Protein AF-A0A3C0WG42-F1 (afdb_monomer_lite)

Structure (mmCIF, N/CA/C/O backbone):
data_AF-A0A3C0WG42-F1
#
_entry.id   AF-A0A3C0WG42-F1
#
loop_
_atom_site.group_PDB
_atom_site.id
_atom_site.type_symbol
_atom_site.label_atom_id
_atom_site.label_alt_id
_atom_site.label_comp_id
_atom_site.label_asym_id
_atom_site.label_entity_id
_atom_site.label_seq_id
_atom_site.pdbx_PDB_ins_code
_atom_site.Cartn_x
_atom_site.Cartn_y
_atom_site.Cartn_z
_atom_site.occupancy
_atom_site.B_iso_or_equiv
_atom_site.auth_seq_id
_atom_site.auth_comp_id
_atom_site.auth_asym_id
_atom_site.auth_atom_id
_atom_site.pdbx_PDB_model_num
ATOM 1 N N . MET A 1 1 ? 29.568 23.473 -56.013 1.00 39.94 1 MET A N 1
ATOM 2 C CA . MET A 1 1 ? 28.826 24.652 -55.518 1.00 39.94 1 MET A CA 1
ATOM 3 C C . MET A 1 1 ? 27.334 24.328 -55.534 1.00 39.94 1 MET A C 1
ATOM 5 O O . MET A 1 1 ? 26.738 24.361 -56.599 1.00 39.94 1 MET A O 1
ATOM 9 N N . ARG A 1 2 ? 26.771 23.913 -54.392 1.00 22.97 2 ARG A N 1
ATOM 10 C CA . ARG A 1 2 ? 25.359 24.074 -53.991 1.00 22.97 2 ARG A CA 1
ATOM 11 C C . ARG A 1 2 ? 25.176 23.405 -52.626 1.00 22.97 2 ARG A C 1
ATOM 13 O O . ARG A 1 2 ? 25.346 22.201 -52.488 1.00 22.97 2 ARG A O 1
ATOM 20 N N . GLN A 1 3 ? 24.937 24.256 -51.634 1.00 31.94 3 GLN A N 1
ATOM 21 C CA . GLN A 1 3 ? 24.567 23.935 -50.261 1.00 31.94 3 GLN A CA 1
ATOM 22 C C . GLN A 1 3 ? 23.179 23.285 -50.230 1.00 31.94 3 GLN A C 1
ATOM 24 O O . GLN A 1 3 ? 22.287 23.731 -50.948 1.00 31.94 3 GLN A O 1
ATOM 29 N N . SER A 1 4 ? 22.989 22.279 -49.379 1.00 25.08 4 SER A N 1
ATOM 30 C CA . SER A 1 4 ? 21.692 21.835 -48.837 1.00 25.08 4 SER A CA 1
ATOM 31 C C . SER A 1 4 ? 22.010 21.013 -47.581 1.00 25.08 4 SER A C 1
ATOM 33 O O . SER A 1 4 ? 22.592 19.941 -47.677 1.00 25.08 4 SER A O 1
ATOM 35 N N . LEU A 1 5 ? 22.020 21.658 -46.413 1.00 25.23 5 LEU A N 1
ATOM 36 C CA . LEU A 1 5 ? 20.923 21.646 -45.436 1.00 25.23 5 LEU A CA 1
ATOM 37 C C . LEU A 1 5 ? 20.758 20.261 -44.776 1.00 25.23 5 LEU A C 1
ATOM 39 O O . LEU A 1 5 ? 19.889 19.475 -45.134 1.00 25.23 5 LEU A O 1
ATOM 43 N N . MET A 1 6 ? 21.630 19.979 -43.803 1.00 23.02 6 MET A N 1
ATOM 44 C CA . MET A 1 6 ? 21.474 18.872 -42.859 1.00 23.02 6 MET A CA 1
ATOM 45 C C . MET A 1 6 ? 20.409 19.277 -41.834 1.00 23.02 6 MET A C 1
ATOM 47 O O . MET A 1 6 ? 20.658 20.104 -40.958 1.00 23.02 6 MET A O 1
ATOM 51 N N . ILE A 1 7 ? 19.210 18.718 -41.970 1.00 24.67 7 ILE A N 1
ATOM 52 C CA . ILE A 1 7 ? 18.184 18.749 -40.929 1.00 24.67 7 ILE A CA 1
ATOM 53 C C . ILE A 1 7 ? 18.635 17.755 -39.854 1.00 24.67 7 ILE A C 1
ATOM 55 O O . ILE A 1 7 ? 18.493 16.544 -40.014 1.00 24.67 7 ILE A O 1
ATOM 59 N N . LEU A 1 8 ? 19.229 18.267 -38.774 1.00 23.94 8 LEU A N 1
ATOM 60 C CA . LEU A 1 8 ? 19.382 17.526 -37.525 1.00 23.94 8 LEU A CA 1
ATOM 61 C C . LEU A 1 8 ? 17.986 17.380 -36.904 1.00 23.94 8 LEU A C 1
ATOM 63 O O . LEU A 1 8 ? 17.495 18.280 -36.224 1.00 23.94 8 LEU A O 1
ATOM 67 N N . LEU A 1 9 ? 17.338 16.243 -37.150 1.00 23.84 9 LEU A N 1
ATOM 68 C CA . LEU A 1 9 ? 16.210 15.780 -36.349 1.00 23.84 9 LEU A CA 1
ATOM 69 C C . LEU A 1 9 ? 16.761 15.322 -34.990 1.00 23.84 9 LEU A C 1
ATOM 71 O O . LEU A 1 9 ? 17.103 14.160 -34.790 1.00 23.84 9 LEU A O 1
ATOM 75 N N . TRP A 1 10 ? 16.879 16.267 -34.057 1.00 22.61 10 TRP A N 1
ATOM 76 C CA . TRP A 1 10 ? 16.899 15.957 -32.632 1.00 22.61 10 TRP A CA 1
ATOM 77 C C . TRP A 1 10 ? 15.517 15.417 -32.265 1.00 22.61 10 TRP A C 1
ATOM 79 O O . TRP A 1 10 ? 14.593 16.173 -31.969 1.00 22.61 10 TRP A O 1
ATOM 89 N N . ILE A 1 11 ? 15.369 14.095 -32.297 1.00 25.61 11 ILE A N 1
ATOM 90 C CA . ILE A 1 11 ? 14.326 13.427 -31.528 1.00 25.61 11 ILE A CA 1
ATOM 91 C C . ILE A 1 11 ? 14.761 13.567 -30.069 1.00 25.61 11 ILE A C 1
ATOM 93 O O . ILE A 1 11 ? 15.548 12.777 -29.551 1.00 25.61 11 ILE A O 1
ATOM 97 N N . LEU A 1 12 ? 14.298 14.644 -29.433 1.00 25.27 12 LEU A N 1
ATOM 98 C CA . LEU A 1 12 ? 14.248 14.759 -27.984 1.00 25.27 12 LEU A CA 1
ATOM 99 C C . LEU A 1 12 ? 13.372 13.607 -27.485 1.00 25.27 12 LEU A C 1
ATOM 101 O O . LEU A 1 12 ? 12.147 13.709 -27.440 1.00 25.27 12 LEU A O 1
ATOM 105 N N . PHE A 1 13 ? 14.013 12.498 -27.119 1.00 25.66 13 PHE A N 1
ATOM 106 C CA . PHE A 1 13 ? 13.474 11.614 -26.103 1.00 25.66 13 PHE A CA 1
ATOM 107 C C . PHE A 1 13 ? 13.262 12.480 -24.864 1.00 25.66 13 PHE A C 1
ATOM 109 O O . PHE A 1 13 ? 14.196 12.798 -24.130 1.00 25.66 13 PHE A O 1
ATOM 116 N N . VAL A 1 14 ? 12.018 12.901 -24.656 1.00 24.55 14 VAL A N 1
ATOM 117 C CA . VAL A 1 14 ? 11.548 13.321 -23.345 1.00 24.55 14 VAL A CA 1
ATOM 118 C C . VAL A 1 14 ? 11.526 12.044 -22.515 1.00 24.55 14 VAL A C 1
ATOM 120 O O . VAL A 1 14 ? 10.496 11.393 -22.373 1.00 24.55 14 VAL A O 1
ATOM 123 N N . ALA A 1 15 ? 12.691 11.655 -21.996 1.00 25.56 15 ALA A N 1
ATOM 124 C CA . ALA A 1 15 ? 12.721 10.971 -20.723 1.00 25.56 15 ALA A CA 1
ATOM 125 C C . ALA A 1 15 ? 11.966 11.908 -19.781 1.00 25.56 15 ALA A C 1
ATOM 127 O O . ALA A 1 15 ? 12.429 13.012 -19.499 1.00 25.56 15 ALA A O 1
ATOM 128 N N . LEU A 1 16 ? 10.748 11.539 -19.389 1.00 23.33 16 LEU A N 1
ATOM 129 C CA . LEU A 1 16 ? 10.202 12.078 -18.157 1.00 23.33 16 LEU A CA 1
ATOM 130 C C . LEU A 1 16 ? 11.198 11.617 -17.090 1.00 23.33 16 LEU A C 1
ATOM 132 O O . LEU A 1 16 ? 11.329 10.404 -16.912 1.00 23.33 16 LEU A O 1
ATOM 136 N N . PRO A 1 17 ? 11.963 12.512 -16.439 1.00 27.34 17 PRO A N 1
ATOM 137 C CA . PRO A 1 17 ? 12.641 12.102 -15.232 1.00 27.34 17 PRO A CA 1
ATOM 138 C C . PRO A 1 17 ? 11.518 11.710 -14.279 1.00 27.34 17 PRO A C 1
ATOM 140 O O . PRO A 1 17 ? 10.746 12.557 -13.833 1.00 27.34 17 PRO A O 1
ATOM 143 N N . VAL A 1 18 ? 11.372 10.414 -14.024 1.00 30.81 18 VAL A N 1
ATOM 144 C CA . VAL A 1 18 ? 10.734 9.976 -12.792 1.00 30.81 18 VAL A CA 1
ATOM 145 C C . VAL A 1 18 ? 11.625 10.582 -11.711 1.00 30.81 18 VAL A C 1
ATOM 147 O O . VAL A 1 18 ? 12.771 10.161 -11.552 1.00 30.81 18 VAL A O 1
ATOM 150 N N . GLN A 1 19 ? 11.170 11.679 -11.099 1.00 38.59 19 GLN A N 1
ATOM 151 C CA . GLN A 1 19 ? 11.815 12.272 -9.933 1.00 38.59 19 GLN A CA 1
ATOM 152 C C . GLN A 1 19 ? 11.757 11.191 -8.859 1.00 38.59 19 GLN A C 1
ATOM 154 O O . GLN A 1 19 ? 10.713 10.966 -8.260 1.00 38.59 19 GLN A O 1
ATOM 159 N N . ALA A 1 20 ? 12.837 10.426 -8.723 1.00 40.62 20 ALA A N 1
ATOM 160 C CA . ALA A 1 20 ? 12.899 9.371 -7.733 1.00 40.62 20 ALA A CA 1
ATOM 161 C C . ALA A 1 20 ? 12.945 10.036 -6.358 1.00 40.62 20 ALA A C 1
ATOM 163 O O . ALA A 1 20 ? 13.927 10.703 -6.024 1.00 40.62 20 ALA A O 1
ATOM 164 N N . GLU A 1 21 ? 11.873 9.866 -5.590 1.00 48.59 21 GLU A N 1
ATOM 165 C CA . GLU A 1 21 ? 11.865 10.135 -4.159 1.00 48.59 21 GLU A CA 1
ATOM 166 C C . GLU A 1 21 ? 13.014 9.357 -3.508 1.00 48.59 21 GLU A C 1
ATOM 168 O O . GLU A 1 21 ? 13.339 8.229 -3.897 1.00 48.59 21 GLU A O 1
ATOM 173 N N . ARG A 1 22 ? 13.693 9.996 -2.560 1.00 61.25 22 ARG A N 1
ATOM 174 C CA . ARG A 1 22 ? 14.796 9.391 -1.824 1.00 61.25 22 ARG A CA 1
ATOM 175 C C . ARG A 1 22 ? 14.536 9.639 -0.344 1.00 61.25 22 ARG A C 1
ATOM 177 O O . ARG A 1 22 ? 14.356 10.778 0.086 1.00 61.25 22 ARG A O 1
ATOM 184 N N . ASP A 1 23 ? 14.513 8.565 0.430 1.00 57.44 23 ASP A N 1
ATOM 185 C CA . ASP A 1 23 ? 14.243 8.641 1.863 1.00 57.44 23 ASP A CA 1
ATOM 186 C C . ASP A 1 23 ? 15.488 9.081 2.633 1.00 57.44 23 ASP A C 1
ATOM 188 O O . ASP A 1 23 ? 16.617 8.680 2.313 1.00 57.44 23 ASP A O 1
ATOM 192 N N . VAL A 1 24 ? 15.295 9.857 3.706 1.00 61.12 24 VAL A N 1
ATOM 193 C CA . VAL A 1 24 ? 16.314 9.924 4.761 1.00 61.12 24 VAL A CA 1
ATOM 194 C C . VAL A 1 24 ? 16.492 8.497 5.268 1.00 61.12 24 VAL A C 1
ATOM 196 O O . VAL A 1 24 ? 15.508 7.791 5.491 1.00 61.12 24 VAL A O 1
ATOM 199 N N . ARG A 1 25 ? 17.731 8.011 5.394 1.00 63.53 25 ARG A N 1
ATOM 200 C CA . ARG A 1 25 ? 17.945 6.583 5.668 1.00 63.53 25 ARG A CA 1
ATOM 201 C C . ARG A 1 25 ? 17.270 6.190 6.986 1.00 63.53 25 ARG A C 1
ATOM 203 O O . ARG A 1 25 ? 17.639 6.691 8.043 1.00 63.53 25 ARG A O 1
ATOM 210 N N . ASN A 1 26 ? 16.318 5.256 6.898 1.00 63.81 26 ASN A N 1
ATOM 211 C CA . ASN A 1 26 ? 15.419 4.840 7.982 1.00 63.81 26 ASN A CA 1
ATOM 212 C C . ASN A 1 26 ? 14.534 5.982 8.517 1.00 63.81 26 ASN A C 1
ATOM 214 O O . ASN A 1 26 ? 14.444 6.175 9.731 1.00 63.81 26 ASN A O 1
ATOM 218 N N . SER A 1 27 ? 13.886 6.717 7.610 1.00 72.62 27 SER A N 1
ATOM 219 C CA . SER A 1 27 ? 12.943 7.811 7.886 1.00 72.62 27 SER A CA 1
ATOM 220 C C . SER A 1 27 ? 11.835 7.436 8.874 1.00 72.62 27 SER A C 1
ATOM 222 O O . SER A 1 27 ? 11.495 8.246 9.725 1.00 72.62 27 SER A O 1
ATOM 224 N N . GLN A 1 28 ? 11.344 6.195 8.803 1.00 73.19 28 GLN A N 1
ATOM 225 C CA . GLN A 1 28 ? 10.294 5.626 9.662 1.00 73.19 28 GLN A CA 1
ATOM 226 C C . GLN A 1 28 ? 10.819 5.060 10.996 1.00 73.19 28 GLN A C 1
ATOM 228 O O . GLN A 1 28 ? 10.157 4.247 11.631 1.00 73.19 28 GLN A O 1
ATOM 233 N N . PHE A 1 29 ? 12.075 5.341 11.367 1.00 80.81 29 PHE A N 1
ATOM 234 C CA . PHE A 1 29 ? 12.729 4.930 12.624 1.00 80.81 29 PHE A CA 1
ATOM 235 C C . PHE A 1 29 ? 12.778 3.411 12.951 1.00 80.81 29 PHE A C 1
ATOM 237 O O . PHE A 1 29 ? 13.386 3.015 13.944 1.0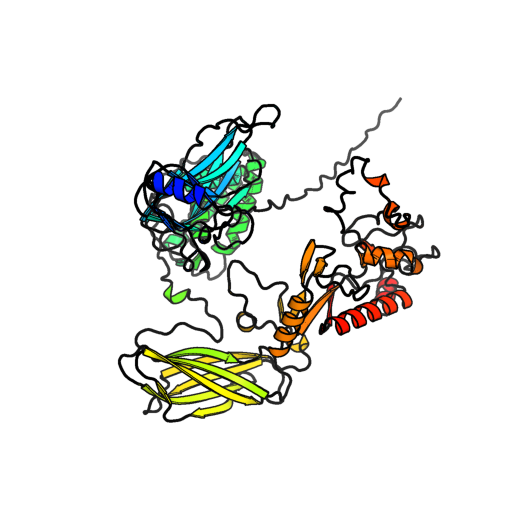0 80.81 29 PHE A O 1
ATOM 244 N N . GLY A 1 30 ? 12.225 2.533 12.107 1.00 69.81 30 GLY A N 1
ATOM 245 C CA . GLY A 1 30 ? 12.248 1.067 12.250 1.00 69.81 30 GLY A CA 1
ATOM 246 C C . GLY A 1 30 ? 13.233 0.348 11.321 1.00 69.81 30 GLY A C 1
ATOM 247 O O . GLY A 1 30 ? 13.320 -0.880 11.324 1.00 69.81 30 GLY A O 1
ATOM 248 N N . GLY A 1 31 ? 13.958 1.098 10.489 1.00 65.25 31 GLY A N 1
ATOM 249 C CA . GLY A 1 31 ? 14.810 0.550 9.435 1.00 65.25 31 GLY A CA 1
ATOM 250 C C . GLY A 1 31 ? 16.162 -0.008 9.913 1.00 65.25 31 GLY A C 1
ATOM 251 O O . GLY A 1 31 ? 16.775 0.460 10.875 1.00 65.25 31 GLY A O 1
ATOM 252 N N . GLY A 1 32 ? 16.643 -1.038 9.211 1.00 63.44 32 GLY A N 1
ATOM 253 C CA . GLY A 1 32 ? 17.844 -1.809 9.557 1.00 63.44 32 GLY A CA 1
ATOM 254 C C . GLY A 1 32 ? 19.172 -1.318 8.959 1.00 63.44 32 GLY A C 1
ATOM 255 O O . GLY A 1 32 ? 20.206 -1.916 9.244 1.00 63.44 32 GLY A O 1
ATOM 256 N N . ALA A 1 33 ? 19.176 -0.295 8.099 1.00 62.22 33 ALA A N 1
ATOM 257 C CA . ALA A 1 33 ? 20.349 0.058 7.292 1.00 62.22 33 ALA A CA 1
ATOM 258 C C . ALA A 1 33 ? 21.210 1.161 7.934 1.00 62.22 33 ALA A C 1
ATOM 260 O O . ALA A 1 33 ? 20.692 2.178 8.363 1.00 62.22 33 ALA A O 1
ATOM 261 N N . GLY A 1 34 ? 22.538 1.041 7.935 1.00 69.50 34 GLY A N 1
ATOM 262 C CA . GLY A 1 34 ? 23.434 2.064 8.501 1.00 69.50 34 GLY A CA 1
ATOM 263 C C . GLY A 1 34 ? 23.911 1.738 9.918 1.00 69.50 34 GLY A C 1
ATOM 264 O O . GLY A 1 34 ? 23.818 0.597 10.358 1.00 69.50 34 GLY A O 1
ATOM 265 N N . VAL A 1 35 ? 24.488 2.727 10.605 1.00 76.62 35 VAL A N 1
ATOM 266 C CA . VAL A 1 35 ? 25.197 2.535 11.884 1.00 76.62 35 VAL A CA 1
ATOM 267 C C . VAL A 1 35 ? 24.429 3.227 13.011 1.00 76.62 35 VAL A C 1
ATOM 269 O O . VAL A 1 35 ? 23.890 4.313 12.802 1.00 76.62 35 VAL A O 1
ATOM 272 N N . LYS A 1 36 ? 24.365 2.600 14.190 1.00 85.94 36 LYS A N 1
ATOM 273 C CA . LYS A 1 36 ? 23.842 3.224 15.418 1.00 85.94 36 LYS A CA 1
ATOM 274 C C . LYS A 1 36 ? 24.929 4.056 16.103 1.00 85.94 36 LYS A C 1
ATOM 276 O O . LYS A 1 36 ? 26.107 3.734 15.936 1.00 85.94 36 LYS A O 1
ATOM 281 N N . PRO A 1 37 ? 24.566 5.057 16.918 1.00 87.44 37 PRO A N 1
ATOM 282 C CA . PRO A 1 37 ? 25.510 5.669 17.843 1.00 87.44 37 PRO A CA 1
ATOM 283 C C . PRO A 1 37 ? 26.208 4.615 18.712 1.00 87.44 37 PRO A C 1
ATOM 285 O O . PRO A 1 37 ? 25.612 3.590 19.043 1.00 87.44 37 PRO A O 1
ATOM 288 N N . THR A 1 38 ? 27.463 4.853 19.082 1.00 92.31 38 THR A N 1
ATOM 289 C CA . THR A 1 38 ? 28.200 4.005 20.030 1.00 92.31 38 THR A CA 1
ATOM 290 C C . THR A 1 38 ? 27.844 4.355 21.476 1.00 92.31 38 THR A C 1
ATOM 292 O O . THR A 1 38 ? 27.366 5.454 21.756 1.00 92.31 38 THR A O 1
ATOM 295 N N . ASP A 1 39 ? 28.122 3.452 22.422 1.00 94.12 39 ASP A N 1
ATOM 296 C CA . ASP A 1 39 ? 27.923 3.730 23.855 1.00 94.12 39 ASP A CA 1
ATOM 297 C C . ASP A 1 39 ? 28.722 4.961 24.325 1.00 94.12 39 ASP A C 1
ATOM 299 O O . ASP A 1 39 ? 28.229 5.739 25.138 1.00 94.12 39 ASP A O 1
ATOM 303 N N . GLU A 1 40 ? 29.920 5.177 23.770 1.00 94.94 40 GLU A N 1
ATOM 304 C CA . GLU A 1 40 ? 30.748 6.361 24.035 1.00 94.94 40 GLU A CA 1
ATOM 305 C C . GLU A 1 40 ? 30.068 7.648 23.550 1.00 94.94 40 GLU A C 1
ATOM 307 O O . GLU A 1 40 ? 29.970 8.613 24.303 1.00 94.94 40 GLU A O 1
ATOM 312 N N . GLN A 1 41 ? 29.512 7.647 22.333 1.00 91.19 41 GLN A N 1
ATOM 313 C CA . GLN A 1 41 ? 28.770 8.796 21.806 1.00 91.19 41 GLN A CA 1
ATOM 314 C C . GLN A 1 41 ? 27.533 9.110 22.658 1.00 91.19 41 GLN A C 1
ATOM 316 O O . GLN A 1 41 ? 27.259 10.275 22.937 1.00 91.19 41 GLN A O 1
ATOM 321 N N . ILE A 1 42 ? 26.806 8.086 23.116 1.00 96.19 42 ILE A N 1
ATOM 322 C CA . ILE A 1 42 ? 25.659 8.269 24.016 1.00 96.19 42 ILE A CA 1
ATOM 323 C C . ILE A 1 42 ? 26.094 8.812 25.381 1.00 96.19 42 ILE A C 1
ATOM 325 O O . ILE A 1 42 ? 25.413 9.677 25.933 1.00 96.19 42 ILE A O 1
ATOM 329 N N . ALA A 1 43 ? 27.228 8.356 25.919 1.00 95.50 43 ALA A N 1
ATOM 330 C CA . ALA A 1 43 ? 27.787 8.910 27.148 1.00 95.50 43 ALA A CA 1
ATOM 331 C C . ALA A 1 43 ? 28.112 10.406 26.991 1.00 95.50 43 ALA A C 1
ATOM 333 O O . ALA A 1 43 ? 27.692 11.196 27.832 1.00 95.50 43 ALA A O 1
ATOM 334 N N . THR A 1 44 ? 28.740 10.813 25.881 1.00 95.50 44 THR A N 1
ATOM 335 C CA . THR A 1 44 ? 29.022 12.230 25.586 1.00 95.50 44 THR A CA 1
ATOM 336 C C . THR A 1 44 ? 27.750 13.077 25.496 1.00 95.50 44 THR A C 1
ATOM 338 O O . THR A 1 44 ? 27.716 14.190 26.017 1.00 95.50 44 THR A O 1
ATOM 341 N N . LEU A 1 45 ? 26.677 12.565 24.882 1.00 94.38 45 LEU A N 1
ATOM 342 C CA . LEU A 1 45 ? 25.394 13.278 24.850 1.00 94.38 45 LEU A CA 1
ATOM 343 C C . LEU A 1 45 ? 24.824 13.471 26.261 1.00 94.38 45 LEU A C 1
ATOM 345 O O . LEU A 1 45 ? 24.391 14.568 26.610 1.00 94.38 45 LEU A O 1
ATOM 349 N N . ARG A 1 46 ? 24.859 12.427 27.096 1.00 96.50 46 ARG A N 1
ATOM 350 C CA . ARG A 1 46 ? 24.380 12.491 28.487 1.00 96.50 46 ARG A CA 1
ATOM 351 C C . ARG A 1 46 ? 25.204 13.465 29.334 1.00 96.50 46 ARG A C 1
ATOM 353 O O . ARG A 1 46 ? 24.633 14.198 30.135 1.00 96.50 46 ARG A O 1
ATOM 360 N N . GLU A 1 47 ? 26.519 13.529 29.127 1.00 96.69 47 GLU A N 1
ATOM 361 C CA . GLU A 1 47 ? 27.393 14.537 29.750 1.00 96.69 47 GLU A CA 1
ATOM 362 C C . GLU A 1 47 ? 27.035 15.967 29.321 1.00 96.69 47 GLU A C 1
ATOM 364 O O . GLU A 1 47 ? 27.104 16.888 30.133 1.00 96.69 47 GLU A O 1
ATOM 369 N N . ALA A 1 48 ? 26.583 16.146 28.077 1.00 92.69 48 ALA A N 1
ATOM 370 C CA . ALA A 1 48 ? 26.057 17.408 27.560 1.00 92.69 48 ALA A CA 1
ATOM 371 C C . ALA A 1 48 ? 24.601 17.699 27.991 1.00 92.69 48 ALA A C 1
ATOM 373 O O . ALA A 1 48 ? 23.964 18.594 27.441 1.00 92.69 48 ALA A O 1
ATOM 374 N N . GLY A 1 49 ? 24.048 16.951 28.951 1.00 93.94 49 GLY A N 1
ATOM 375 C CA . GLY A 1 49 ? 22.708 17.187 29.495 1.00 93.94 49 GLY A CA 1
ATOM 376 C C . GLY A 1 49 ? 21.571 16.492 28.744 1.00 93.94 49 GLY A C 1
ATOM 377 O O . GLY A 1 49 ? 20.407 16.786 29.008 1.00 93.94 49 GLY A O 1
ATOM 378 N N . TRP A 1 50 ? 21.862 15.565 27.822 1.00 95.38 50 TRP A N 1
ATOM 379 C CA . TRP A 1 50 ? 20.804 14.826 27.130 1.00 95.38 50 TRP A CA 1
ATOM 380 C C . TRP A 1 50 ? 20.110 13.801 28.026 1.00 95.38 50 TRP A C 1
ATOM 382 O O . TRP A 1 50 ? 20.754 13.022 28.733 1.00 95.38 50 TRP A O 1
ATOM 392 N N . THR A 1 51 ? 18.789 13.702 27.872 1.00 96.12 51 THR A N 1
ATOM 393 C CA . THR A 1 51 ? 17.996 12.556 28.335 1.00 96.12 51 THR A CA 1
ATOM 394 C C . THR A 1 51 ? 17.687 11.663 27.135 1.00 96.12 51 THR A C 1
ATOM 396 O O . THR A 1 51 ? 16.850 12.003 26.304 1.00 96.12 51 THR A O 1
ATOM 399 N N . CYS A 1 52 ? 18.393 10.535 26.997 1.00 95.06 52 CYS A N 1
ATOM 400 C CA . CYS A 1 52 ? 18.303 9.678 25.809 1.00 95.06 52 CYS A CA 1
ATOM 401 C C . CYS A 1 52 ? 18.493 8.173 26.110 1.00 95.06 52 CYS A C 1
ATOM 403 O O . CYS A 1 52 ? 19.164 7.809 27.089 1.00 95.06 52 CYS A O 1
ATOM 405 N N . PRO A 1 53 ? 17.923 7.273 25.280 1.00 95.25 53 PRO A N 1
ATOM 406 C CA . PRO A 1 53 ? 18.019 5.829 25.481 1.00 95.25 53 PRO A CA 1
ATOM 407 C C . PRO A 1 53 ? 19.422 5.295 25.160 1.00 95.25 53 PRO A C 1
ATOM 409 O O . PRO A 1 53 ? 20.257 5.997 24.587 1.00 95.25 53 PRO A O 1
ATOM 412 N N . ASP A 1 54 ? 19.686 4.040 25.529 1.00 93.62 54 ASP A N 1
ATOM 413 C CA . ASP A 1 54 ? 20.973 3.391 25.253 1.00 93.62 54 ASP A CA 1
ATOM 414 C C . ASP A 1 54 ? 21.200 3.204 23.749 1.00 93.62 54 ASP A C 1
ATOM 416 O O . ASP A 1 54 ? 20.248 3.000 22.995 1.00 93.62 54 ASP A O 1
ATOM 420 N N . ALA A 1 55 ? 22.465 3.168 23.320 1.00 90.81 55 ALA A N 1
ATOM 421 C CA . ALA A 1 55 ? 22.884 3.063 21.918 1.00 90.81 55 ALA A CA 1
ATOM 422 C C . ALA A 1 55 ? 22.118 2.002 21.108 1.00 90.81 55 ALA A C 1
ATOM 424 O O . ALA A 1 55 ? 21.673 2.244 19.988 1.00 90.81 55 ALA A O 1
ATOM 425 N N . LYS A 1 56 ? 21.880 0.820 21.694 1.00 88.44 56 LYS A N 1
ATOM 426 C CA . LYS A 1 56 ? 21.151 -0.285 21.041 1.00 88.44 56 LYS A CA 1
ATOM 427 C C . LYS A 1 56 ? 19.703 0.056 20.663 1.00 88.44 56 LYS A C 1
ATOM 429 O O . LYS A 1 56 ? 19.160 -0.573 19.754 1.00 88.44 56 LYS A O 1
ATOM 434 N N . GLN A 1 57 ? 19.083 1.006 21.360 1.00 88.62 57 GLN A N 1
ATOM 435 C CA . GLN A 1 57 ? 17.699 1.443 21.159 1.00 88.62 57 GLN A CA 1
ATOM 436 C C . GLN A 1 57 ? 17.590 2.603 20.168 1.00 88.62 57 GLN A C 1
ATOM 438 O O . GLN A 1 57 ? 16.480 2.965 19.792 1.00 88.62 57 GLN A O 1
ATOM 443 N N . TRP A 1 58 ? 18.717 3.176 19.739 1.00 91.06 58 TRP A N 1
ATOM 444 C CA . TRP A 1 58 ? 18.707 4.190 18.699 1.00 91.06 58 TRP A CA 1
ATOM 445 C C . TRP A 1 58 ? 18.402 3.568 17.329 1.00 91.06 58 TRP A C 1
ATOM 447 O O . TRP A 1 58 ? 18.837 2.441 17.039 1.00 91.06 58 TRP A O 1
ATOM 457 N N . PRO A 1 59 ? 17.675 4.297 16.472 1.00 88.56 59 PRO A N 1
ATOM 458 C CA . PRO A 1 59 ? 17.465 3.908 15.092 1.00 88.56 59 PRO A CA 1
ATOM 459 C C . PRO A 1 59 ? 18.777 4.020 14.312 1.00 88.56 59 PRO A C 1
ATOM 461 O O . PRO A 1 59 ? 19.634 4.858 14.599 1.00 88.56 59 PRO A O 1
ATOM 464 N N . ASN A 1 60 ? 18.960 3.148 13.321 1.00 84.38 60 ASN A N 1
ATOM 465 C CA . ASN A 1 60 ? 20.167 3.183 12.500 1.00 84.38 60 ASN A CA 1
ATOM 466 C C . ASN A 1 60 ? 20.233 4.491 11.705 1.00 84.38 60 ASN A C 1
ATOM 468 O O . ASN A 1 60 ? 19.217 4.958 11.199 1.00 84.38 60 ASN A O 1
ATOM 472 N N . ALA A 1 61 ? 21.438 5.033 11.529 1.00 86.12 61 ALA A N 1
ATOM 473 C CA . ALA A 1 61 ? 21.697 6.244 10.751 1.00 86.12 61 ALA A CA 1
ATOM 474 C C . ALA A 1 61 ? 21.089 7.542 11.329 1.00 86.12 61 ALA A C 1
ATOM 476 O O . ALA A 1 61 ? 21.068 8.567 10.646 1.00 86.12 61 ALA A O 1
ATOM 477 N N . TRP A 1 62 ? 20.665 7.511 12.594 1.00 89.56 62 TRP A N 1
ATOM 478 C CA . TRP A 1 62 ? 20.242 8.677 13.366 1.00 89.56 62 TRP A CA 1
ATOM 479 C C . TRP A 1 62 ? 21.240 8.975 14.485 1.00 89.56 62 TRP A C 1
ATOM 481 O O . TRP A 1 62 ? 21.845 8.067 15.055 1.00 89.56 62 TRP A O 1
ATOM 491 N N . GLY A 1 63 ? 21.406 10.256 14.802 1.00 89.88 63 GLY A N 1
ATOM 492 C CA . GLY A 1 63 ? 22.286 10.732 15.863 1.00 89.88 63 GLY A CA 1
ATOM 493 C C . GLY A 1 63 ? 21.794 12.042 16.465 1.00 89.88 63 GLY A C 1
ATOM 494 O O . GLY A 1 63 ? 20.739 12.553 16.089 1.00 89.88 63 GLY A O 1
ATOM 495 N N . GLY A 1 64 ? 22.556 12.567 17.418 1.00 89.81 64 GLY A N 1
ATOM 496 C CA . GLY A 1 64 ? 22.288 13.856 18.045 1.00 89.81 64 GLY A CA 1
ATOM 497 C C . GLY A 1 64 ? 23.574 14.628 18.307 1.00 89.81 64 GLY A C 1
ATOM 498 O O . GLY A 1 64 ? 24.651 14.033 18.391 1.00 89.81 64 GLY A O 1
ATOM 499 N N . GLN A 1 65 ? 23.459 15.950 18.420 1.00 88.12 65 GLN A N 1
ATOM 500 C CA . GLN A 1 65 ? 24.548 16.851 18.809 1.00 88.12 65 GLN A CA 1
ATOM 501 C C . GLN A 1 65 ? 24.020 18.057 19.591 1.00 88.12 65 GLN A C 1
ATOM 503 O O . GLN A 1 65 ? 22.865 18.453 19.445 1.00 88.12 65 GLN A O 1
ATOM 508 N N . GLY A 1 66 ? 24.896 18.685 20.374 1.00 88.06 66 GLY A N 1
ATOM 509 C CA . GLY A 1 66 ? 24.558 19.826 21.227 1.00 88.06 66 GLY A CA 1
ATOM 510 C C . GLY A 1 66 ? 24.179 19.393 22.641 1.00 88.06 66 GLY A C 1
ATOM 511 O O . GLY A 1 66 ? 24.628 18.342 23.094 1.00 88.06 66 GLY A O 1
ATOM 512 N N . ALA A 1 67 ? 23.379 20.197 23.337 1.00 91.38 67 ALA A N 1
ATOM 513 C CA . ALA A 1 67 ? 23.095 20.046 24.764 1.00 91.38 67 ALA A CA 1
ATOM 514 C C . ALA A 1 67 ? 21.601 20.182 25.099 1.00 91.38 67 ALA A C 1
ATOM 516 O O . ALA A 1 67 ? 20.845 20.774 24.329 1.00 91.38 67 ALA A O 1
ATOM 517 N N . ASP A 1 68 ? 21.219 19.673 26.274 1.00 91.62 68 ASP A N 1
ATOM 518 C CA . ASP A 1 68 ? 19.901 19.859 26.906 1.00 91.62 68 ASP A CA 1
ATOM 519 C C . ASP A 1 68 ? 18.689 19.376 26.077 1.00 91.62 68 ASP A C 1
ATOM 521 O O . ASP A 1 68 ? 17.634 20.016 26.068 1.00 91.62 68 ASP A O 1
ATOM 525 N N . VAL A 1 69 ? 18.834 18.237 25.390 1.00 93.88 69 VAL A N 1
ATOM 526 C CA . VAL A 1 69 ? 17.770 17.607 24.587 1.00 93.88 69 VAL A CA 1
ATOM 527 C C . VAL A 1 69 ? 17.260 16.334 25.258 1.00 93.88 69 VAL A C 1
ATOM 529 O O . VAL A 1 69 ? 18.029 15.488 25.715 1.00 93.88 69 VAL A O 1
ATOM 532 N N . GLU A 1 70 ? 15.949 16.148 25.259 1.00 96.06 70 GLU A N 1
ATOM 533 C CA . GLU A 1 70 ? 15.291 14.891 25.585 1.00 96.06 70 GLU A CA 1
ATOM 534 C C . GLU A 1 70 ? 14.804 14.208 24.302 1.00 96.06 70 GLU A C 1
ATOM 536 O O . GLU A 1 70 ? 14.036 14.770 23.518 1.00 96.06 70 GLU A O 1
ATOM 541 N N . VAL A 1 71 ? 15.247 12.968 24.092 1.00 95.88 71 VAL A N 1
ATOM 542 C CA . VAL A 1 71 ? 14.835 12.146 22.952 1.00 95.88 71 VAL A CA 1
ATOM 543 C C . VAL A 1 71 ? 14.450 10.744 23.398 1.00 95.88 71 VAL A C 1
ATOM 545 O O . VAL A 1 71 ? 15.124 10.115 24.214 1.00 95.88 71 VAL A O 1
ATOM 548 N N . SER A 1 72 ? 13.380 10.213 22.813 1.00 95.62 72 SER A N 1
ATOM 549 C CA . SER A 1 72 ? 13.027 8.798 22.924 1.00 95.62 72 SER A CA 1
ATOM 550 C C . SER A 1 72 ? 12.489 8.258 21.601 1.00 95.62 72 SER A C 1
ATOM 552 O O . SER A 1 72 ? 12.017 9.018 20.758 1.00 95.62 72 SER A O 1
ATOM 554 N N . PHE A 1 73 ? 12.546 6.934 21.431 1.00 93.81 73 PHE A N 1
ATOM 555 C CA . PHE A 1 73 ? 12.079 6.245 20.224 1.00 93.81 73 PHE A CA 1
ATOM 556 C C . PHE A 1 73 ? 10.986 5.219 20.562 1.00 93.81 73 PHE A C 1
ATOM 558 O O . PHE A 1 73 ? 11.277 4.018 20.682 1.00 93.81 73 PHE A O 1
ATOM 565 N N . PRO A 1 74 ? 9.734 5.652 20.808 1.00 88.81 74 PRO A N 1
ATOM 566 C CA . PRO A 1 74 ? 8.626 4.728 21.020 1.00 88.81 74 PRO A CA 1
ATOM 567 C C . PRO A 1 74 ? 8.461 3.778 19.830 1.00 88.81 74 PRO A C 1
ATOM 569 O O . PRO A 1 74 ? 8.696 4.155 18.688 1.00 88.81 74 PRO A O 1
ATOM 572 N N . GLN A 1 75 ? 8.068 2.531 20.102 1.00 83.12 75 GLN A N 1
ATOM 573 C CA . GLN A 1 75 ? 8.048 1.464 19.089 1.00 83.12 75 GLN A CA 1
ATOM 574 C C . GLN A 1 75 ? 6.723 1.348 18.321 1.00 83.12 75 GLN A C 1
ATOM 576 O O . GLN A 1 75 ? 6.645 0.614 17.342 1.00 83.12 75 GLN A O 1
ATOM 581 N N . THR A 1 76 ? 5.683 2.044 18.779 1.00 78.56 76 THR A N 1
ATOM 582 C CA . THR A 1 76 ? 4.330 2.003 18.210 1.00 78.56 76 THR A CA 1
ATOM 583 C C . THR A 1 76 ? 3.687 3.377 18.296 1.00 78.56 76 THR A C 1
ATOM 585 O O . THR A 1 76 ? 3.871 4.063 19.305 1.00 78.56 76 THR A O 1
ATOM 588 N N . GLY A 1 77 ? 2.848 3.726 17.322 1.00 76.06 77 GLY A N 1
ATOM 589 C CA . GLY A 1 77 ? 2.085 4.984 17.306 1.00 76.06 77 GLY A CA 1
ATOM 590 C C . GLY A 1 77 ? 2.640 6.065 16.374 1.00 76.06 77 GLY A C 1
ATOM 591 O O . GLY A 1 77 ? 2.131 7.193 16.396 1.00 76.06 77 GLY A O 1
ATOM 592 N N . GLY A 1 78 ? 3.648 5.711 15.572 1.00 80.88 78 GLY A N 1
ATOM 593 C CA . GLY A 1 78 ? 4.153 6.473 14.435 1.00 80.88 78 GLY A CA 1
ATOM 594 C C . GLY A 1 78 ? 3.114 6.654 13.332 1.00 80.88 78 GLY A C 1
ATOM 595 O O . GLY A 1 78 ? 2.013 6.089 13.382 1.00 80.88 78 GLY A O 1
ATOM 596 N N . HIS A 1 79 ? 3.459 7.468 12.346 1.00 77.31 79 HIS A N 1
ATOM 597 C CA . HIS A 1 79 ? 2.714 7.605 11.108 1.00 77.31 79 HIS A CA 1
ATOM 598 C C . HIS A 1 79 ? 2.788 6.257 10.363 1.00 77.31 79 HIS A C 1
ATOM 600 O O . HIS A 1 79 ? 3.856 5.815 9.957 1.00 77.31 79 HIS A O 1
ATOM 606 N N . GLY A 1 80 ? 1.662 5.535 10.284 1.00 64.06 80 GLY A N 1
ATOM 607 C CA . GLY A 1 80 ? 1.643 4.133 9.832 1.00 64.06 80 GLY A CA 1
ATOM 608 C C . GLY A 1 80 ? 1.856 3.093 10.945 1.00 64.06 80 GLY A C 1
ATOM 609 O O . GLY A 1 80 ? 2.367 2.012 10.683 1.00 64.06 80 GLY A O 1
ATOM 610 N N . VAL A 1 81 ? 1.480 3.413 12.193 1.00 69.12 81 VAL A N 1
ATOM 611 C CA . VAL A 1 81 ? 1.482 2.564 13.414 1.00 69.12 81 VAL A CA 1
ATOM 612 C C . VAL A 1 81 ? 2.846 2.097 13.954 1.00 69.12 81 VAL A C 1
ATOM 614 O O . VAL A 1 81 ? 2.896 1.550 15.060 1.00 69.12 81 VAL A O 1
ATOM 617 N N . GLY A 1 82 ? 3.942 2.374 13.246 1.00 74.00 82 GLY A N 1
ATOM 618 C CA . GLY A 1 82 ? 5.312 1.964 13.577 1.00 74.00 82 GLY A CA 1
ATOM 619 C C . GLY A 1 82 ? 6.031 2.783 14.666 1.00 74.00 82 GLY A C 1
ATOM 620 O O . GLY A 1 82 ? 5.387 3.497 15.445 1.00 74.00 82 GLY A O 1
ATOM 621 N N . PRO A 1 83 ? 7.367 2.642 14.775 1.00 82.31 83 PRO A N 1
ATOM 622 C CA . PRO A 1 83 ? 8.189 3.448 15.673 1.00 82.31 83 PRO A CA 1
ATOM 623 C C . PRO A 1 83 ? 8.292 4.902 15.199 1.00 82.31 83 PRO A C 1
ATOM 625 O O . PRO A 1 83 ? 8.187 5.170 14.013 1.00 82.31 83 PRO A O 1
ATOM 628 N N . PHE A 1 84 ? 8.538 5.832 16.120 1.00 92.38 84 PHE A N 1
ATOM 629 C CA . PHE A 1 84 ? 8.719 7.257 15.810 1.00 92.38 84 PHE A CA 1
ATOM 630 C C . PHE A 1 84 ? 9.724 7.902 16.768 1.00 92.38 84 PHE A C 1
ATOM 632 O O . PHE A 1 84 ? 10.161 7.272 17.734 1.00 92.38 84 PHE A O 1
ATOM 639 N N . CYS A 1 85 ? 10.084 9.163 16.532 1.00 95.50 85 CYS A N 1
ATOM 640 C CA . CYS A 1 85 ? 10.928 9.929 17.444 1.00 95.50 85 CYS A CA 1
ATOM 641 C C . CYS A 1 85 ? 10.104 10.942 18.239 1.00 95.50 85 CYS A C 1
ATOM 643 O O . CYS A 1 85 ? 9.407 11.768 17.660 1.00 95.50 85 CYS A O 1
ATOM 645 N N . ARG A 1 86 ? 10.243 10.933 19.565 1.00 96.88 86 ARG A N 1
ATOM 646 C CA . ARG A 1 86 ? 9.747 11.990 20.450 1.00 96.88 86 ARG A CA 1
ATOM 647 C C . ARG A 1 86 ? 10.897 12.890 20.857 1.00 96.88 86 ARG A C 1
ATOM 649 O O . ARG A 1 86 ? 11.882 12.395 21.403 1.00 96.88 86 ARG A O 1
ATOM 656 N N . LEU A 1 87 ? 10.739 14.186 20.625 1.00 95.56 87 LEU A N 1
ATOM 657 C CA . LEU A 1 87 ? 11.751 15.206 20.853 1.00 95.56 87 LEU A CA 1
ATOM 658 C C . LEU A 1 87 ? 11.205 16.311 21.763 1.00 95.56 87 LEU A C 1
ATOM 660 O O . LEU A 1 87 ? 10.112 16.839 21.556 1.00 95.56 87 LEU A O 1
ATOM 664 N N . SER A 1 88 ? 11.986 16.664 22.774 1.00 93.62 88 SER A N 1
ATOM 665 C CA . SER A 1 88 ? 11.704 17.740 23.720 1.00 93.62 88 SER A CA 1
ATOM 666 C C . SER A 1 88 ? 13.025 18.391 24.128 1.00 93.62 88 SER A C 1
ATOM 668 O O . SER A 1 88 ? 14.077 17.765 24.047 1.00 93.62 88 SER A O 1
ATOM 670 N N . GLY A 1 89 ? 12.986 19.637 24.584 1.00 72.06 89 GLY A N 1
ATOM 671 C CA . GLY A 1 89 ? 14.158 20.300 25.154 1.00 72.06 89 GLY A CA 1
ATOM 672 C C . GLY A 1 89 ? 15.035 21.048 24.144 1.00 72.06 89 GLY A C 1
ATOM 673 O O . GLY A 1 89 ? 15.751 20.457 23.342 1.00 72.06 89 GLY A O 1
ATOM 674 N N . GLY A 1 90 ? 15.007 22.378 24.282 1.00 65.88 90 GLY A N 1
ATOM 675 C CA . GLY A 1 90 ? 16.170 23.260 24.172 1.00 65.88 90 GLY A CA 1
ATOM 676 C C . GLY A 1 90 ? 16.596 23.743 22.779 1.00 65.88 90 GLY A C 1
ATOM 677 O O . GLY A 1 90 ? 16.770 22.984 21.836 1.00 65.88 90 GLY A O 1
ATOM 678 N N . ASN A 1 91 ? 16.916 25.039 22.679 1.00 77.94 91 ASN A N 1
ATOM 679 C CA . ASN A 1 91 ? 17.561 25.665 21.510 1.00 77.94 91 ASN A CA 1
ATOM 680 C C . ASN A 1 91 ? 19.047 25.264 21.316 1.00 77.94 91 ASN A C 1
ATOM 682 O O . ASN A 1 91 ? 19.709 25.808 20.432 1.00 77.94 91 ASN A O 1
ATOM 686 N N . ASN A 1 92 ? 19.579 24.354 22.141 1.00 83.25 92 ASN A N 1
ATOM 687 C CA . ASN A 1 92 ? 21.016 24.084 22.268 1.00 83.25 92 ASN A CA 1
ATOM 688 C C . ASN A 1 92 ? 21.459 22.735 21.681 1.00 83.25 92 ASN A C 1
ATOM 690 O O . ASN A 1 92 ? 22.660 22.457 21.653 1.00 83.25 92 ASN A O 1
ATOM 694 N N . GLY A 1 93 ? 20.534 21.905 21.200 1.00 87.50 93 GLY A N 1
ATOM 695 C CA . GLY A 1 93 ? 20.851 20.628 20.571 1.00 87.50 93 GLY A CA 1
ATOM 696 C C . GLY A 1 93 ? 19.810 20.202 19.547 1.00 87.50 93 GLY A C 1
ATOM 697 O O . GLY A 1 93 ? 18.735 20.787 19.449 1.00 87.50 93 GLY A O 1
ATOM 698 N N . TYR A 1 94 ? 20.166 19.214 18.733 1.00 89.38 94 TYR A N 1
ATOM 699 C CA . TYR A 1 94 ? 19.342 18.737 17.628 1.00 89.38 94 TYR A CA 1
ATOM 700 C C . TYR A 1 94 ? 19.516 17.239 17.396 1.00 89.38 94 TYR A C 1
ATOM 702 O O . TYR A 1 94 ? 20.589 16.671 17.615 1.00 89.38 94 TYR A O 1
ATOM 710 N N . LEU A 1 95 ? 18.451 16.621 16.896 1.00 92.19 95 LEU A N 1
ATOM 711 C CA . LEU A 1 95 ? 18.466 15.292 16.300 1.00 92.19 95 LEU A CA 1
ATOM 712 C C . LEU A 1 95 ? 18.810 15.416 14.811 1.00 92.19 95 LEU A C 1
ATOM 714 O O . LEU A 1 95 ? 18.307 16.319 14.146 1.00 92.19 95 LEU A O 1
ATOM 718 N N . ASN A 1 96 ? 19.619 14.507 14.266 1.00 88.62 96 ASN A N 1
ATOM 719 C CA . ASN A 1 96 ? 19.968 14.502 12.846 1.00 88.62 96 ASN A CA 1
ATOM 720 C C . ASN A 1 96 ? 19.855 13.110 12.204 1.00 88.62 96 ASN A C 1
ATOM 722 O O . ASN A 1 96 ? 20.264 12.106 12.789 1.00 88.62 96 ASN A O 1
ATOM 726 N N . GLY A 1 97 ? 19.343 13.071 10.971 1.00 87.19 97 GLY A N 1
ATOM 727 C CA . GLY A 1 97 ? 19.218 11.855 10.157 1.00 87.19 97 GLY A CA 1
ATOM 728 C C . GLY A 1 97 ? 20.256 11.787 9.031 1.00 87.19 97 GLY A C 1
ATOM 729 O O . GLY A 1 97 ? 20.685 12.804 8.487 1.00 87.19 97 GLY A O 1
ATOM 730 N N . TYR A 1 98 ? 20.707 10.595 8.650 1.00 81.94 98 TYR A N 1
ATOM 731 C CA . TYR A 1 98 ? 21.675 10.438 7.561 1.00 81.94 98 TYR A CA 1
ATOM 732 C C . TYR A 1 98 ? 21.024 10.511 6.170 1.00 81.94 98 TYR A C 1
ATOM 734 O O . TYR A 1 98 ? 20.203 9.663 5.824 1.00 81.94 98 TYR A O 1
ATOM 742 N N . TRP A 1 99 ? 21.450 11.472 5.339 1.00 74.56 99 TRP A N 1
ATOM 743 C CA . TRP A 1 99 ? 21.021 11.586 3.937 1.00 74.56 99 TRP A CA 1
ATOM 744 C C . TRP A 1 99 ? 21.999 10.905 2.971 1.00 74.56 99 TRP A C 1
ATOM 746 O O . TRP A 1 99 ? 21.632 9.995 2.232 1.00 74.56 99 TRP A O 1
ATOM 756 N N . GLY A 1 100 ? 23.280 11.283 3.024 1.00 68.69 100 GLY A N 1
ATOM 757 C CA . GLY A 1 100 ? 24.341 10.620 2.258 1.00 68.69 100 GLY A CA 1
ATOM 758 C C . GLY A 1 100 ? 24.365 10.899 0.755 1.00 68.69 100 GLY A C 1
ATOM 759 O O . GLY A 1 100 ? 25.119 10.231 0.051 1.00 68.69 100 GLY A O 1
ATOM 760 N N . PHE A 1 101 ? 23.579 11.861 0.263 1.00 74.19 101 PHE A N 1
ATOM 761 C CA . PHE A 1 101 ? 23.620 12.328 -1.125 1.00 74.19 101 PHE A CA 1
ATOM 762 C C . PHE A 1 101 ? 23.983 13.821 -1.195 1.00 74.19 101 PHE A C 1
ATOM 764 O O . PHE A 1 101 ? 23.695 14.558 -0.246 1.00 74.19 101 PHE A O 1
ATOM 771 N N . PRO A 1 102 ? 24.600 14.286 -2.298 1.00 73.44 102 PRO A N 1
ATOM 772 C CA . PRO A 1 102 ? 24.775 15.715 -2.546 1.00 73.44 102 PRO A CA 1
ATOM 773 C C . PRO A 1 102 ? 23.423 16.432 -2.619 1.00 73.44 102 PRO A C 1
ATOM 775 O O . PRO A 1 102 ? 22.463 15.879 -3.161 1.00 73.44 102 PRO A O 1
ATOM 778 N N . PHE A 1 103 ? 23.364 17.659 -2.100 1.00 75.62 103 PHE A N 1
ATOM 779 C CA . PHE A 1 103 ? 22.177 18.506 -2.229 1.00 75.62 103 PHE A CA 1
ATOM 780 C C . PHE A 1 103 ? 22.085 19.128 -3.627 1.00 75.62 103 PHE A C 1
ATOM 782 O O . PHE A 1 103 ? 23.094 19.574 -4.186 1.00 75.62 103 PHE A O 1
ATOM 789 N N . GLU A 1 104 ? 20.865 19.177 -4.164 1.00 82.19 104 GLU A N 1
ATOM 790 C CA . GLU A 1 104 ? 20.511 19.981 -5.344 1.00 82.19 104 GLU A CA 1
ATOM 791 C C . GLU A 1 104 ? 20.313 21.454 -4.942 1.00 82.19 104 GLU A C 1
ATOM 793 O O . GLU A 1 104 ? 20.199 21.759 -3.756 1.00 82.19 104 GLU A O 1
ATOM 798 N N . ASP A 1 105 ? 20.254 22.372 -5.915 1.00 82.56 105 ASP A N 1
ATOM 799 C CA . ASP A 1 105 ? 20.081 23.816 -5.670 1.00 82.56 105 ASP A CA 1
ATOM 800 C C . ASP A 1 105 ? 18.870 24.124 -4.772 1.00 82.56 105 ASP A C 1
ATOM 802 O O . ASP A 1 105 ? 18.947 24.952 -3.858 1.00 82.56 105 ASP A O 1
ATOM 806 N N . THR A 1 106 ? 17.753 23.431 -5.009 1.00 87.38 106 THR A N 1
ATOM 807 C CA . THR A 1 106 ? 16.569 23.439 -4.147 1.00 87.38 106 THR A CA 1
ATOM 808 C C . THR A 1 106 ? 16.035 22.028 -3.946 1.00 87.38 106 THR A C 1
ATOM 810 O O . THR A 1 106 ? 15.987 21.223 -4.874 1.00 87.38 106 THR A O 1
ATOM 813 N N . GLN A 1 107 ? 15.628 21.721 -2.716 1.00 88.88 107 GLN A N 1
ATOM 814 C CA . GLN A 1 107 ? 15.023 20.440 -2.340 1.00 88.88 107 GLN A CA 1
ATOM 815 C C . GLN A 1 107 ? 13.981 20.657 -1.250 1.00 88.88 107 GLN A C 1
ATOM 817 O O . GLN A 1 107 ? 14.012 21.663 -0.546 1.00 88.88 107 GLN A O 1
ATOM 822 N N . ILE A 1 108 ? 13.065 19.709 -1.088 1.00 90.75 108 ILE A N 1
ATOM 823 C CA . ILE A 1 108 ? 12.018 19.788 -0.069 1.00 90.75 108 ILE A CA 1
ATOM 824 C C . ILE A 1 108 ? 12.297 18.753 1.014 1.00 90.75 108 ILE A C 1
ATOM 826 O O . ILE A 1 108 ? 12.371 17.568 0.714 1.00 90.75 108 ILE A O 1
ATOM 830 N N . LEU A 1 109 ? 12.437 19.185 2.266 1.00 91.31 109 LEU A N 1
ATOM 831 C CA . LEU A 1 109 ? 12.379 18.289 3.419 1.00 91.31 109 LEU A CA 1
ATOM 832 C C . LEU A 1 109 ? 10.913 18.114 3.808 1.00 91.31 109 LEU A C 1
ATOM 834 O O . LEU A 1 109 ? 10.277 19.075 4.227 1.00 91.31 109 LEU A O 1
ATOM 838 N N . GLU A 1 110 ? 10.386 16.910 3.667 1.00 92.88 110 GLU A N 1
ATOM 839 C CA . GLU A 1 110 ? 9.071 16.520 4.167 1.00 92.88 110 GLU A CA 1
ATOM 840 C C . GLU A 1 110 ? 9.227 15.769 5.493 1.00 92.88 110 GLU A C 1
ATOM 842 O O . GLU A 1 110 ? 10.161 14.986 5.653 1.00 92.88 110 GLU A O 1
ATOM 847 N N . VAL A 1 111 ? 8.346 16.029 6.456 1.00 93.50 111 VAL A N 1
ATOM 848 C CA . VAL A 1 111 ? 8.314 15.354 7.757 1.00 93.50 111 VAL A CA 1
ATOM 849 C C . VAL A 1 111 ? 6.883 15.279 8.273 1.00 93.50 111 VAL A C 1
ATOM 851 O O . VAL A 1 111 ? 6.124 16.245 8.166 1.00 93.50 111 VAL A O 1
ATOM 854 N N . TRP A 1 112 ? 6.512 14.151 8.870 1.00 93.31 112 TRP A N 1
ATOM 855 C CA . TRP A 1 112 ? 5.267 14.027 9.617 1.00 93.31 112 TRP A CA 1
ATOM 856 C C . TRP A 1 112 ? 5.510 14.395 11.073 1.00 93.31 112 TRP A C 1
ATOM 858 O O . TRP A 1 112 ? 6.460 13.912 11.682 1.00 93.31 112 TRP A O 1
ATOM 868 N N . ALA A 1 113 ? 4.667 15.251 11.644 1.00 95.06 113 ALA A N 1
ATOM 869 C CA . ALA A 1 113 ? 4.804 15.676 13.029 1.00 95.06 113 ALA A CA 1
ATOM 870 C C . ALA A 1 113 ? 3.459 15.789 13.750 1.00 95.06 113 ALA A C 1
ATOM 872 O O . ALA A 1 113 ? 2.420 16.021 13.132 1.00 95.06 113 ALA A O 1
ATOM 873 N N . LYS A 1 114 ? 3.499 15.633 15.074 1.00 94.12 114 LYS A N 1
ATOM 874 C CA . LYS A 1 114 ? 2.392 15.909 16.000 1.00 94.12 114 LYS A CA 1
ATOM 875 C C . LYS A 1 114 ? 2.932 16.379 17.349 1.00 94.12 114 LYS A C 1
ATOM 877 O O . LYS A 1 114 ? 4.132 16.324 17.597 1.00 94.12 114 LYS A O 1
ATOM 882 N N . GLY A 1 115 ? 2.059 16.809 18.247 1.00 94.62 115 GLY A N 1
ATOM 883 C CA . GLY A 1 115 ? 2.401 17.220 19.605 1.00 94.62 115 GLY A CA 1
ATOM 884 C C . GLY A 1 115 ? 1.976 18.651 19.914 1.00 94.62 115 GLY A C 1
ATOM 885 O O . GLY A 1 115 ? 1.028 19.186 19.340 1.00 94.62 115 GLY A O 1
ATOM 886 N N . ASN A 1 116 ? 2.670 19.265 20.867 1.00 94.62 116 ASN A N 1
ATOM 887 C CA . ASN A 1 116 ? 2.380 20.615 21.331 1.00 94.62 116 ASN A CA 1
ATOM 888 C C . ASN A 1 116 ? 3.697 21.344 21.614 1.00 94.62 116 ASN A C 1
ATOM 890 O O . ASN A 1 116 ? 4.346 21.070 22.626 1.00 94.62 116 ASN A O 1
ATOM 894 N N . GLY A 1 117 ? 4.095 22.244 20.716 1.00 94.31 117 GLY A N 1
ATOM 895 C CA . GLY A 1 117 ? 5.392 22.908 20.775 1.00 94.31 117 GLY A CA 1
ATOM 896 C C . GLY A 1 117 ? 5.797 23.606 19.479 1.00 94.31 117 GLY A C 1
ATOM 897 O O . GLY A 1 117 ? 4.966 23.893 18.617 1.00 94.31 117 GLY A O 1
ATOM 898 N N . ILE A 1 118 ? 7.093 23.871 19.339 1.00 95.06 118 ILE A N 1
ATOM 899 C CA . ILE A 1 118 ? 7.713 24.344 18.099 1.00 95.06 118 ILE A CA 1
ATOM 900 C C . ILE A 1 118 ? 8.611 23.230 17.577 1.00 95.06 118 ILE A C 1
ATOM 902 O O . ILE A 1 118 ? 9.535 22.813 18.268 1.00 95.06 118 ILE A O 1
ATOM 906 N N . LEU A 1 119 ? 8.364 22.782 16.349 1.00 94.88 119 LEU A N 1
ATOM 907 C CA . LEU A 1 119 ? 9.306 21.975 15.589 1.00 94.88 119 LEU A CA 1
ATOM 908 C C . LEU A 1 119 ? 10.157 22.918 14.740 1.00 94.88 119 LEU A C 1
ATOM 910 O O . LEU A 1 119 ? 9.648 23.576 13.834 1.00 94.88 119 LEU A O 1
ATOM 914 N N . ARG A 1 120 ? 11.457 22.966 15.014 1.00 94.00 120 ARG A N 1
ATOM 915 C CA . ARG A 1 120 ? 12.421 23.664 14.165 1.00 94.00 120 ARG A CA 1
ATOM 916 C C . ARG A 1 120 ? 13.102 22.654 13.256 1.00 94.00 120 ARG A C 1
ATOM 918 O O . ARG A 1 120 ? 13.783 21.746 13.733 1.00 94.00 120 ARG A O 1
ATOM 925 N N . VAL A 1 121 ? 12.927 22.830 11.951 1.00 91.75 121 VAL A N 1
ATOM 926 C CA . VAL A 1 121 ? 13.560 22.001 10.918 1.00 91.75 121 VAL A CA 1
ATOM 927 C C . VAL A 1 121 ? 14.656 22.777 10.207 1.00 91.75 121 VAL A C 1
ATOM 929 O O . VAL A 1 121 ? 14.562 23.989 10.002 1.00 91.75 121 VAL A O 1
ATOM 932 N N . GLY A 1 122 ? 15.714 22.080 9.818 1.00 86.94 122 GLY A N 1
ATOM 933 C CA . GLY A 1 122 ? 16.811 22.691 9.087 1.00 86.94 122 GLY A CA 1
ATOM 934 C C . GLY A 1 122 ? 17.729 21.670 8.444 1.00 86.94 122 GLY A C 1
ATOM 935 O O . GLY A 1 122 ? 17.435 20.476 8.382 1.00 86.94 122 GLY A O 1
ATOM 936 N N . LEU A 1 123 ? 18.880 22.163 7.999 1.00 80.81 123 LEU A N 1
ATOM 937 C CA . LEU A 1 123 ? 19.922 21.350 7.398 1.00 80.81 123 LEU A CA 1
ATOM 938 C C . LEU A 1 123 ? 21.252 21.587 8.111 1.00 80.81 123 LEU A C 1
ATOM 940 O O . LEU A 1 123 ? 21.733 22.719 8.189 1.00 80.81 123 LEU A O 1
ATOM 944 N N . MET A 1 124 ? 21.865 20.505 8.591 1.00 74.62 124 MET A N 1
ATOM 945 C CA . MET A 1 124 ? 23.269 20.507 8.978 1.00 74.62 124 MET A CA 1
ATOM 946 C C . MET A 1 124 ? 24.088 20.331 7.713 1.00 74.62 124 MET A C 1
ATOM 948 O O . MET A 1 124 ? 23.897 19.363 6.981 1.00 74.62 124 MET A O 1
ATOM 952 N N . ALA A 1 125 ? 24.989 21.270 7.467 1.00 69.06 125 ALA A N 1
ATOM 953 C CA . ALA A 1 125 ? 25.704 21.386 6.216 1.00 69.06 125 ALA A CA 1
ATOM 954 C C . ALA A 1 125 ? 27.213 21.383 6.486 1.00 69.06 125 ALA A C 1
ATOM 956 O O . ALA A 1 125 ? 27.696 22.105 7.357 1.00 69.06 125 ALA A O 1
ATOM 957 N N . TYR A 1 126 ? 27.957 20.582 5.734 1.00 69.19 126 TYR A N 1
ATOM 958 C CA . TYR A 1 126 ? 29.414 20.554 5.747 1.00 69.19 126 TYR A CA 1
ATOM 959 C C . TYR A 1 126 ? 29.945 21.173 4.467 1.00 69.19 126 TYR A C 1
ATOM 961 O O . TYR A 1 126 ? 29.503 20.797 3.383 1.00 69.19 126 TYR A O 1
ATOM 969 N N . LYS A 1 127 ? 30.921 22.073 4.580 1.00 69.06 127 LYS A N 1
ATOM 970 C CA . LYS A 1 127 ? 31.633 22.573 3.406 1.00 69.06 127 LYS A CA 1
ATOM 971 C C . LYS A 1 127 ? 32.696 21.549 3.013 1.00 69.06 127 LYS A C 1
ATOM 973 O O . LYS A 1 127 ? 33.428 21.086 3.876 1.00 69.06 127 LYS A O 1
ATOM 978 N N . LEU A 1 128 ? 32.824 21.209 1.737 1.00 66.38 128 LEU A N 1
ATOM 979 C CA . LEU A 1 128 ? 33.974 20.431 1.262 1.00 66.38 128 LEU A CA 1
ATOM 980 C C . LEU A 1 128 ? 35.154 21.358 0.920 1.00 66.38 128 LEU A C 1
ATOM 982 O O . LEU A 1 128 ? 34.951 22.508 0.523 1.00 66.38 128 LEU A O 1
ATOM 986 N N . SER A 1 129 ? 36.388 20.881 1.101 1.00 69.88 129 SER A N 1
ATOM 987 C CA . SER A 1 129 ? 37.574 21.514 0.507 1.00 69.88 129 SER A CA 1
ATOM 988 C C . SER A 1 129 ? 37.485 21.492 -1.024 1.00 69.88 129 SER A C 1
ATOM 990 O O . SER A 1 129 ? 36.792 20.647 -1.583 1.00 69.88 129 SER A O 1
ATOM 992 N N . ASP A 1 130 ? 38.194 22.392 -1.715 1.00 72.44 130 ASP A N 1
ATOM 993 C CA . ASP A 1 130 ? 38.118 22.531 -3.184 1.00 72.44 130 ASP A CA 1
ATOM 994 C C . ASP A 1 130 ? 38.493 21.240 -3.947 1.00 72.44 130 ASP A C 1
ATOM 996 O O . ASP A 1 130 ? 38.047 21.019 -5.068 1.00 72.44 130 ASP A O 1
ATOM 1000 N N . ASP A 1 131 ? 39.302 20.372 -3.335 1.00 75.50 131 ASP A N 1
ATOM 1001 C CA . ASP A 1 131 ? 39.716 19.059 -3.852 1.00 75.50 131 ASP A CA 1
ATOM 1002 C C . ASP A 1 131 ? 38.836 17.891 -3.357 1.00 75.50 131 ASP A C 1
ATOM 1004 O O . ASP A 1 131 ? 39.134 16.728 -3.632 1.00 75.50 131 ASP A O 1
ATOM 1008 N N . HIS A 1 132 ? 37.777 18.193 -2.601 1.00 66.00 132 HIS A N 1
ATOM 1009 C CA . HIS A 1 132 ? 36.854 17.255 -1.955 1.00 66.00 132 HIS A CA 1
ATOM 1010 C C . HIS A 1 132 ? 37.518 16.257 -0.981 1.00 66.00 132 HIS A C 1
ATOM 1012 O O . HIS A 1 132 ? 36.912 15.241 -0.635 1.00 66.00 132 HIS A O 1
ATOM 1018 N N . SER A 1 133 ? 38.746 16.522 -0.517 1.00 71.88 133 SER A N 1
ATOM 1019 C CA . SER A 1 133 ? 39.479 15.620 0.384 1.00 71.88 133 SER A CA 1
ATOM 1020 C C . SER A 1 133 ? 39.143 15.810 1.868 1.00 71.88 133 SER A C 1
ATOM 1022 O O . SER A 1 133 ? 39.393 14.911 2.674 1.00 71.88 133 SER A O 1
ATOM 1024 N N . MET A 1 134 ? 38.559 16.953 2.247 1.00 65.56 134 MET A N 1
ATOM 1025 C CA . MET A 1 134 ? 38.264 17.304 3.636 1.00 65.56 134 MET A CA 1
ATOM 1026 C C . MET A 1 134 ? 36.860 17.885 3.816 1.00 65.56 134 MET A C 1
ATOM 1028 O O . MET A 1 134 ? 36.386 18.692 3.017 1.00 65.56 134 MET A O 1
ATOM 1032 N N . ILE A 1 135 ? 36.233 17.529 4.939 1.00 62.88 135 ILE A N 1
ATOM 1033 C CA . ILE A 1 135 ? 35.048 18.206 5.467 1.00 62.88 135 ILE A CA 1
ATOM 1034 C C . ILE A 1 135 ? 35.511 19.389 6.327 1.00 62.88 135 ILE A C 1
ATOM 1036 O O . ILE A 1 135 ? 36.179 19.219 7.346 1.00 62.88 135 ILE A O 1
ATOM 1040 N N . LEU A 1 136 ? 35.150 20.592 5.902 1.00 64.69 136 LEU A N 1
ATOM 1041 C CA . LEU A 1 136 ? 35.329 21.855 6.603 1.00 64.69 136 LEU A CA 1
ATOM 1042 C C . LEU A 1 136 ? 34.042 22.213 7.371 1.00 64.69 136 LEU A C 1
ATOM 1044 O O . LEU A 1 136 ? 32.944 21.823 6.954 1.00 64.69 136 LEU A O 1
ATOM 1048 N N . PRO A 1 137 ? 34.134 22.995 8.464 1.00 58.16 137 PRO A N 1
ATOM 1049 C CA . PRO A 1 137 ? 32.955 23.533 9.136 1.00 58.16 137 PRO A CA 1
ATOM 1050 C C . PRO A 1 137 ? 32.079 24.298 8.133 1.00 58.16 137 PRO A C 1
ATOM 1052 O O . PRO A 1 137 ? 32.522 25.284 7.539 1.00 58.16 137 PRO A O 1
ATOM 1055 N N . GLY A 1 138 ? 30.861 23.810 7.894 1.00 56.62 138 GLY A N 1
ATOM 1056 C CA . GLY A 1 138 ? 29.866 24.510 7.085 1.00 56.62 138 GLY A CA 1
ATOM 1057 C C . GLY A 1 138 ? 29.071 25.511 7.923 1.00 56.62 138 GLY A C 1
ATOM 1058 O O . GLY A 1 138 ? 29.114 25.494 9.154 1.00 56.62 138 GLY A O 1
ATOM 1059 N N . GLY A 1 139 ? 28.373 26.426 7.253 1.00 56.72 139 GLY A N 1
ATOM 1060 C CA . GLY A 1 139 ? 27.481 27.378 7.913 1.00 56.72 139 GLY A CA 1
ATOM 1061 C C . GLY A 1 139 ? 26.158 26.731 8.329 1.00 56.72 139 GLY A C 1
ATOM 1062 O O . GLY A 1 139 ? 25.731 25.735 7.746 1.00 56.72 139 GLY A O 1
ATOM 1063 N N . GLN A 1 140 ? 25.480 27.326 9.312 1.00 59.03 140 GLN A N 1
ATOM 1064 C CA . GLN A 1 140 ? 24.090 26.983 9.615 1.00 59.03 140 GLN A CA 1
ATOM 1065 C C . GLN A 1 140 ? 23.187 27.452 8.470 1.00 59.03 140 GLN A C 1
ATOM 1067 O O . GLN A 1 140 ? 23.262 28.608 8.048 1.00 59.03 140 GLN A O 1
ATOM 1072 N N . MET A 1 141 ? 22.348 26.554 7.957 1.00 68.50 141 MET A N 1
ATOM 1073 C CA . MET A 1 141 ? 21.309 26.920 6.995 1.00 68.50 141 MET A CA 1
ATOM 1074 C C . MET A 1 141 ? 20.147 27.621 7.703 1.00 68.50 141 MET A C 1
ATOM 1076 O O . MET A 1 141 ? 19.934 27.377 8.896 1.00 68.50 141 MET A O 1
ATOM 1080 N N . PRO A 1 142 ? 19.367 28.460 6.990 1.00 78.25 142 PRO A N 1
ATOM 1081 C CA . PRO A 1 142 ? 18.100 28.950 7.509 1.00 78.25 142 PRO A CA 1
ATOM 1082 C C . PRO A 1 142 ? 17.261 27.786 8.037 1.00 78.25 142 PRO A C 1
ATOM 1084 O O . PRO A 1 142 ? 17.235 26.701 7.448 1.00 78.25 142 PRO A O 1
ATOM 1087 N N . THR A 1 143 ? 16.613 28.009 9.169 1.00 87.31 143 THR A N 1
ATOM 1088 C CA . THR A 1 143 ? 15.686 27.053 9.768 1.00 87.31 143 THR A CA 1
ATOM 1089 C C . THR A 1 143 ? 14.257 27.522 9.536 1.00 87.31 143 THR A C 1
ATOM 1091 O O . THR A 1 143 ? 14.015 28.705 9.280 1.00 87.31 143 THR A O 1
ATOM 1094 N N . LEU A 1 144 ? 13.314 26.589 9.602 1.00 92.00 144 LEU A N 1
ATOM 1095 C CA . LEU A 1 144 ? 11.889 26.883 9.639 1.00 92.00 144 LEU A CA 1
ATOM 1096 C C . LEU A 1 144 ? 11.345 26.462 11.001 1.00 92.00 144 LEU A C 1
ATOM 1098 O O . LEU A 1 144 ? 11.458 25.294 11.373 1.00 92.00 144 LEU A O 1
ATOM 1102 N N . ASP A 1 145 ? 10.739 27.413 11.706 1.00 94.06 145 ASP A N 1
ATOM 1103 C CA . ASP A 1 145 ? 10.001 27.156 12.940 1.00 94.06 145 ASP A CA 1
ATOM 1104 C C . ASP A 1 145 ? 8.536 26.916 12.604 1.00 94.06 145 ASP A C 1
ATOM 1106 O O . ASP A 1 145 ? 7.867 27.770 12.020 1.00 94.06 145 ASP A O 1
ATOM 1110 N N . ILE A 1 146 ? 8.043 25.748 12.994 1.00 93.06 146 ILE A N 1
ATOM 1111 C CA . ILE A 1 146 ? 6.674 25.311 12.768 1.00 93.06 146 ILE A CA 1
ATOM 1112 C C . ILE A 1 146 ? 6.018 25.149 14.131 1.00 93.06 146 ILE A C 1
ATOM 1114 O O . ILE A 1 146 ? 6.482 24.378 14.971 1.00 93.06 146 ILE A O 1
ATOM 1118 N N . LYS A 1 147 ? 4.923 25.869 14.364 1.00 93.19 147 LYS A N 1
ATOM 1119 C CA . LYS A 1 147 ? 4.119 25.681 15.569 1.00 93.19 147 LYS A CA 1
ATOM 1120 C C . LYS A 1 147 ? 3.264 24.426 15.405 1.00 93.19 147 LYS A C 1
ATOM 1122 O O . LYS A 1 147 ? 2.393 24.394 14.547 1.00 93.19 147 LYS A O 1
ATOM 1127 N N . ILE A 1 148 ? 3.497 23.429 16.249 1.00 92.56 148 ILE A N 1
ATOM 1128 C CA . ILE A 1 148 ? 2.764 22.163 16.262 1.00 92.56 148 ILE A CA 1
ATOM 1129 C C . ILE A 1 148 ? 1.775 22.193 17.423 1.00 92.56 148 ILE A C 1
ATOM 1131 O O . ILE A 1 148 ? 2.163 22.453 18.564 1.00 92.56 148 ILE A O 1
ATOM 1135 N N . LYS A 1 149 ? 0.494 21.944 17.146 1.00 91.31 149 LYS A N 1
ATOM 1136 C CA . LYS A 1 149 ? -0.556 21.917 18.171 1.00 91.31 149 LYS A CA 1
ATOM 1137 C C . LYS A 1 149 ? -1.678 20.948 17.792 1.00 91.31 149 LYS A C 1
ATOM 1139 O O . LYS A 1 149 ? -2.823 21.353 17.664 1.00 91.31 149 LYS A O 1
ATOM 1144 N N . THR A 1 150 ? -1.330 19.680 17.631 1.00 88.56 150 THR A N 1
ATOM 1145 C CA . THR A 1 150 ? -2.237 18.631 17.148 1.00 88.56 150 THR A CA 1
ATOM 1146 C C . THR A 1 150 ? -1.856 17.287 17.757 1.00 88.56 150 THR A C 1
ATOM 1148 O O . THR A 1 150 ? -0.678 17.010 17.976 1.00 88.56 150 THR A O 1
ATOM 1151 N N . ASP A 1 151 ? -2.828 16.429 18.060 1.00 88.75 151 ASP A N 1
ATOM 1152 C CA . ASP A 1 151 ? -2.571 15.039 18.461 1.00 88.75 151 ASP A CA 1
ATOM 1153 C C . ASP A 1 151 ? -2.528 14.079 17.255 1.00 88.75 151 ASP A C 1
ATOM 1155 O O . ASP A 1 151 ? -2.253 12.884 17.420 1.00 88.75 151 ASP A O 1
ATOM 1159 N N . LYS A 1 152 ? -2.782 14.595 16.044 1.00 86.62 152 LYS A N 1
ATOM 1160 C CA . LYS A 1 152 ? -2.781 13.859 14.776 1.00 86.62 152 LYS A CA 1
ATOM 1161 C C . LYS A 1 152 ? -1.475 14.063 14.028 1.00 86.62 152 LYS A C 1
ATOM 1163 O O . LYS A 1 152 ? -0.840 15.102 14.140 1.00 86.62 152 LYS A O 1
ATOM 1168 N N . TRP A 1 153 ? -1.082 13.062 13.246 1.00 88.31 153 TRP A N 1
ATOM 1169 C CA . TRP A 1 153 ? 0.072 13.181 12.361 1.00 88.31 153 TRP A CA 1
ATOM 1170 C C . TRP A 1 153 ? -0.255 14.127 11.206 1.00 88.31 153 TRP A C 1
ATOM 1172 O O . TRP A 1 153 ? -1.169 13.866 10.425 1.00 88.31 153 TRP A O 1
ATOM 1182 N N . VAL A 1 154 ? 0.508 15.211 11.093 1.00 90.00 154 VAL A N 1
ATOM 1183 C CA . VAL A 1 154 ? 0.385 16.205 10.024 1.00 90.00 154 VAL A CA 1
ATOM 1184 C C . VAL A 1 154 ? 1.676 16.259 9.234 1.00 90.00 154 VAL A C 1
ATOM 1186 O O . VAL A 1 154 ? 2.769 16.249 9.796 1.00 90.00 154 VAL A O 1
ATOM 1189 N N . ARG A 1 155 ? 1.543 16.332 7.914 1.00 91.81 155 ARG A N 1
ATOM 1190 C CA . ARG A 1 155 ? 2.670 16.469 7.002 1.00 91.81 155 ARG A CA 1
ATOM 1191 C C . ARG A 1 155 ? 3.086 17.929 6.890 1.00 91.81 155 ARG A C 1
ATOM 1193 O O . ARG A 1 155 ? 2.287 18.767 6.474 1.00 91.81 155 ARG A O 1
ATOM 1200 N N . TYR A 1 156 ? 4.353 18.192 7.168 1.00 93.75 156 TYR A N 1
ATOM 1201 C CA . TYR A 1 156 ? 4.997 19.481 6.982 1.00 93.75 156 TYR A CA 1
ATOM 1202 C C . TYR A 1 156 ? 6.114 19.362 5.953 1.00 93.75 156 TYR A C 1
ATOM 1204 O O . TYR A 1 156 ? 6.833 18.367 5.891 1.00 93.75 156 TYR A O 1
ATOM 1212 N N . ARG A 1 157 ? 6.276 20.402 5.145 1.00 94.38 157 ARG A N 1
ATOM 1213 C CA . ARG A 1 157 ? 7.333 20.521 4.143 1.00 94.38 157 ARG A CA 1
ATOM 1214 C C . ARG A 1 157 ? 8.141 21.781 4.380 1.00 94.38 157 ARG A C 1
ATOM 1216 O O . ARG A 1 157 ? 7.581 22.806 4.744 1.00 94.38 157 ARG A O 1
ATOM 1223 N N . TYR A 1 158 ? 9.442 21.700 4.141 1.00 92.88 158 TYR A N 1
ATOM 1224 C CA . TYR A 1 158 ? 10.389 22.798 4.231 1.00 92.88 158 TYR A CA 1
ATOM 1225 C C . TYR A 1 158 ? 11.206 22.891 2.941 1.00 92.88 158 TYR A C 1
ATOM 1227 O O . TYR A 1 158 ? 11.922 21.962 2.573 1.00 92.88 158 TYR A O 1
ATOM 1235 N N . LEU A 1 159 ? 11.119 24.035 2.259 1.00 91.56 159 LEU A N 1
ATOM 1236 C CA . LEU A 1 159 ? 11.971 24.355 1.118 1.00 91.56 159 LEU A CA 1
ATOM 1237 C C . LEU A 1 159 ? 13.408 24.639 1.571 1.00 91.56 159 LEU A C 1
ATOM 1239 O O . LEU A 1 159 ? 13.718 25.723 2.066 1.00 91.56 159 LEU A O 1
ATOM 1243 N N . MET A 1 160 ? 14.293 23.684 1.318 1.00 86.69 160 MET A N 1
ATOM 1244 C CA . MET A 1 160 ? 15.731 23.830 1.484 1.00 86.69 160 MET A CA 1
ATOM 1245 C C . MET A 1 160 ? 16.332 24.505 0.251 1.00 86.69 160 MET A C 1
ATOM 1247 O O . MET A 1 160 ? 16.064 24.117 -0.887 1.00 86.69 160 MET A O 1
ATOM 1251 N N . ARG A 1 161 ? 17.186 25.503 0.481 1.00 84.50 161 ARG A N 1
ATOM 1252 C CA . ARG A 1 161 ? 17.984 26.152 -0.564 1.00 84.50 161 ARG A CA 1
ATOM 1253 C C . ARG A 1 161 ? 19.454 25.891 -0.287 1.00 84.50 161 ARG A C 1
ATOM 1255 O O . ARG A 1 161 ? 19.940 26.244 0.789 1.00 84.50 161 ARG A O 1
ATOM 1262 N N . LYS A 1 162 ? 20.145 25.274 -1.244 1.00 77.00 162 LYS A N 1
ATOM 1263 C CA . LYS A 1 162 ? 21.585 25.047 -1.154 1.00 77.00 162 LYS A CA 1
ATOM 1264 C C . LYS A 1 162 ? 22.306 26.405 -1.198 1.00 77.00 162 LYS A C 1
ATOM 1266 O O . LYS A 1 162 ? 21.943 27.255 -2.009 1.00 77.00 162 LYS A O 1
ATOM 1271 N N . PRO A 1 163 ? 23.293 26.640 -0.324 1.00 69.44 163 PRO A N 1
ATOM 1272 C CA . PRO A 1 163 ? 24.153 27.812 -0.393 1.00 69.44 163 PRO A CA 1
ATOM 1273 C C . PRO A 1 163 ? 25.158 27.670 -1.548 1.00 69.44 163 PRO A C 1
ATOM 1275 O O . PRO A 1 163 ? 25.341 26.587 -2.095 1.00 69.44 163 PRO A O 1
ATOM 1278 N N . ASP A 1 164 ? 25.892 28.737 -1.860 1.00 71.75 164 ASP A N 1
ATOM 1279 C CA . ASP A 1 164 ? 26.835 28.787 -2.995 1.00 71.75 164 ASP A CA 1
ATOM 1280 C C . ASP A 1 164 ? 28.079 27.867 -2.868 1.00 71.75 164 ASP A C 1
ATOM 1282 O O . ASP A 1 164 ? 29.023 27.986 -3.647 1.00 71.75 164 ASP A O 1
ATOM 1286 N N . TYR A 1 165 ? 28.132 26.964 -1.884 1.00 69.00 165 TYR A N 1
ATOM 1287 C CA . TYR A 1 165 ? 29.233 26.021 -1.670 1.00 69.00 165 TYR A CA 1
ATOM 1288 C C . TYR A 1 165 ? 28.744 24.569 -1.632 1.00 69.00 165 TYR A C 1
ATOM 1290 O O . TYR A 1 165 ? 27.607 24.286 -1.254 1.00 69.00 165 TYR A O 1
ATOM 1298 N N . GLU A 1 166 ? 29.615 23.634 -2.023 1.00 60.72 166 GLU A N 1
ATOM 1299 C CA . GLU A 1 166 ? 29.281 22.209 -2.051 1.00 60.72 166 GLU A CA 1
ATOM 1300 C C . GLU A 1 166 ? 29.017 21.653 -0.649 1.00 60.72 166 GLU A C 1
ATOM 1302 O O . GLU A 1 166 ? 29.777 21.907 0.292 1.00 60.72 166 GLU A O 1
ATOM 1307 N N . LEU A 1 167 ? 27.926 20.886 -0.542 1.00 65.88 167 LEU A N 1
ATOM 1308 C CA . LEU A 1 167 ? 27.394 20.365 0.710 1.00 65.88 167 LEU A CA 1
ATOM 1309 C C . LEU A 1 167 ? 27.308 18.842 0.713 1.00 65.88 167 LEU A C 1
ATOM 1311 O O . LEU A 1 167 ? 26.706 18.233 -0.172 1.00 65.88 167 LEU A O 1
ATOM 1315 N N . THR A 1 168 ? 27.775 18.255 1.813 1.00 62.81 168 THR A N 1
ATOM 1316 C CA . THR A 1 168 ? 27.168 17.035 2.365 1.00 62.81 168 THR A CA 1
ATOM 1317 C C . THR A 1 168 ? 26.419 17.435 3.632 1.00 62.81 168 THR A C 1
ATOM 1319 O O . THR A 1 168 ? 26.849 18.355 4.330 1.00 62.81 168 THR A O 1
ATOM 1322 N N . GLY A 1 169 ? 25.273 16.825 3.922 1.00 68.62 169 GLY A N 1
ATOM 1323 C CA . GLY A 1 169 ? 24.456 17.299 5.034 1.00 68.62 169 GLY A CA 1
ATOM 1324 C C . GLY A 1 169 ? 23.391 16.333 5.521 1.00 68.62 169 GLY A C 1
ATOM 1325 O O . GLY A 1 169 ? 23.150 15.286 4.921 1.00 68.62 169 GLY A O 1
ATOM 1326 N N . HIS A 1 170 ? 22.783 16.709 6.639 1.00 79.62 170 HIS A N 1
ATOM 1327 C CA . HIS A 1 170 ? 21.811 15.928 7.394 1.00 79.62 170 HIS A CA 1
ATOM 1328 C C . HIS A 1 170 ? 20.603 16.805 7.716 1.00 79.62 170 HIS A C 1
ATOM 1330 O O . HIS A 1 170 ? 20.815 17.907 8.232 1.00 79.62 170 HIS A O 1
ATOM 1336 N N . PRO A 1 171 ? 19.358 16.367 7.464 1.00 85.25 171 PRO A N 1
ATOM 1337 C CA . PRO A 1 171 ? 18.211 17.045 8.048 1.00 85.25 171 PRO A CA 1
ATOM 1338 C C . PRO A 1 171 ? 18.365 17.053 9.568 1.00 85.25 171 PRO A C 1
ATOM 1340 O O . PRO A 1 171 ? 18.760 16.043 10.164 1.00 85.25 171 PRO A O 1
ATOM 1343 N N . LEU A 1 172 ? 18.090 18.206 10.171 1.00 88.12 172 LEU A N 1
ATOM 1344 C CA . LEU A 1 172 ? 18.111 18.385 11.615 1.00 88.12 172 LEU A CA 1
ATOM 1345 C C . LEU A 1 172 ? 16.730 18.780 12.118 1.00 88.12 172 LEU A C 1
ATOM 1347 O O . LEU A 1 172 ? 15.997 19.514 11.451 1.00 88.12 172 LEU A O 1
ATOM 1351 N N . PHE A 1 173 ? 16.424 18.312 13.320 1.00 92.81 173 PHE A N 1
ATOM 1352 C CA . PHE A 1 173 ? 15.166 18.543 14.008 1.00 92.81 173 PHE A CA 1
ATOM 1353 C C . PHE A 1 173 ? 15.457 19.003 15.432 1.00 92.81 173 PHE A C 1
ATOM 1355 O O . PHE A 1 173 ? 16.277 18.408 16.136 1.00 92.81 173 PHE A O 1
ATOM 1362 N N . MET A 1 174 ? 14.783 20.068 15.852 1.00 93.88 174 MET A N 1
ATOM 1363 C CA . MET A 1 174 ? 14.849 20.612 17.206 1.00 93.88 174 MET A CA 1
ATOM 1364 C C . MET A 1 174 ? 13.435 20.836 17.734 1.00 93.88 174 MET A C 1
ATOM 1366 O O . MET A 1 174 ? 12.521 21.127 16.961 1.00 93.88 174 MET A O 1
ATOM 1370 N N . ALA A 1 175 ? 13.288 20.789 19.057 1.00 94.88 175 ALA A N 1
ATOM 1371 C CA . ALA A 1 175 ? 12.060 21.153 19.754 1.00 94.88 175 ALA A CA 1
ATOM 1372 C C . ALA A 1 175 ? 12.324 22.318 20.731 1.00 94.88 175 ALA A C 1
ATOM 1374 O O . ALA A 1 175 ? 12.408 22.086 21.940 1.00 94.88 175 ALA A O 1
ATOM 1375 N N . PRO A 1 176 ? 12.510 23.568 20.242 1.00 93.31 176 PRO A N 1
ATOM 1376 C CA . PRO A 1 176 ? 12.812 24.721 21.097 1.00 93.31 176 PRO A CA 1
ATOM 1377 C C . PRO A 1 176 ? 11.821 24.939 22.239 1.00 93.31 176 PRO A C 1
ATOM 1379 O O . PRO A 1 176 ? 12.200 25.409 23.311 1.00 93.31 176 PRO A O 1
ATOM 1382 N N . GLU A 1 177 ? 10.554 24.612 21.992 1.00 94.25 177 GLU A N 1
ATOM 1383 C CA . GLU A 1 177 ? 9.454 24.753 22.935 1.00 94.25 177 GLU A CA 1
ATOM 1384 C C . GLU A 1 177 ? 8.568 23.510 22.878 1.00 94.25 177 GLU A C 1
ATOM 1386 O O . GLU A 1 177 ? 8.254 23.020 21.794 1.00 94.25 177 GLU A O 1
ATOM 1391 N N . GLY A 1 178 ? 8.116 23.043 24.042 1.00 94.62 178 GLY A N 1
ATOM 1392 C CA . GLY A 1 178 ? 7.183 21.925 24.150 1.00 94.62 178 GLY A CA 1
ATOM 1393 C C . GLY A 1 178 ? 7.772 20.574 23.741 1.00 94.62 178 GLY A C 1
ATOM 1394 O O . GLY A 1 178 ? 8.980 20.353 23.798 1.00 94.62 178 GLY A O 1
ATOM 1395 N N . THR A 1 179 ? 6.889 19.652 23.366 1.00 96.62 179 THR A N 1
ATOM 1396 C CA . THR A 1 179 ? 7.250 18.296 22.945 1.00 96.62 179 THR A CA 1
ATOM 1397 C C . THR A 1 179 ? 6.583 18.002 21.616 1.00 96.62 179 THR A C 1
ATOM 1399 O O . THR A 1 179 ? 5.366 18.166 21.469 1.00 96.62 179 THR A O 1
ATOM 1402 N N . VAL A 1 180 ? 7.388 17.553 20.660 1.00 96.75 180 VAL A N 1
ATOM 1403 C CA . VAL A 1 180 ? 6.947 17.191 19.316 1.00 96.75 180 VAL A CA 1
ATOM 1404 C C . VAL A 1 180 ? 7.385 15.767 19.007 1.00 96.75 180 VAL A C 1
ATOM 1406 O O . VAL A 1 180 ? 8.489 15.341 19.342 1.00 96.75 180 VAL A O 1
ATOM 1409 N N . ASP A 1 181 ? 6.496 15.031 18.366 1.00 96.81 181 ASP A N 1
ATOM 1410 C CA . ASP A 1 181 ? 6.770 13.719 17.811 1.00 96.81 181 ASP A CA 1
ATOM 1411 C C . ASP A 1 181 ? 6.983 13.897 16.303 1.00 96.81 181 ASP A C 1
ATOM 1413 O O . ASP A 1 181 ? 6.218 14.623 15.667 1.00 96.81 181 ASP A O 1
ATOM 1417 N N . ILE A 1 182 ? 8.007 13.258 15.738 1.00 95.56 182 ILE A N 1
ATOM 1418 C CA . ILE A 1 182 ? 8.313 13.275 14.304 1.00 95.56 182 ILE A CA 1
ATOM 1419 C C . ILE A 1 182 ? 8.414 11.856 13.744 1.00 95.56 182 ILE A C 1
ATOM 1421 O O . ILE A 1 182 ? 8.860 10.934 14.436 1.00 95.56 182 ILE A O 1
ATOM 1425 N N . ASP A 1 183 ? 8.032 11.707 12.482 1.00 92.25 183 ASP A N 1
ATOM 1426 C CA . ASP A 1 183 ? 8.105 10.464 11.724 1.00 92.25 183 ASP A CA 1
ATOM 1427 C C . ASP A 1 183 ? 8.295 10.722 10.219 1.00 92.25 183 ASP A C 1
ATOM 1429 O O . ASP A 1 183 ? 8.088 11.836 9.732 1.00 92.25 183 ASP A O 1
ATOM 1433 N N . ASP A 1 184 ? 8.715 9.682 9.502 1.00 87.44 184 ASP A N 1
ATOM 1434 C CA . ASP A 1 184 ? 8.813 9.588 8.044 1.00 87.44 184 ASP A CA 1
ATOM 1435 C C . ASP A 1 184 ? 9.392 10.838 7.347 1.00 87.44 184 ASP A C 1
ATOM 1437 O O . ASP A 1 184 ? 8.772 11.477 6.497 1.00 87.44 184 ASP A O 1
ATOM 1441 N N . ALA A 1 185 ? 10.613 11.210 7.740 1.00 89.12 185 ALA A N 1
ATOM 1442 C CA . ALA A 1 185 ? 11.337 12.316 7.123 1.00 89.12 185 ALA A CA 1
ATOM 1443 C C . ALA A 1 185 ? 11.903 11.948 5.735 1.00 89.12 185 ALA A C 1
ATOM 1445 O O . ALA A 1 185 ? 12.706 11.022 5.607 1.00 89.12 185 ALA A O 1
ATOM 1446 N N . LYS A 1 186 ? 11.572 12.719 4.697 1.00 87.31 186 LYS A N 1
ATOM 1447 C CA . LYS A 1 186 ? 11.989 12.484 3.301 1.00 87.31 186 LYS A CA 1
ATOM 1448 C C . LYS A 1 186 ? 12.606 13.743 2.697 1.00 87.31 186 LYS A C 1
ATOM 1450 O O . LYS A 1 186 ? 12.208 14.854 3.037 1.00 87.31 186 LYS A O 1
ATOM 1455 N N . ILE A 1 187 ? 13.581 13.593 1.798 1.00 86.00 187 ILE A N 1
ATOM 1456 C CA . ILE A 1 187 ? 14.119 14.722 1.025 1.00 86.00 187 ILE A CA 1
ATOM 1457 C C . ILE A 1 187 ? 13.755 14.515 -0.442 1.00 86.00 187 ILE A C 1
ATOM 1459 O O . ILE A 1 187 ? 14.219 13.591 -1.105 1.00 86.00 187 ILE A O 1
ATOM 1463 N N . LEU A 1 188 ? 12.915 15.402 -0.956 1.00 86.69 188 LEU A N 1
ATOM 1464 C CA . LEU A 1 188 ? 12.372 15.334 -2.303 1.00 86.69 188 LEU A CA 1
ATOM 1465 C C . LEU A 1 188 ? 13.178 16.250 -3.228 1.00 86.69 188 LEU A C 1
ATOM 1467 O O . LEU A 1 188 ? 13.486 17.395 -2.874 1.00 86.69 188 LEU A O 1
ATOM 1471 N N . SER A 1 189 ? 13.498 15.769 -4.432 1.00 84.56 189 SER A N 1
ATOM 1472 C CA . SER A 1 189 ? 13.963 16.652 -5.507 1.00 84.56 189 SER A CA 1
ATOM 1473 C C . SER A 1 189 ? 12.875 17.675 -5.818 1.00 84.56 189 SER A C 1
ATOM 1475 O O . SER A 1 189 ? 11.688 17.342 -5.868 1.00 84.56 189 SER A O 1
ATOM 1477 N N . SER A 1 190 ? 13.274 18.922 -6.047 1.00 85.81 190 SER A N 1
ATOM 1478 C CA . SER A 1 190 ? 12.328 20.002 -6.306 1.00 85.81 190 SER A CA 1
ATOM 1479 C C . SER A 1 190 ? 12.337 20.437 -7.769 1.00 85.81 190 SER A C 1
ATOM 1481 O O . SER A 1 190 ? 13.215 20.107 -8.563 1.00 85.81 190 SER A O 1
ATOM 1483 N N . ASN A 1 191 ? 11.310 21.188 -8.145 1.00 85.88 191 ASN A N 1
ATOM 1484 C CA . ASN A 1 191 ? 11.268 21.963 -9.374 1.00 85.88 191 ASN A CA 1
ATOM 1485 C C . ASN A 1 191 ? 10.720 23.361 -9.045 1.00 85.88 191 ASN A C 1
ATOM 1487 O O . ASN A 1 191 ? 10.188 23.589 -7.961 1.00 85.88 191 ASN A O 1
ATOM 1491 N N . ARG A 1 192 ? 10.799 24.312 -9.983 1.00 86.50 192 ARG A N 1
ATOM 1492 C CA . ARG A 1 192 ? 10.409 25.704 -9.694 1.00 86.50 192 ARG A CA 1
ATOM 1493 C C . ARG A 1 192 ? 8.943 25.879 -9.292 1.00 86.50 192 ARG A C 1
ATOM 1495 O O . ARG A 1 192 ? 8.649 26.810 -8.551 1.00 86.50 192 ARG A O 1
ATOM 1502 N N . ALA A 1 193 ? 8.025 25.043 -9.780 1.00 88.62 193 ALA A N 1
ATOM 1503 C CA . ALA A 1 193 ? 6.636 25.095 -9.326 1.00 88.62 193 ALA A CA 1
ATOM 1504 C C . ALA A 1 193 ? 6.517 24.565 -7.896 1.00 88.62 193 ALA A C 1
ATOM 1506 O O . ALA A 1 193 ? 5.861 25.195 -7.069 1.00 88.62 193 ALA A O 1
ATOM 1507 N N . PHE A 1 194 ? 7.201 23.461 -7.590 1.00 90.75 194 PHE A N 1
ATOM 1508 C CA . PHE A 1 194 ? 7.164 22.870 -6.260 1.00 90.75 194 PHE A CA 1
ATOM 1509 C C . PHE A 1 194 ? 7.807 23.779 -5.200 1.00 90.75 194 PHE A C 1
ATOM 1511 O O . PHE A 1 194 ? 7.243 23.952 -4.121 1.00 90.75 194 PHE A O 1
ATOM 1518 N N . ASP A 1 195 ? 8.889 24.481 -5.554 1.00 91.88 195 ASP A N 1
ATOM 1519 C CA . ASP A 1 195 ? 9.485 25.531 -4.721 1.00 91.88 195 ASP A CA 1
ATOM 1520 C C . ASP A 1 195 ? 8.468 26.619 -4.355 1.00 91.88 195 ASP A C 1
ATOM 1522 O O . ASP A 1 195 ? 8.413 27.045 -3.206 1.00 91.88 195 ASP A O 1
ATOM 1526 N N . LEU A 1 196 ? 7.660 27.084 -5.316 1.00 94.38 196 LEU A N 1
ATOM 1527 C CA . LEU A 1 196 ? 6.643 28.113 -5.068 1.00 94.38 196 LEU A CA 1
ATOM 1528 C C . LEU A 1 196 ? 5.526 27.602 -4.154 1.00 94.38 196 LEU A C 1
ATOM 1530 O O . LEU A 1 196 ? 5.061 28.349 -3.296 1.00 94.38 196 LEU A O 1
ATOM 1534 N N . ILE A 1 197 ? 5.120 26.344 -4.330 1.00 95.00 197 ILE A N 1
ATOM 1535 C CA . ILE A 1 197 ? 4.097 25.687 -3.510 1.00 95.00 197 ILE A CA 1
ATOM 1536 C C . ILE A 1 197 ? 4.573 25.575 -2.065 1.00 95.00 197 ILE A C 1
ATOM 1538 O O . ILE A 1 197 ? 3.896 26.070 -1.171 1.00 95.00 197 ILE A O 1
ATOM 1542 N N . VAL A 1 198 ? 5.749 24.989 -1.830 1.00 94.88 198 VAL A N 1
ATOM 1543 C CA . VAL A 1 198 ? 6.262 24.804 -0.464 1.00 94.88 198 VAL A CA 1
ATOM 1544 C C . VAL A 1 198 ? 6.651 26.138 0.164 1.00 94.88 198 VAL A C 1
ATOM 1546 O O . VAL A 1 198 ? 6.405 26.351 1.345 1.00 94.88 198 VAL A O 1
ATOM 1549 N N . ALA A 1 199 ? 7.194 27.086 -0.606 1.00 93.69 199 ALA A N 1
ATOM 1550 C CA . ALA A 1 199 ? 7.449 28.427 -0.087 1.00 93.69 199 ALA A CA 1
ATOM 1551 C C . ALA A 1 199 ? 6.161 29.102 0.398 1.00 93.69 199 ALA A C 1
ATOM 1553 O O . ALA A 1 199 ? 6.192 29.738 1.446 1.00 93.69 199 ALA A O 1
ATOM 1554 N N . GLU A 1 200 ? 5.046 28.963 -0.327 1.00 94.56 200 GLU A N 1
ATOM 1555 C CA . GLU A 1 200 ? 3.758 29.486 0.131 1.00 94.56 200 GLU A CA 1
ATOM 1556 C C . GLU A 1 200 ? 3.260 28.723 1.360 1.00 94.56 200 GLU A C 1
ATOM 1558 O O . GLU A 1 200 ? 2.904 29.357 2.347 1.00 94.56 200 GLU A O 1
ATOM 1563 N N . GLU A 1 201 ? 3.310 27.391 1.348 1.00 93.25 201 GLU A N 1
ATOM 1564 C CA . GLU A 1 201 ? 2.910 26.538 2.473 1.00 93.25 201 GLU A CA 1
ATOM 1565 C C . GLU A 1 201 ? 3.641 26.909 3.776 1.00 93.25 201 GLU A C 1
ATOM 1567 O O . GLU A 1 201 ? 2.998 27.118 4.804 1.00 93.25 201 GLU A O 1
ATOM 1572 N N . ASN A 1 202 ? 4.959 27.139 3.709 1.00 92.69 202 ASN A N 1
ATOM 1573 C CA . ASN A 1 202 ? 5.773 27.610 4.833 1.00 92.69 202 ASN A CA 1
ATOM 1574 C C . ASN A 1 202 ? 5.246 28.910 5.458 1.00 92.69 202 ASN A C 1
ATOM 1576 O O . ASN A 1 202 ? 5.432 29.139 6.651 1.00 92.69 202 ASN A O 1
ATOM 1580 N N . THR A 1 203 ? 4.612 29.786 4.670 1.00 90.75 203 THR A N 1
ATOM 1581 C CA . THR A 1 203 ? 4.034 31.038 5.183 1.00 90.75 203 THR A CA 1
ATOM 1582 C C . THR A 1 203 ? 2.673 30.854 5.847 1.00 90.75 203 THR A C 1
ATOM 1584 O O . THR A 1 203 ? 2.212 31.790 6.507 1.00 90.75 203 THR A O 1
ATOM 1587 N N . LEU A 1 204 ? 2.026 29.701 5.662 1.00 90.75 204 LEU A N 1
ATOM 1588 C CA . LEU A 1 204 ? 0.675 29.407 6.138 1.00 90.75 204 LEU A CA 1
ATOM 1589 C C . LEU A 1 204 ? 0.661 28.614 7.453 1.00 90.75 204 LEU A C 1
ATOM 1591 O O . LEU A 1 204 ? -0.307 28.733 8.205 1.00 90.75 204 LEU A O 1
ATOM 1595 N N . TYR A 1 205 ? 1.718 27.854 7.759 1.00 90.00 205 TYR A N 1
ATOM 1596 C CA . TYR A 1 205 ? 1.793 27.061 8.991 1.00 90.00 205 TYR A CA 1
ATOM 1597 C C . TYR A 1 205 ? 1.560 27.894 10.257 1.00 90.00 205 TYR A C 1
ATOM 1599 O O . TYR A 1 205 ? 2.065 29.013 10.394 1.00 90.00 205 TYR A O 1
ATOM 1607 N N . GLY A 1 206 ? 0.796 27.332 11.198 1.00 81.75 206 GLY A N 1
ATOM 1608 C CA . GLY A 1 206 ? 0.520 27.949 12.498 1.00 81.75 206 GLY A CA 1
ATOM 1609 C C . GLY A 1 206 ? -0.338 29.222 12.460 1.00 81.75 206 GLY A C 1
ATOM 1610 O O . GLY A 1 206 ? -0.395 29.933 13.467 1.00 81.75 206 GLY A O 1
ATOM 1611 N N . LYS A 1 207 ? -0.984 29.530 11.325 1.00 85.00 207 LYS A N 1
ATOM 1612 C CA . LYS A 1 207 ? -1.882 30.691 11.142 1.00 85.00 207 LYS A CA 1
ATOM 1613 C C . LYS A 1 207 ? -3.356 30.308 10.967 1.00 85.00 207 LYS A C 1
ATOM 1615 O O . LYS A 1 207 ? -4.123 31.107 10.439 1.00 85.00 207 LYS A O 1
ATOM 1620 N N . ASP A 1 208 ? -3.731 29.079 11.325 1.00 85.12 208 ASP A N 1
ATOM 1621 C CA . ASP A 1 208 ? -5.074 28.507 11.099 1.00 85.12 208 ASP A CA 1
ATOM 1622 C C . ASP A 1 208 ? -5.512 28.541 9.613 1.00 85.12 208 ASP A C 1
ATOM 1624 O O . ASP A 1 208 ? -6.692 28.493 9.262 1.00 85.12 208 ASP A O 1
ATOM 1628 N N . ALA A 1 209 ? -4.518 28.638 8.727 1.00 88.44 209 ALA A N 1
ATOM 1629 C CA . ALA A 1 209 ? -4.635 28.815 7.283 1.00 88.44 209 ALA A CA 1
ATOM 1630 C C . ALA A 1 209 ? -4.668 27.496 6.509 1.00 88.44 209 ALA A C 1
ATOM 1632 O O . ALA A 1 209 ? -4.862 27.505 5.295 1.00 88.44 209 ALA A O 1
ATOM 1633 N N . LEU A 1 210 ? -4.387 26.400 7.214 1.00 90.50 210 LEU A N 1
ATOM 1634 C CA . LEU A 1 210 ? -4.357 25.010 6.782 1.00 90.50 210 LEU A CA 1
ATOM 1635 C C . LEU A 1 210 ? -5.060 24.197 7.873 1.00 90.50 210 LEU A C 1
ATOM 1637 O O . LEU A 1 210 ? -5.042 24.581 9.042 1.00 90.50 210 LEU A O 1
ATOM 1641 N N . SER A 1 211 ? -5.702 23.090 7.506 1.00 88.44 211 SER A N 1
ATOM 1642 C CA . SER A 1 211 ? -6.264 22.185 8.507 1.00 88.44 211 SER A CA 1
ATOM 1643 C C . SER A 1 211 ? -5.154 21.277 9.037 1.00 88.44 211 SER A C 1
ATOM 1645 O O . SER A 1 211 ? -4.568 20.512 8.274 1.00 88.44 211 SER A O 1
ATOM 1647 N N . GLU A 1 212 ? -4.849 21.391 10.328 1.00 85.81 212 GLU A N 1
ATOM 1648 C CA . GLU A 1 212 ? -3.768 20.650 11.007 1.00 85.81 212 GLU A CA 1
ATOM 1649 C C . GLU A 1 212 ? -4.313 19.703 12.105 1.00 85.81 212 GLU A C 1
ATOM 1651 O O . GLU A 1 212 ? -3.580 18.907 12.681 1.00 85.81 212 GLU A O 1
ATOM 1656 N N . ASP A 1 213 ? -5.624 19.716 12.363 1.00 83.06 213 ASP A N 1
ATOM 1657 C CA . ASP A 1 213 ? -6.255 18.929 13.440 1.00 83.06 213 ASP A CA 1
ATOM 1658 C C . ASP A 1 213 ? -7.188 17.820 12.925 1.00 83.06 213 ASP A C 1
ATOM 1660 O O . ASP A 1 213 ? -7.912 17.187 13.695 1.00 83.06 213 ASP A O 1
ATOM 1664 N N . THR A 1 214 ? -7.227 17.586 11.609 1.00 79.50 214 THR A N 1
ATOM 1665 C CA . THR A 1 214 ? -8.167 16.635 10.996 1.00 79.50 214 THR A CA 1
ATOM 1666 C C . THR A 1 214 ? -7.495 15.831 9.889 1.00 79.50 214 THR A C 1
ATOM 1668 O O . THR A 1 214 ? -6.704 16.375 9.125 1.00 79.50 214 THR A O 1
ATOM 1671 N N . GLU A 1 215 ? -7.812 14.539 9.769 1.00 77.62 215 GLU A N 1
ATOM 1672 C CA . GLU A 1 215 ? -7.294 13.675 8.688 1.00 77.62 215 GLU A CA 1
ATOM 1673 C C . GLU A 1 215 ? -8.149 13.765 7.413 1.00 77.62 215 GLU A C 1
ATOM 1675 O O . GLU A 1 215 ? -7.636 13.698 6.293 1.00 77.62 215 GLU A O 1
ATOM 1680 N N . LEU A 1 216 ? -9.462 13.939 7.593 1.00 82.38 216 LEU A N 1
ATOM 1681 C CA . LEU A 1 216 ? -10.451 14.091 6.532 1.00 82.38 216 LEU A CA 1
ATOM 1682 C C . LEU A 1 216 ? -11.322 15.319 6.793 1.00 82.38 216 LEU A C 1
ATOM 1684 O O . LEU A 1 216 ? -11.775 15.554 7.916 1.00 82.38 216 LEU A O 1
ATOM 1688 N N . ILE A 1 217 ? -11.652 16.024 5.718 1.00 84.62 217 ILE A N 1
ATOM 1689 C CA . ILE A 1 217 ? -12.546 17.180 5.716 1.00 84.62 217 ILE A CA 1
ATOM 1690 C C . ILE A 1 217 ? -13.862 16.792 5.054 1.00 84.62 217 ILE A C 1
ATOM 1692 O O . ILE A 1 217 ? -13.876 16.196 3.974 1.00 84.62 217 ILE A O 1
ATOM 1696 N N . HIS A 1 218 ? -14.978 17.138 5.693 1.00 86.62 218 HIS A N 1
ATOM 1697 C CA . HIS A 1 218 ? -16.299 17.005 5.096 1.00 86.62 218 HIS A CA 1
ATOM 1698 C C . HIS A 1 218 ? -16.465 18.022 3.960 1.00 86.62 218 HIS A C 1
ATOM 1700 O O . HIS A 1 218 ? -16.177 19.207 4.118 1.00 86.62 218 HIS A O 1
ATOM 1706 N N . PHE A 1 219 ? -16.939 17.565 2.801 1.00 85.50 219 PHE A N 1
ATOM 1707 C CA . PHE A 1 219 ? -17.063 18.380 1.591 1.00 85.50 219 PHE A CA 1
ATOM 1708 C C . PHE A 1 219 ? -18.377 19.187 1.576 1.00 85.50 219 PHE A C 1
ATOM 1710 O O . PHE A 1 219 ? -19.260 19.003 0.725 1.00 85.50 219 PHE A O 1
ATOM 1717 N N . ASP A 1 220 ? -18.510 20.041 2.590 1.00 85.75 220 ASP A N 1
ATOM 1718 C CA . ASP A 1 220 ? -19.637 20.937 2.849 1.00 85.75 220 ASP A CA 1
ATOM 1719 C C . ASP A 1 220 ? -19.607 22.214 1.981 1.00 85.75 220 ASP A C 1
ATOM 1721 O O . ASP A 1 220 ? -18.857 22.321 1.009 1.00 85.75 220 ASP A O 1
ATOM 1725 N N . GLU A 1 221 ? -20.468 23.187 2.292 1.00 89.44 221 GLU A N 1
ATOM 1726 C CA . GLU A 1 221 ? -20.554 24.454 1.554 1.00 89.44 221 GLU A CA 1
ATOM 1727 C C . GLU A 1 221 ? -19.255 25.274 1.617 1.00 89.44 221 GLU A C 1
ATOM 1729 O O . GLU A 1 221 ? -18.875 25.890 0.618 1.00 89.44 221 GLU A O 1
ATOM 1734 N N . ASN A 1 222 ? -18.530 25.240 2.739 1.00 89.81 222 ASN A N 1
ATOM 1735 C CA . ASN A 1 222 ? -17.271 25.968 2.891 1.00 89.81 222 ASN A CA 1
ATOM 1736 C C . ASN A 1 222 ? -16.162 25.315 2.060 1.00 89.81 222 ASN A C 1
ATOM 1738 O O . ASN A 1 222 ? -15.443 26.013 1.339 1.00 89.81 222 ASN A O 1
ATOM 1742 N N . ALA A 1 223 ? -16.065 23.982 2.087 1.00 89.62 223 ALA A N 1
ATOM 1743 C CA . ALA A 1 223 ? -15.130 23.241 1.242 1.00 89.62 223 ALA A CA 1
ATOM 1744 C C . ALA A 1 223 ? -15.423 23.451 -0.257 1.00 89.62 223 ALA A C 1
ATOM 1746 O O . ALA A 1 223 ? -14.503 23.677 -1.045 1.00 89.62 223 ALA A O 1
ATOM 1747 N N . ARG A 1 224 ? -16.704 23.472 -0.656 1.00 91.12 224 ARG A N 1
ATOM 1748 C CA . ARG A 1 224 ? -17.122 23.768 -2.042 1.00 91.12 224 ARG A CA 1
ATOM 1749 C C . ARG A 1 224 ? -16.820 25.205 -2.457 1.00 91.12 224 ARG A C 1
ATOM 1751 O O . ARG A 1 224 ? -16.421 25.439 -3.595 1.00 91.12 224 ARG A O 1
ATOM 1758 N N . SER A 1 225 ? -16.969 26.163 -1.545 1.00 91.75 225 SER A N 1
ATOM 1759 C CA . SER A 1 225 ? -16.577 27.557 -1.776 1.00 91.75 225 SER A CA 1
ATOM 1760 C C . SER A 1 225 ? -15.066 27.683 -2.000 1.00 91.75 225 SER A C 1
ATOM 1762 O O . SER A 1 225 ? -14.630 28.376 -2.921 1.00 91.75 225 SER A O 1
ATOM 1764 N N . ALA A 1 226 ? -14.255 26.961 -1.220 1.00 92.06 226 ALA A N 1
ATOM 1765 C CA . ALA A 1 226 ? -12.811 26.895 -1.427 1.00 92.06 226 ALA A CA 1
ATOM 1766 C C . ALA A 1 226 ? -12.446 26.257 -2.780 1.00 92.06 226 ALA A C 1
ATOM 1768 O O . ALA A 1 226 ? -11.610 26.811 -3.494 1.00 92.06 226 ALA A O 1
ATOM 1769 N N . LEU A 1 227 ? -13.124 25.172 -3.176 1.00 94.12 227 LEU A N 1
ATOM 1770 C CA . LEU A 1 227 ? -12.941 24.556 -4.496 1.00 94.12 227 LEU A CA 1
ATOM 1771 C C . LEU A 1 227 ? -13.266 25.534 -5.635 1.00 94.12 227 LEU A C 1
ATOM 1773 O O . LEU A 1 227 ? -12.488 25.677 -6.568 1.00 94.12 227 LEU A O 1
ATOM 1777 N N . SER A 1 228 ? -14.361 26.288 -5.534 1.00 94.88 228 SER A N 1
ATOM 1778 C CA . SER A 1 228 ? -14.715 27.280 -6.558 1.00 94.88 228 SER A CA 1
ATOM 1779 C C . SER A 1 228 ? -13.664 28.394 -6.698 1.00 94.88 228 SER A C 1
ATOM 1781 O O . SER A 1 228 ? -13.399 28.869 -7.808 1.00 94.88 228 SER A O 1
ATOM 1783 N N . LYS A 1 229 ? -13.024 28.802 -5.592 1.00 94.31 229 LYS A N 1
ATOM 1784 C CA . LYS A 1 229 ? -11.893 29.746 -5.627 1.00 94.31 229 LYS A CA 1
ATOM 1785 C C . LYS A 1 229 ? -10.670 29.134 -6.307 1.00 94.31 229 LYS A C 1
ATOM 1787 O O . LYS A 1 229 ? -10.014 29.831 -7.077 1.00 94.31 229 LYS A O 1
ATOM 1792 N N . PHE A 1 230 ? -10.389 27.858 -6.046 1.00 96.06 230 PHE A N 1
ATOM 1793 C CA . PHE A 1 230 ? -9.333 27.118 -6.732 1.00 96.06 230 PHE A CA 1
ATOM 1794 C C . PHE A 1 230 ? -9.589 27.057 -8.242 1.00 96.06 230 PHE A C 1
ATOM 1796 O O . PHE A 1 230 ? -8.720 27.460 -9.010 1.00 96.06 230 PHE A O 1
ATOM 1803 N N . ASP A 1 231 ? -10.796 26.681 -8.669 1.00 97.44 231 ASP A N 1
ATOM 1804 C CA . ASP A 1 231 ? -11.174 26.621 -10.089 1.00 97.44 231 ASP A CA 1
ATOM 1805 C C . ASP A 1 231 ? -11.014 27.977 -10.783 1.00 97.44 231 ASP A C 1
ATOM 1807 O O . ASP A 1 231 ? -10.498 28.072 -11.898 1.00 97.44 231 ASP A O 1
ATOM 1811 N N . THR A 1 232 ? -11.402 29.051 -10.092 1.00 97.25 232 THR A N 1
ATOM 1812 C CA . THR A 1 232 ? -11.207 30.422 -10.579 1.00 97.25 232 THR A CA 1
ATOM 1813 C C . THR A 1 232 ? -9.723 30.744 -10.744 1.00 97.25 232 THR A C 1
ATOM 1815 O O . THR A 1 232 ? -9.317 31.229 -11.799 1.00 97.25 232 THR A O 1
ATOM 1818 N N . ALA A 1 233 ? -8.896 30.419 -9.748 1.00 96.81 233 ALA A N 1
ATOM 1819 C CA . ALA A 1 233 ? -7.456 30.650 -9.804 1.00 96.81 233 ALA A CA 1
ATOM 1820 C C . ALA A 1 233 ? -6.769 29.825 -10.907 1.00 96.81 233 ALA A C 1
ATOM 1822 O O . ALA A 1 233 ? -5.852 30.323 -11.558 1.00 96.81 233 ALA A O 1
ATOM 1823 N N . VAL A 1 234 ? -7.226 28.592 -11.160 1.00 97.75 234 VAL A N 1
ATOM 1824 C CA . VAL A 1 234 ? -6.757 27.761 -12.280 1.00 97.75 234 VAL A CA 1
ATOM 1825 C C . VAL A 1 234 ? -7.078 28.431 -13.614 1.00 97.75 234 VAL A C 1
ATOM 1827 O O . VAL A 1 234 ? -6.186 28.567 -14.449 1.00 97.75 234 VAL A O 1
ATOM 1830 N N . MET A 1 235 ? -8.313 28.902 -13.814 1.00 97.75 235 MET A N 1
ATOM 1831 C CA . MET A 1 235 ? -8.688 29.613 -15.044 1.00 97.75 235 MET A CA 1
ATOM 1832 C C . MET A 1 235 ? -7.862 30.890 -15.250 1.00 97.75 235 MET A C 1
ATOM 1834 O O . MET A 1 235 ? -7.383 31.148 -16.353 1.00 97.75 235 MET A O 1
ATOM 1838 N N . GLU A 1 236 ? -7.675 31.690 -14.200 1.00 96.56 236 GLU A N 1
ATOM 1839 C CA . GLU A 1 236 ? -6.876 32.920 -14.254 1.00 96.56 236 GLU A CA 1
ATOM 1840 C C . GLU A 1 236 ? -5.401 32.643 -14.566 1.00 96.56 236 GLU A C 1
ATOM 1842 O O . GLU A 1 236 ? -4.798 33.347 -15.378 1.00 96.56 236 GLU A O 1
ATOM 1847 N N . PHE A 1 237 ? -4.831 31.593 -13.970 1.00 96.38 237 PHE A N 1
ATOM 1848 C CA . PHE A 1 237 ? -3.486 31.128 -14.286 1.00 96.38 237 PHE A CA 1
ATOM 1849 C C . PHE A 1 237 ? -3.369 30.690 -15.749 1.00 96.38 237 PHE A C 1
ATOM 1851 O O . PHE A 1 237 ? -2.440 31.117 -16.430 1.00 96.38 237 PHE A O 1
ATOM 1858 N N . GLU A 1 238 ? -4.308 29.887 -16.258 1.00 96.69 238 GLU A N 1
ATOM 1859 C CA . GLU A 1 238 ? -4.273 29.415 -17.648 1.00 96.69 238 GLU A CA 1
ATOM 1860 C C . GLU A 1 238 ? -4.362 30.570 -18.654 1.00 96.69 238 GLU A C 1
ATOM 1862 O O . GLU A 1 238 ? -3.636 30.569 -19.646 1.00 96.69 238 GLU A O 1
ATOM 1867 N N . ASN A 1 239 ? -5.145 31.612 -18.355 1.00 95.88 239 ASN A N 1
ATOM 1868 C CA . ASN A 1 239 ? -5.225 32.819 -19.186 1.00 95.88 239 ASN A CA 1
ATOM 1869 C C . ASN A 1 239 ? -3.895 33.586 -19.290 1.00 95.88 239 ASN A C 1
ATOM 1871 O O . ASN A 1 239 ? -3.715 34.365 -20.224 1.00 95.88 239 ASN A O 1
ATOM 1875 N N . ARG A 1 240 ? -2.973 33.388 -18.340 1.00 94.19 240 ARG A N 1
ATOM 1876 C CA . ARG A 1 240 ? -1.661 34.055 -18.292 1.00 94.19 240 ARG A CA 1
ATOM 1877 C C . ARG A 1 240 ? -0.481 33.104 -18.451 1.00 94.19 240 ARG A C 1
ATOM 1879 O O . ARG A 1 240 ? 0.666 33.544 -18.427 1.00 94.19 240 ARG A O 1
ATOM 1886 N N . ALA A 1 241 ? -0.728 31.809 -18.619 1.00 87.88 241 ALA A N 1
ATOM 1887 C CA . ALA A 1 241 ? 0.323 30.800 -18.615 1.00 87.88 241 ALA A CA 1
ATOM 1888 C C . ALA A 1 241 ? 1.353 31.028 -19.735 1.00 87.88 241 ALA A C 1
ATOM 1890 O O . ALA A 1 241 ? 2.541 30.794 -19.527 1.00 87.88 241 ALA A O 1
ATOM 1891 N N . ASP A 1 242 ? 0.938 31.551 -20.888 1.00 89.50 242 ASP A N 1
ATOM 1892 C CA . ASP A 1 242 ? 1.846 31.827 -22.009 1.00 89.50 242 ASP A CA 1
ATOM 1893 C C . ASP A 1 242 ? 2.818 32.997 -21.736 1.00 89.50 242 ASP A C 1
ATOM 1895 O O . ASP A 1 242 ? 3.840 33.123 -22.412 1.00 89.50 242 ASP A O 1
ATOM 1899 N N . GLU A 1 243 ? 2.551 33.824 -20.718 1.00 92.31 243 GLU A N 1
ATOM 1900 C CA . GLU A 1 243 ? 3.438 34.908 -20.262 1.00 92.31 243 GLU A CA 1
ATOM 1901 C C . GLU A 1 243 ? 4.497 34.424 -19.254 1.00 92.31 243 GLU A C 1
ATOM 1903 O O . GLU A 1 243 ? 5.445 35.148 -18.938 1.00 92.31 243 GLU A O 1
ATOM 1908 N N . LEU A 1 244 ? 4.341 33.210 -18.721 1.00 90.31 244 LEU A N 1
ATOM 1909 C CA . LEU A 1 244 ? 5.166 32.666 -17.646 1.00 90.31 244 LEU A CA 1
ATOM 1910 C C . LEU A 1 244 ? 6.213 31.669 -18.179 1.00 90.31 244 LEU A C 1
ATOM 1912 O O . LEU A 1 244 ? 5.994 30.988 -19.183 1.00 90.31 244 LEU A O 1
ATOM 1916 N N . PRO A 1 245 ? 7.364 31.503 -17.494 1.00 88.31 245 PRO A N 1
ATOM 1917 C CA . PRO A 1 245 ? 8.370 30.526 -17.900 1.00 88.31 245 PRO A CA 1
ATOM 1918 C C . PRO A 1 245 ? 7.825 29.093 -17.953 1.00 88.31 245 PRO A C 1
ATOM 1920 O O . PRO A 1 245 ? 7.218 28.611 -16.994 1.00 88.31 245 PRO A O 1
ATOM 1923 N N . ILE A 1 246 ? 8.161 28.352 -19.016 1.00 81.81 246 ILE A N 1
ATOM 1924 C CA . ILE A 1 246 ? 7.738 26.949 -19.192 1.00 81.81 246 ILE A CA 1
ATOM 1925 C C . ILE A 1 246 ? 8.187 26.024 -18.049 1.00 81.81 246 ILE A C 1
ATOM 1927 O O . ILE A 1 246 ? 7.507 25.054 -17.716 1.00 81.81 246 ILE A O 1
ATOM 1931 N N . ALA A 1 247 ? 9.314 26.360 -17.411 1.00 78.31 247 ALA A N 1
ATOM 1932 C CA . ALA A 1 247 ? 9.848 25.666 -16.241 1.00 78.31 247 ALA A CA 1
ATOM 1933 C C . ALA A 1 247 ? 8.960 25.796 -14.986 1.00 78.31 247 ALA A C 1
ATOM 1935 O O . ALA A 1 247 ? 9.181 25.077 -14.018 1.00 78.31 247 ALA A O 1
ATOM 1936 N N . ILE A 1 248 ? 7.980 26.704 -14.995 1.00 86.75 248 ILE A N 1
ATOM 1937 C CA . ILE A 1 248 ? 6.962 26.865 -13.950 1.00 86.75 248 ILE A CA 1
ATOM 1938 C C . ILE A 1 248 ? 5.626 26.315 -14.450 1.00 86.75 248 ILE A C 1
ATOM 1940 O O . ILE A 1 248 ? 4.993 25.523 -13.760 1.00 86.75 248 ILE A O 1
ATOM 1944 N N . THR A 1 249 ? 5.200 26.681 -15.661 1.00 86.31 249 THR A N 1
ATOM 1945 C CA . THR A 1 249 ? 3.834 26.384 -16.119 1.00 86.31 249 THR A CA 1
ATOM 1946 C C . THR A 1 249 ? 3.582 24.907 -16.373 1.00 86.31 249 THR A C 1
ATOM 1948 O O . THR A 1 249 ? 2.541 24.389 -15.977 1.00 86.31 249 THR A O 1
ATOM 1951 N N . LYS A 1 250 ? 4.539 24.196 -16.982 1.00 85.81 250 LYS A N 1
ATOM 1952 C CA . LYS A 1 250 ? 4.412 22.753 -17.225 1.00 85.81 250 LYS A CA 1
ATOM 1953 C C . LYS A 1 250 ? 4.285 21.947 -15.921 1.00 85.81 250 LYS A C 1
ATOM 1955 O O . LYS A 1 250 ? 3.325 21.186 -15.821 1.00 85.81 250 LYS A O 1
ATOM 1960 N N . PRO A 1 251 ? 5.193 22.074 -14.932 1.00 81.38 251 PRO A N 1
ATOM 1961 C CA . PRO A 1 251 ? 5.030 21.350 -13.674 1.00 81.38 251 PRO A CA 1
ATOM 1962 C C . PRO A 1 251 ? 3.805 21.825 -12.881 1.00 81.38 251 PRO A C 1
ATOM 1964 O O . PRO A 1 251 ? 3.104 20.983 -12.336 1.00 81.38 251 PRO A O 1
ATOM 1967 N N . MET A 1 252 ? 3.454 23.117 -12.902 1.00 91.94 252 MET A N 1
ATOM 1968 C CA . MET A 1 252 ? 2.239 23.608 -12.234 1.00 91.94 252 MET A CA 1
ATOM 1969 C C . MET A 1 252 ? 0.957 22.957 -12.784 1.00 91.94 252 MET A C 1
ATOM 1971 O O . MET A 1 252 ? 0.100 22.525 -12.018 1.00 91.94 252 MET A O 1
ATOM 1975 N N . ARG A 1 253 ? 0.842 22.801 -14.110 1.00 93.06 253 ARG A N 1
ATOM 1976 C CA . ARG A 1 253 ? -0.274 22.067 -14.736 1.00 93.06 253 ARG A CA 1
ATOM 1977 C C . ARG A 1 253 ? -0.339 20.605 -14.299 1.00 93.06 253 ARG A C 1
ATOM 1979 O O . ARG A 1 253 ? -1.432 20.060 -14.160 1.00 93.06 253 ARG A O 1
ATOM 1986 N N . ASN A 1 254 ? 0.811 19.969 -14.072 1.00 86.00 254 ASN A N 1
ATOM 1987 C CA . ASN A 1 254 ? 0.850 18.602 -13.557 1.00 86.00 254 ASN A CA 1
ATOM 1988 C C . ASN A 1 254 ? 0.331 18.528 -12.114 1.00 86.00 254 ASN A C 1
ATOM 1990 O O . ASN A 1 254 ? -0.428 17.610 -11.822 1.00 86.00 254 ASN A O 1
ATOM 1994 N N . GLU A 1 255 ? 0.674 19.497 -11.259 1.00 87.50 255 GLU A N 1
ATOM 1995 C CA . GLU A 1 255 ? 0.152 19.594 -9.884 1.00 87.50 255 GLU A CA 1
ATOM 1996 C C . GLU A 1 255 ? -1.369 19.810 -9.856 1.00 87.50 255 GLU A C 1
ATOM 1998 O O . GLU A 1 255 ? -2.088 19.159 -9.102 1.00 87.50 255 GLU A O 1
ATOM 2003 N N . ILE A 1 256 ? -1.898 20.673 -10.730 1.00 92.62 256 ILE A N 1
ATOM 2004 C CA . ILE A 1 256 ? -3.353 20.870 -10.865 1.00 92.62 256 ILE A CA 1
ATOM 2005 C C . ILE A 1 256 ? -4.027 19.559 -11.302 1.00 92.62 256 ILE A C 1
ATOM 2007 O O . ILE A 1 256 ? -5.029 19.123 -10.724 1.00 92.62 256 ILE A O 1
ATOM 2011 N N . LYS A 1 257 ? -3.461 18.898 -12.318 1.00 89.25 257 LYS A N 1
ATOM 2012 C CA . LYS A 1 257 ? -3.999 17.649 -12.864 1.00 89.25 257 LYS A CA 1
ATOM 2013 C C . LYS A 1 257 ? -3.947 16.500 -11.855 1.00 89.25 257 LYS A C 1
ATOM 2015 O O . LYS A 1 257 ? -4.883 15.706 -11.823 1.00 89.25 257 LYS A O 1
ATOM 2020 N N . SER A 1 258 ? -2.884 16.391 -11.056 1.00 82.06 258 SER A N 1
ATOM 2021 C CA . SER A 1 258 ? -2.741 15.331 -10.049 1.00 82.06 258 SER A CA 1
ATOM 2022 C C . SER A 1 258 ? -3.763 15.476 -8.923 1.00 82.06 258 SER A C 1
ATOM 2024 O O . SER A 1 258 ? -4.241 14.469 -8.408 1.00 82.06 258 SER A O 1
ATOM 2026 N N . LEU A 1 259 ? -4.154 16.710 -8.593 1.00 85.75 259 LEU A N 1
ATOM 2027 C CA . LEU A 1 259 ? -5.128 16.988 -7.542 1.00 85.75 259 LEU A CA 1
ATOM 2028 C C . LEU A 1 259 ? -6.587 16.798 -7.993 1.00 85.75 259 LEU A C 1
ATOM 2030 O O . LEU A 1 259 ? -7.452 16.466 -7.183 1.00 85.75 259 LEU A O 1
ATOM 2034 N N . THR A 1 260 ? -6.858 16.963 -9.292 1.00 86.69 260 THR A N 1
ATOM 2035 C CA . THR A 1 260 ? -8.215 16.957 -9.871 1.00 86.69 260 THR A CA 1
ATOM 2036 C C . THR A 1 260 ? -9.074 15.743 -9.459 1.00 86.69 260 THR A C 1
ATOM 2038 O O . THR A 1 260 ? -10.212 15.960 -9.032 1.00 86.69 260 THR A O 1
ATOM 2041 N N . PRO A 1 261 ? -8.588 14.481 -9.514 1.00 82.94 261 PRO A N 1
ATOM 2042 C CA . PRO A 1 261 ? -9.399 13.313 -9.150 1.00 82.94 261 PRO A CA 1
ATOM 2043 C C . PRO A 1 261 ? -9.889 13.336 -7.697 1.00 82.94 261 PRO A C 1
ATOM 2045 O O . PRO A 1 261 ? -10.967 12.824 -7.400 1.00 82.94 261 PRO A O 1
ATOM 2048 N N . TYR A 1 262 ? -9.129 13.961 -6.796 1.00 84.56 262 TYR A N 1
ATOM 2049 C CA . TYR A 1 262 ? -9.446 14.021 -5.369 1.00 84.56 262 TYR A CA 1
ATOM 2050 C C . TYR A 1 262 ? -10.442 15.128 -5.012 1.00 84.56 262 TYR A C 1
ATOM 2052 O O . TYR A 1 262 ? -10.997 15.100 -3.919 1.00 84.56 262 TYR A O 1
ATOM 2060 N N . LEU A 1 263 ? -10.668 16.094 -5.908 1.00 88.50 263 LEU A N 1
ATOM 2061 C CA . LEU A 1 263 ? -11.531 17.256 -5.663 1.00 88.50 263 LEU A CA 1
ATOM 2062 C C . LEU A 1 263 ? -12.829 17.231 -6.479 1.00 88.50 263 LEU A C 1
ATOM 2064 O O . LEU A 1 263 ? -13.868 17.661 -5.985 1.00 88.50 263 LEU A O 1
ATOM 2068 N N . HIS A 1 264 ? -12.785 16.713 -7.711 1.00 87.25 264 HIS A N 1
ATOM 2069 C CA . HIS A 1 264 ? -13.895 16.785 -8.674 1.00 87.25 264 HIS A CA 1
ATOM 2070 C C . HIS A 1 264 ? -14.622 15.454 -8.901 1.00 87.25 264 HIS A C 1
ATOM 2072 O O . HIS A 1 264 ? -15.360 15.312 -9.872 1.00 87.25 264 HIS A O 1
ATOM 2078 N N . SER A 1 265 ? -14.421 14.464 -8.030 1.00 79.19 265 SER A N 1
ATOM 2079 C CA . SER A 1 265 ? -15.141 13.192 -8.135 1.00 79.19 265 SER A CA 1
ATOM 2080 C C . SER A 1 265 ? -16.642 13.368 -7.869 1.00 79.19 265 SER A C 1
ATOM 2082 O O . SER A 1 265 ? -17.046 13.967 -6.866 1.00 79.19 265 SER A O 1
ATOM 2084 N N . ASP A 1 266 ? -17.478 12.805 -8.745 1.00 78.19 266 ASP A N 1
ATOM 2085 C CA . ASP A 1 266 ? -18.934 12.850 -8.602 1.00 78.19 266 ASP A CA 1
ATOM 2086 C C . ASP A 1 266 ? -19.377 12.249 -7.262 1.00 78.19 266 ASP A C 1
ATOM 2088 O O . ASP A 1 266 ? -19.004 11.138 -6.886 1.00 78.19 266 ASP A O 1
ATOM 2092 N N . GLY A 1 267 ? -20.197 12.998 -6.522 1.00 75.94 267 GLY A N 1
ATOM 2093 C CA . GLY A 1 267 ? -20.715 12.558 -5.227 1.00 75.94 267 GLY A CA 1
ATOM 2094 C C . GLY A 1 267 ? -19.703 12.589 -4.077 1.00 75.94 267 GLY A C 1
ATOM 2095 O O . GLY A 1 267 ? -19.993 12.005 -3.030 1.00 75.94 267 GLY A O 1
ATOM 2096 N N . ILE A 1 268 ? -18.557 13.269 -4.225 1.00 82.25 268 ILE A N 1
ATOM 2097 C CA . ILE A 1 268 ? -17.575 13.420 -3.144 1.00 82.25 268 ILE A CA 1
ATOM 2098 C C . ILE A 1 268 ? -18.215 14.009 -1.875 1.00 82.25 268 ILE A C 1
ATOM 2100 O O . ILE A 1 268 ? -18.892 15.045 -1.902 1.00 82.25 268 ILE A O 1
ATOM 2104 N N . LYS A 1 269 ? -18.007 13.310 -0.754 1.00 82.94 269 LYS A N 1
ATOM 2105 C CA . LYS A 1 269 ? -18.486 13.701 0.584 1.00 82.94 269 LYS A CA 1
ATOM 2106 C C . LYS A 1 269 ? -17.359 14.088 1.527 1.00 82.94 269 LYS A C 1
ATOM 2108 O O . LYS A 1 269 ? -17.592 14.833 2.471 1.00 82.94 269 LYS A O 1
ATOM 2113 N N . THR A 1 270 ? -16.157 13.584 1.286 1.00 85.94 270 THR A N 1
ATOM 2114 C CA . THR A 1 270 ? -14.985 13.808 2.129 1.00 85.94 270 THR A CA 1
ATOM 2115 C C . THR A 1 270 ? -13.741 13.896 1.266 1.00 85.94 270 THR A C 1
ATOM 2117 O O . THR A 1 270 ? -13.647 13.194 0.261 1.00 85.94 270 THR A O 1
ATOM 2120 N N . VAL A 1 271 ? -12.778 14.704 1.688 1.00 85.25 271 VAL A N 1
ATOM 2121 C CA . VAL A 1 271 ? -11.464 14.834 1.051 1.00 85.25 271 VAL A CA 1
ATOM 2122 C C . VAL A 1 271 ? -10.379 14.673 2.110 1.00 85.25 271 VAL A C 1
ATOM 2124 O O . VAL A 1 271 ? -10.561 15.105 3.248 1.00 85.25 271 VAL A O 1
ATOM 2127 N N . ALA A 1 272 ? -9.258 14.043 1.759 1.00 85.00 272 ALA A N 1
ATOM 2128 C CA . ALA A 1 272 ? -8.117 13.973 2.665 1.00 85.00 272 ALA A CA 1
ATOM 2129 C C . ALA A 1 272 ? -7.541 15.371 2.906 1.00 85.00 272 ALA A C 1
ATOM 2131 O O . ALA A 1 272 ? -7.365 16.150 1.963 1.00 85.00 272 ALA A O 1
ATOM 2132 N N . THR A 1 273 ? -7.211 15.674 4.159 1.00 86.44 273 THR A N 1
ATOM 2133 C CA . THR A 1 273 ? -6.721 16.996 4.559 1.00 86.44 273 THR A CA 1
ATOM 2134 C C . THR A 1 273 ? -5.475 17.415 3.785 1.00 86.44 273 THR A C 1
ATOM 2136 O O . THR A 1 273 ? -5.357 18.573 3.397 1.00 86.44 273 THR A O 1
ATOM 2139 N N . VAL A 1 274 ? -4.589 16.471 3.450 1.00 85.94 274 VAL A N 1
ATOM 2140 C CA . VAL A 1 274 ? -3.400 16.740 2.623 1.00 85.94 274 VAL A CA 1
ATOM 2141 C C . VAL A 1 274 ? -3.750 17.297 1.236 1.00 85.94 274 VAL A C 1
ATOM 2143 O O . VAL A 1 274 ? -3.117 18.251 0.787 1.00 85.94 274 VAL A O 1
ATOM 2146 N N . HIS A 1 275 ? -4.788 16.766 0.582 1.00 90.06 275 HIS A N 1
ATOM 2147 C CA . HIS A 1 275 ? -5.242 17.237 -0.731 1.00 90.06 275 HIS A CA 1
ATOM 2148 C C . HIS A 1 275 ? -5.968 18.578 -0.621 1.00 90.06 275 HIS A C 1
ATOM 2150 O O . HIS A 1 275 ? -5.776 19.463 -1.453 1.00 90.06 275 HIS A O 1
ATOM 2156 N N . PHE A 1 276 ? -6.761 18.763 0.434 1.00 91.75 276 PHE A N 1
ATOM 2157 C CA . PHE A 1 276 ? -7.442 20.030 0.677 1.00 91.75 276 PHE A CA 1
ATOM 2158 C C . PHE A 1 276 ? -6.460 21.169 0.989 1.00 91.75 276 PHE A C 1
ATOM 2160 O O . PHE A 1 276 ? -6.549 22.242 0.397 1.00 91.75 276 PHE A O 1
ATOM 2167 N N . ASN A 1 277 ? -5.468 20.932 1.848 1.00 92.50 277 ASN A N 1
ATOM 2168 C CA . ASN A 1 277 ? -4.411 21.902 2.136 1.00 92.50 277 ASN A CA 1
ATOM 2169 C C . ASN A 1 277 ? -3.605 22.230 0.870 1.00 92.50 277 ASN A C 1
ATOM 2171 O O . ASN A 1 277 ? -3.356 23.402 0.590 1.00 92.50 277 ASN A O 1
ATOM 2175 N N . GLN A 1 278 ? -3.276 21.228 0.044 1.00 93.25 278 GLN A N 1
ATOM 2176 C CA . GLN A 1 278 ? -2.609 21.461 -1.241 1.00 93.25 278 GLN A CA 1
ATOM 2177 C C . GLN A 1 278 ? -3.453 22.327 -2.189 1.00 93.25 278 GLN A C 1
ATOM 2179 O O . GLN A 1 278 ? -2.905 23.227 -2.823 1.00 93.25 278 GLN A O 1
ATOM 2184 N N . MET A 1 279 ? -4.772 22.117 -2.253 1.00 95.00 279 MET A N 1
ATOM 2185 C CA . MET A 1 279 ? -5.696 22.956 -3.030 1.00 95.00 279 MET A CA 1
ATOM 2186 C C . MET A 1 279 ? -5.634 24.425 -2.587 1.00 95.00 279 MET A C 1
ATOM 2188 O O . MET A 1 279 ? -5.564 25.331 -3.419 1.00 95.00 279 MET A O 1
ATOM 2192 N N . LEU A 1 280 ? -5.634 24.676 -1.277 1.00 94.50 280 LEU A N 1
ATOM 2193 C CA . LEU A 1 280 ? -5.592 26.028 -0.716 1.00 94.50 280 LEU A CA 1
ATOM 2194 C C . LEU A 1 280 ? -4.266 26.736 -1.009 1.00 94.50 280 LEU A C 1
ATOM 2196 O O . LEU A 1 280 ? -4.264 27.888 -1.450 1.00 94.50 280 LEU A O 1
ATOM 2200 N N . VAL A 1 281 ? -3.147 26.031 -0.828 1.00 95.31 281 VAL A N 1
ATOM 2201 C CA . VAL A 1 281 ? -1.809 26.533 -1.166 1.00 95.31 281 VAL A CA 1
ATOM 2202 C C . VAL A 1 281 ? -1.729 26.852 -2.659 1.00 95.31 281 VAL A C 1
ATOM 2204 O O . VAL A 1 281 ? -1.349 27.961 -3.037 1.00 95.31 281 VAL A O 1
ATOM 2207 N N . LEU A 1 282 ? -2.144 25.912 -3.516 1.00 96.38 282 LEU A N 1
ATOM 2208 C CA . LEU A 1 282 ? -2.143 26.102 -4.965 1.00 96.38 282 LEU A CA 1
ATOM 2209 C C . LEU A 1 282 ? -3.006 27.290 -5.378 1.00 96.38 282 LEU A C 1
ATOM 2211 O O . LEU A 1 282 ? -2.558 28.088 -6.189 1.00 96.38 282 LEU A O 1
ATOM 2215 N N . THR A 1 283 ? -4.189 27.468 -4.787 1.00 95.94 283 THR A N 1
ATOM 2216 C CA . THR A 1 283 ? -5.055 28.625 -5.072 1.00 95.94 283 THR A CA 1
ATOM 2217 C C . THR A 1 283 ? -4.281 29.939 -4.938 1.00 95.94 283 THR A C 1
ATOM 2219 O O . THR A 1 283 ? -4.314 30.775 -5.840 1.00 95.94 283 THR A O 1
ATOM 2222 N N . ARG A 1 284 ? -3.518 30.104 -3.851 1.00 95.44 284 ARG A N 1
ATOM 2223 C CA . ARG A 1 284 ? -2.723 31.316 -3.602 1.00 95.44 284 ARG A CA 1
ATOM 2224 C C . ARG A 1 284 ? -1.539 31.442 -4.558 1.00 95.44 284 ARG A C 1
ATOM 2226 O O . ARG A 1 284 ? -1.285 32.522 -5.087 1.00 95.44 284 ARG A O 1
ATOM 2233 N N . VAL A 1 285 ? -0.829 30.348 -4.830 1.00 96.75 285 VAL A N 1
ATOM 2234 C CA . VAL A 1 285 ? 0.282 30.359 -5.796 1.00 96.75 285 VAL A CA 1
ATOM 2235 C C . VAL A 1 285 ? -0.211 30.740 -7.193 1.00 96.75 285 VAL A C 1
ATOM 2237 O O . VAL A 1 285 ? 0.398 31.589 -7.843 1.00 96.75 285 VAL A O 1
ATOM 2240 N N . LEU A 1 286 ? -1.332 30.170 -7.634 1.00 97.31 286 LEU A N 1
ATOM 2241 C CA . LEU A 1 286 ? -1.938 30.448 -8.934 1.00 97.31 286 LEU A CA 1
ATOM 2242 C C . LEU A 1 286 ? -2.417 31.898 -9.032 1.00 97.31 286 LEU A C 1
ATOM 2244 O O . LEU A 1 286 ? -2.118 32.557 -10.022 1.00 97.31 286 LEU A O 1
ATOM 2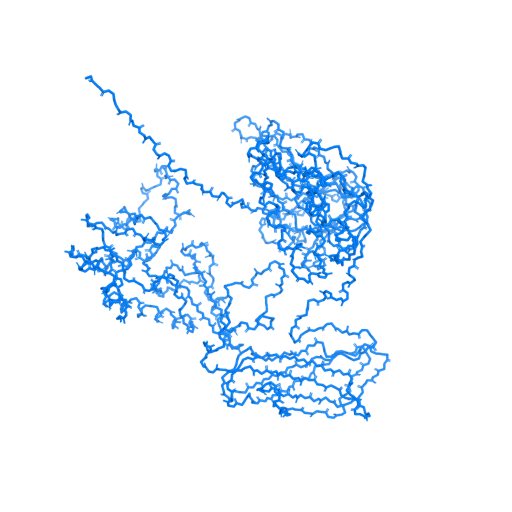248 N N . GLN A 1 287 ? -3.044 32.438 -7.983 1.00 95.62 287 GLN A N 1
ATOM 2249 C CA . GLN A 1 287 ? -3.408 33.859 -7.918 1.00 95.62 287 GLN A CA 1
ATOM 2250 C C . GLN A 1 287 ? -2.185 34.775 -8.048 1.00 95.62 287 GLN A C 1
ATOM 2252 O O . GLN A 1 287 ? -2.213 35.736 -8.817 1.00 95.62 287 GLN A O 1
ATOM 2257 N N . ARG A 1 288 ? -1.083 34.464 -7.351 1.00 95.00 288 ARG A N 1
ATOM 2258 C CA . ARG A 1 288 ? 0.163 35.239 -7.455 1.00 95.00 288 ARG A CA 1
ATOM 2259 C C . ARG A 1 288 ? 0.757 35.162 -8.863 1.00 95.00 288 ARG A C 1
ATOM 2261 O O . ARG A 1 288 ? 1.188 36.179 -9.398 1.00 95.00 288 ARG A O 1
ATOM 2268 N N . LEU A 1 289 ? 0.771 33.976 -9.473 1.00 94.25 289 LEU A N 1
ATOM 2269 C CA . LEU A 1 289 ? 1.244 33.784 -10.848 1.00 94.25 289 LEU A CA 1
ATOM 2270 C C . LEU A 1 289 ? 0.345 34.483 -11.876 1.00 94.25 289 LEU A C 1
ATOM 2272 O O . LEU A 1 289 ? 0.846 34.992 -12.876 1.00 94.25 289 LEU A O 1
ATOM 2276 N N . ALA A 1 290 ? -0.953 34.588 -11.593 1.00 93.75 290 ALA A N 1
ATOM 2277 C CA . ALA A 1 290 ? -1.899 35.389 -12.357 1.00 93.75 290 ALA A CA 1
ATOM 2278 C C . ALA A 1 290 ? -1.766 36.905 -12.094 1.00 93.75 290 ALA A C 1
ATOM 2280 O O . ALA A 1 290 ? -2.486 37.698 -12.700 1.00 93.75 290 ALA A O 1
ATOM 2281 N N . GLY A 1 291 ? -0.817 37.335 -11.250 1.00 91.19 291 GLY A N 1
ATOM 2282 C CA . GLY A 1 291 ? -0.523 38.736 -10.927 1.00 91.19 291 GLY A CA 1
ATOM 2283 C C . GLY A 1 291 ? -1.530 39.409 -10.001 1.00 91.19 291 GLY A C 1
ATOM 2284 O O . GLY A 1 291 ? -1.535 40.636 -9.915 1.00 91.19 291 GLY A O 1
ATOM 2285 N N . ASN A 1 292 ? -2.365 38.631 -9.317 1.00 90.38 292 ASN A N 1
ATOM 2286 C CA . ASN A 1 292 ? -3.290 39.154 -8.325 1.00 90.38 292 ASN A CA 1
ATOM 2287 C C . ASN A 1 292 ? -2.549 39.470 -7.019 1.00 90.38 292 ASN A C 1
ATOM 2289 O O . ASN A 1 292 ? -1.638 38.746 -6.606 1.00 90.38 292 ASN A O 1
ATOM 2293 N N . GLU A 1 293 ? -2.984 40.523 -6.327 1.00 86.12 293 GLU A N 1
ATOM 2294 C CA . GLU A 1 293 ? -2.570 40.756 -4.946 1.00 86.12 293 GLU A CA 1
ATOM 2295 C C . GLU A 1 293 ? -3.198 39.705 -4.030 1.00 86.12 293 GLU A C 1
ATOM 2297 O O . GLU A 1 293 ? -4.407 39.451 -4.063 1.00 86.12 293 GLU A O 1
ATOM 2302 N N . LEU A 1 294 ? -2.366 39.088 -3.193 1.00 84.38 294 LEU A N 1
ATOM 2303 C CA . LEU A 1 294 ? -2.844 38.132 -2.209 1.00 84.38 294 LEU A CA 1
ATOM 2304 C C . LEU A 1 294 ? -3.428 38.877 -1.022 1.00 84.38 294 LEU A C 1
ATOM 2306 O O . LEU A 1 294 ? -2.752 39.682 -0.386 1.00 84.38 294 LEU A O 1
ATOM 2310 N N . LYS A 1 295 ? -4.678 38.557 -0.705 1.00 78.00 295 LYS A N 1
ATOM 2311 C CA . LYS A 1 295 ? -5.318 39.022 0.522 1.00 78.00 295 LYS A CA 1
ATOM 2312 C C . LYS A 1 295 ? -4.711 38.326 1.740 1.00 78.00 295 LYS A C 1
ATOM 2314 O O . LYS A 1 295 ? -4.141 37.226 1.629 1.00 78.00 295 LYS A O 1
ATOM 2319 N N . ASP A 1 296 ? -4.885 38.980 2.885 1.00 75.38 296 ASP A N 1
ATOM 2320 C CA . ASP A 1 296 ? -4.599 38.405 4.194 1.00 75.38 296 ASP A CA 1
ATOM 2321 C C . ASP A 1 296 ? -5.321 37.066 4.375 1.00 75.38 296 ASP A C 1
ATOM 2323 O O . ASP A 1 296 ? -6.319 36.754 3.720 1.00 75.38 296 ASP A O 1
ATOM 2327 N N . ILE A 1 297 ? -4.732 36.234 5.224 1.00 72.31 297 I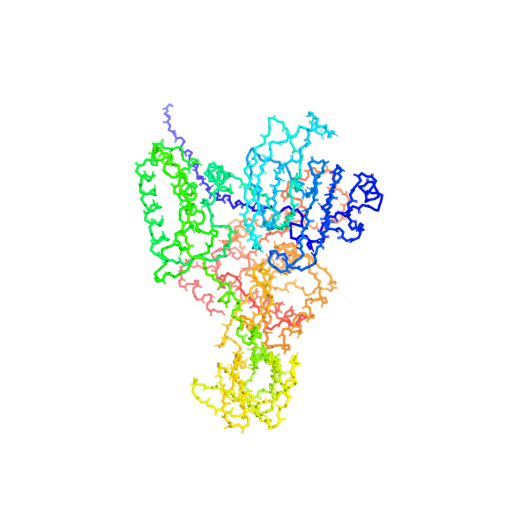LE A N 1
ATOM 2328 C CA . ILE A 1 297 ? -5.159 34.862 5.453 1.00 72.31 297 ILE A CA 1
ATOM 2329 C C . ILE A 1 297 ? -6.361 34.883 6.401 1.00 72.31 297 ILE A C 1
ATOM 2331 O O . ILE A 1 297 ? -6.201 35.139 7.593 1.00 72.31 297 ILE A O 1
ATOM 2335 N N . ASP A 1 298 ? -7.547 34.583 5.878 1.00 69.50 298 ASP A N 1
ATOM 2336 C CA . ASP A 1 298 ? -8.686 34.205 6.712 1.00 69.50 298 ASP A CA 1
ATOM 2337 C C . ASP A 1 298 ? -8.485 32.761 7.196 1.00 69.50 298 ASP A C 1
ATOM 2339 O O . ASP A 1 298 ? -8.099 31.889 6.411 1.00 69.50 298 ASP A O 1
ATOM 2343 N N . GLY A 1 299 ? -8.750 32.495 8.477 1.00 75.62 299 GLY A N 1
ATOM 2344 C CA . GLY A 1 299 ? -8.716 31.133 9.011 1.00 75.62 299 GLY A CA 1
ATOM 2345 C C . GLY A 1 299 ? -9.719 30.224 8.292 1.00 75.62 299 GLY A C 1
ATOM 2346 O O . GLY A 1 299 ? -10.809 30.658 7.904 1.00 75.62 299 GLY A O 1
ATOM 2347 N N . ILE A 1 300 ? -9.371 28.952 8.103 1.00 79.19 300 ILE A N 1
ATOM 2348 C CA . ILE A 1 300 ? -10.272 27.997 7.452 1.00 79.19 300 ILE A CA 1
ATOM 2349 C C . ILE A 1 300 ? -11.379 27.589 8.428 1.00 79.19 300 ILE A C 1
ATOM 2351 O O . ILE A 1 300 ? -11.116 27.121 9.532 1.00 79.19 300 ILE A O 1
ATOM 2355 N N . SER A 1 301 ? -12.633 27.664 7.977 1.00 78.81 301 SER A N 1
ATOM 2356 C CA . SER A 1 301 ? -13.775 27.069 8.675 1.00 78.81 301 SER A CA 1
ATOM 2357 C C . SER A 1 301 ? -14.251 25.821 7.929 1.00 78.81 301 SER A C 1
ATOM 2359 O O . SER A 1 301 ? -15.082 25.908 7.027 1.00 78.81 301 SER A O 1
ATOM 2361 N N . VAL A 1 302 ? -13.702 24.658 8.275 1.00 79.75 302 VAL A N 1
ATOM 2362 C CA . VAL A 1 302 ? -14.122 23.356 7.729 1.00 79.75 302 VAL A CA 1
ATOM 2363 C C . VAL A 1 302 ? -14.464 22.386 8.846 1.00 79.75 302 VAL A C 1
ATOM 2365 O O . VAL A 1 302 ? -13.893 22.445 9.935 1.00 79.75 302 VAL A O 1
ATOM 2368 N N . ILE A 1 303 ? -15.398 21.480 8.568 1.00 80.12 303 ILE A N 1
ATOM 2369 C CA . ILE A 1 303 ? -15.783 20.427 9.503 1.00 80.12 303 ILE A CA 1
ATOM 2370 C C . ILE A 1 303 ? -14.884 19.210 9.264 1.00 80.12 303 ILE A C 1
ATOM 2372 O O . ILE A 1 303 ? -14.962 18.558 8.220 1.00 80.12 303 ILE A O 1
ATOM 2376 N N . GLY A 1 304 ? -14.043 18.892 10.247 1.00 75.06 304 GLY A N 1
ATOM 2377 C CA . GLY A 1 304 ? -13.320 17.625 10.286 1.00 75.06 304 GLY A CA 1
ATOM 2378 C C . GLY A 1 304 ? -14.273 16.448 10.452 1.00 75.06 304 GLY A C 1
ATOM 2379 O O . GLY A 1 304 ? -15.251 16.525 11.197 1.00 75.06 304 GLY A O 1
ATOM 2380 N N . VAL A 1 305 ? -13.985 15.335 9.786 1.00 71.00 305 VAL A N 1
ATOM 2381 C CA . VAL A 1 305 ? -14.690 14.079 10.047 1.00 71.00 305 VAL A CA 1
ATOM 2382 C C . VAL A 1 305 ? -14.003 13.393 11.221 1.00 71.00 305 VAL A C 1
ATOM 2384 O O . VAL A 1 305 ? -12.845 12.995 11.114 1.00 71.00 305 VAL A O 1
ATOM 2387 N N . ASN A 1 306 ? -14.710 13.255 12.346 1.00 55.38 306 ASN A N 1
ATOM 2388 C CA . ASN A 1 306 ? -14.203 12.478 13.475 1.00 55.38 306 ASN A CA 1
ATOM 2389 C C . ASN A 1 306 ? -13.950 11.031 13.031 1.00 55.38 306 ASN A C 1
ATOM 2391 O O . ASN A 1 306 ? -14.830 10.361 12.482 1.00 55.38 306 ASN A O 1
ATOM 2395 N N . SER A 1 307 ? -12.736 10.561 13.304 1.00 48.78 307 SER A N 1
ATOM 2396 C CA . SER A 1 307 ? -12.173 9.280 12.873 1.00 48.78 307 SER A CA 1
ATOM 2397 C C . SER A 1 307 ? -12.863 8.034 13.437 1.00 48.78 307 SER A C 1
ATOM 2399 O O . SER A 1 307 ? -12.450 6.917 13.135 1.00 48.78 307 SER A O 1
ATOM 2401 N N . GLU A 1 308 ? -13.975 8.168 14.169 1.00 44.47 308 GLU A N 1
ATOM 2402 C CA . GLU A 1 308 ? -14.823 7.009 14.485 1.00 44.47 308 GLU A CA 1
ATOM 2403 C C . GLU A 1 308 ? -15.362 6.327 13.210 1.00 44.47 308 GLU A C 1
ATOM 2405 O O . GLU A 1 308 ? -15.727 5.154 13.249 1.00 44.47 308 GLU A O 1
ATOM 2410 N N . ILE A 1 309 ? -15.344 7.028 12.065 1.00 44.09 309 ILE A N 1
ATOM 2411 C CA . ILE A 1 309 ? -15.718 6.500 10.742 1.00 44.09 309 ILE A CA 1
ATOM 2412 C C . ILE A 1 309 ? -14.486 6.122 9.879 1.00 44.09 309 ILE A C 1
ATOM 2414 O O . ILE A 1 309 ? -14.657 5.553 8.804 1.00 44.09 309 ILE A O 1
ATOM 2418 N N . THR A 1 310 ? -13.243 6.364 10.322 1.00 41.97 310 THR A N 1
ATOM 2419 C CA . THR A 1 310 ? -12.023 6.063 9.530 1.00 41.97 310 THR A CA 1
ATOM 2420 C C . THR A 1 310 ? -11.226 4.857 10.010 1.00 41.97 310 THR A C 1
ATOM 2422 O O . THR A 1 310 ? -10.199 4.540 9.415 1.00 41.97 310 THR A O 1
ATOM 2425 N N . ALA A 1 311 ? -11.698 4.124 11.024 1.00 46.34 311 ALA A N 1
ATOM 2426 C CA . ALA A 1 311 ? -11.175 2.790 11.289 1.00 46.34 311 ALA A CA 1
ATOM 2427 C C . ALA A 1 311 ? -11.299 1.960 10.006 1.00 46.34 311 ALA A C 1
ATOM 2429 O O . ALA A 1 311 ? -12.417 1.638 9.601 1.00 46.34 311 ALA A O 1
ATOM 2430 N N . SER A 1 312 ? -10.166 1.654 9.364 1.00 46.84 312 SER A N 1
ATOM 2431 C CA . SER A 1 312 ? -10.114 0.841 8.152 1.00 46.84 312 SER A CA 1
ATOM 2432 C C . SER A 1 312 ? -11.048 -0.352 8.314 1.00 46.84 312 SER A C 1
ATOM 2434 O O . SER A 1 312 ? -10.858 -1.199 9.191 1.00 46.84 312 SER A O 1
ATOM 2436 N N . HIS A 1 313 ? -12.117 -0.370 7.521 1.00 50.06 313 HIS A N 1
ATOM 2437 C CA . HIS A 1 313 ? -13.082 -1.449 7.563 1.00 50.06 313 HIS A CA 1
ATOM 2438 C C . HIS A 1 313 ? -12.465 -2.634 6.834 1.00 50.06 313 HIS A C 1
ATOM 2440 O O . HIS A 1 313 ? -12.527 -2.725 5.610 1.00 50.06 313 HIS A O 1
ATOM 2446 N N . TYR A 1 314 ? -11.839 -3.524 7.593 1.00 65.94 314 TYR A N 1
ATOM 2447 C CA . TYR A 1 314 ? -11.362 -4.790 7.074 1.00 65.94 314 TYR A CA 1
ATOM 2448 C C . TYR A 1 314 ? -12.510 -5.794 7.164 1.00 65.94 314 TYR A C 1
ATOM 2450 O O . TYR A 1 314 ? -12.996 -6.070 8.264 1.00 65.94 314 TYR A O 1
ATOM 2458 N N . PRO A 1 315 ? -12.966 -6.373 6.047 1.00 72.25 315 PRO A N 1
ATOM 2459 C CA . PRO A 1 315 ? -13.821 -7.551 6.101 1.00 72.25 315 PRO A CA 1
ATOM 2460 C C . PRO A 1 315 ? -13.254 -8.575 7.099 1.00 72.25 315 PRO A C 1
ATOM 2462 O O . PRO A 1 315 ? -12.040 -8.777 7.145 1.00 72.25 315 PRO A O 1
ATOM 2465 N N . GLY A 1 316 ? -14.096 -9.135 7.972 1.00 80.19 316 GLY A N 1
ATOM 2466 C CA . GLY A 1 316 ? -13.665 -10.043 9.039 1.00 80.19 316 GLY A CA 1
ATOM 2467 C C . GLY A 1 316 ? -13.031 -9.398 10.285 1.00 80.19 316 GLY A C 1
ATOM 2468 O O . GLY A 1 316 ? -12.919 -10.085 11.291 1.00 80.19 316 GLY A O 1
ATOM 2469 N N . LYS A 1 317 ? -12.693 -8.097 10.328 1.00 84.38 317 LYS A N 1
ATOM 2470 C CA . LYS A 1 317 ? -12.086 -7.453 11.521 1.00 84.38 317 LYS A CA 1
ATOM 2471 C C . LYS A 1 317 ? -12.650 -6.057 11.809 1.00 84.38 317 LYS A C 1
ATOM 2473 O O . LYS A 1 317 ? -12.756 -5.217 10.925 1.00 84.38 317 LYS A O 1
ATOM 2478 N N . ARG A 1 318 ? -12.958 -5.771 13.076 1.00 81.50 318 ARG A N 1
ATOM 2479 C CA . ARG A 1 318 ? -13.376 -4.440 13.548 1.00 81.50 318 ARG A CA 1
ATOM 2480 C C . ARG A 1 318 ? -13.023 -4.207 15.014 1.00 81.50 318 ARG A C 1
ATOM 2482 O O . ARG A 1 318 ? -12.817 -5.152 15.772 1.00 81.50 318 ARG A O 1
ATOM 2489 N N . PHE A 1 319 ? -12.993 -2.944 15.424 1.00 80.19 319 PHE A N 1
ATOM 2490 C CA . PHE A 1 319 ? -12.796 -2.580 16.826 1.00 80.19 319 PHE A CA 1
ATOM 2491 C C . PHE A 1 319 ? -14.002 -2.951 17.695 1.00 80.19 319 PHE A C 1
ATOM 2493 O O . PHE A 1 319 ? -15.142 -3.003 17.222 1.00 80.19 319 PHE A O 1
ATOM 2500 N N . ALA A 1 320 ? -13.740 -3.193 18.982 1.00 78.75 320 ALA A N 1
ATOM 2501 C CA . ALA A 1 320 ? -14.791 -3.330 19.979 1.00 78.75 320 ALA A CA 1
ATOM 2502 C C . ALA A 1 320 ? -15.540 -1.999 20.124 1.00 78.75 320 ALA A C 1
ATOM 2504 O O . ALA A 1 320 ? -14.939 -0.926 20.096 1.00 78.75 320 ALA A O 1
ATOM 2505 N N . ARG A 1 321 ? -16.865 -2.063 20.266 1.00 80.06 321 ARG A N 1
ATOM 2506 C CA . ARG A 1 321 ? -17.691 -0.878 20.520 1.00 80.06 321 ARG A CA 1
ATOM 2507 C C . ARG A 1 321 ? -17.830 -0.695 22.024 1.00 80.06 321 ARG A C 1
ATOM 2509 O O . ARG A 1 321 ? -18.261 -1.623 22.703 1.00 80.06 321 ARG A O 1
ATOM 2516 N N . ALA A 1 322 ? -17.517 0.502 22.512 1.00 72.25 322 ALA A N 1
ATOM 2517 C CA . ALA A 1 322 ? -17.616 0.837 23.928 1.00 72.25 322 ALA A CA 1
ATOM 2518 C C . ALA A 1 322 ? -19.009 0.508 24.496 1.00 72.25 322 ALA A C 1
ATOM 2520 O O . ALA A 1 322 ? -20.031 0.797 23.864 1.00 72.25 322 ALA A O 1
ATOM 2521 N N . GLY A 1 323 ? -19.045 -0.102 25.684 1.00 76.06 323 GLY A N 1
ATOM 2522 C CA . GLY A 1 323 ? -20.291 -0.434 26.375 1.00 76.06 323 GLY A CA 1
ATOM 2523 C C . GLY A 1 323 ? -21.143 -1.500 25.681 1.00 76.06 323 GLY A C 1
ATOM 2524 O O . GLY A 1 323 ? -22.350 -1.541 25.921 1.00 76.06 323 GLY A O 1
ATOM 2525 N N . LYS A 1 324 ? -20.575 -2.324 24.786 1.00 86.75 324 LYS A N 1
ATOM 2526 C CA . LYS A 1 324 ? -21.309 -3.357 24.034 1.00 86.75 324 LYS A CA 1
ATOM 2527 C C . LYS A 1 324 ? -20.521 -4.658 23.912 1.00 86.75 324 LYS A C 1
ATOM 2529 O O . LYS A 1 324 ? -19.294 -4.659 23.868 1.00 86.75 324 LYS A O 1
ATOM 2534 N N . LEU A 1 325 ? -21.244 -5.761 23.716 1.00 92.00 325 LEU A N 1
ATOM 2535 C CA . LEU A 1 325 ? -20.659 -6.967 23.137 1.00 92.00 325 LEU A CA 1
ATOM 2536 C C . LEU A 1 325 ? -20.422 -6.753 21.636 1.00 92.00 325 LEU A C 1
ATOM 2538 O O . LEU A 1 325 ? -21.307 -6.289 20.910 1.00 92.00 325 LEU A O 1
ATOM 2542 N N . THR A 1 326 ? -19.218 -7.071 21.169 1.00 92.31 326 THR A N 1
ATOM 2543 C CA . THR A 1 326 ? -18.845 -6.937 19.759 1.00 92.31 326 THR A CA 1
ATOM 2544 C C . THR A 1 326 ? -18.055 -8.153 19.283 1.00 92.31 326 THR A C 1
ATOM 2546 O O . THR A 1 326 ? -17.059 -8.524 19.890 1.00 92.31 326 THR A O 1
ATOM 2549 N N . ILE A 1 327 ? -18.450 -8.746 18.161 1.00 95.69 327 ILE A N 1
ATOM 2550 C CA . ILE A 1 327 ? -17.643 -9.680 17.375 1.00 95.69 327 ILE A CA 1
ATOM 2551 C C . ILE A 1 327 ? -16.566 -8.848 16.673 1.00 95.69 327 ILE A C 1
ATOM 2553 O O . ILE A 1 327 ? -16.856 -8.126 15.718 1.00 95.69 327 ILE A O 1
ATOM 2557 N N . THR A 1 328 ? -15.344 -8.882 17.194 1.00 88.56 328 THR A N 1
ATOM 2558 C CA . THR A 1 328 ? -14.220 -8.036 16.758 1.00 88.56 328 THR A CA 1
ATOM 2559 C C . THR A 1 328 ? -13.384 -8.683 15.661 1.00 88.56 328 THR A C 1
ATOM 2561 O O . THR A 1 328 ? -12.750 -7.987 14.870 1.00 88.56 328 THR A O 1
ATOM 2564 N N . ASN A 1 329 ? -13.401 -10.011 15.573 1.00 91.69 329 ASN A N 1
ATOM 2565 C CA . ASN A 1 329 ? -12.700 -10.753 14.533 1.00 91.69 329 ASN A CA 1
ATOM 2566 C C . ASN A 1 329 ? -13.529 -11.961 14.095 1.00 91.69 329 ASN A C 1
ATOM 2568 O O . ASN A 1 329 ? -14.137 -12.625 14.930 1.00 91.69 329 ASN A O 1
ATOM 2572 N N . LEU A 1 330 ? -13.522 -12.266 12.807 1.00 94.38 330 LEU A N 1
ATOM 2573 C CA . LEU A 1 330 ? -14.085 -13.463 12.210 1.00 94.38 330 LEU A CA 1
ATOM 2574 C C . LEU A 1 330 ? -13.195 -13.835 11.033 1.00 94.38 330 LEU A C 1
ATOM 2576 O O . LEU A 1 330 ? -13.175 -13.115 10.044 1.00 94.38 330 LEU A O 1
ATOM 2580 N N . ARG A 1 331 ? -12.431 -14.921 11.167 1.00 92.75 331 ARG A N 1
ATOM 2581 C CA . ARG A 1 331 ? -11.410 -15.303 10.184 1.00 92.75 331 ARG A CA 1
ATOM 2582 C C . ARG A 1 331 ? -11.485 -16.780 9.850 1.00 92.75 331 ARG A C 1
ATOM 2584 O O . ARG A 1 331 ? -11.404 -17.637 10.733 1.00 92.75 331 ARG A O 1
ATOM 2591 N N . SER A 1 332 ? -11.635 -17.065 8.563 1.00 95.31 332 SER A N 1
ATOM 2592 C CA . SER A 1 332 ? -11.534 -18.418 8.014 1.00 95.31 332 SER A CA 1
ATOM 2593 C C . SER A 1 332 ? -10.063 -18.803 7.839 1.00 95.31 332 SER A C 1
ATOM 2595 O O . SER A 1 332 ? -9.208 -17.939 7.684 1.00 95.31 332 SER A O 1
ATOM 2597 N N . ASN A 1 333 ? -9.730 -20.092 7.879 1.00 94.56 333 ASN A N 1
ATOM 2598 C CA . ASN A 1 333 ? -8.333 -20.536 7.811 1.00 94.56 333 ASN A CA 1
ATOM 2599 C C . ASN A 1 333 ? -7.704 -20.423 6.410 1.00 94.56 333 ASN A C 1
ATOM 2601 O O . ASN A 1 333 ? -6.480 -20.479 6.297 1.00 94.56 333 ASN A O 1
ATOM 2605 N N . LYS A 1 334 ? -8.522 -20.265 5.364 1.00 95.62 334 LYS A N 1
ATOM 2606 C CA . LYS A 1 334 ? -8.102 -20.003 3.983 1.00 95.62 334 LYS A CA 1
ATOM 2607 C C . LYS A 1 334 ? -8.937 -18.896 3.349 1.00 95.62 334 LYS A C 1
ATOM 2609 O O . LYS A 1 334 ? -10.099 -18.716 3.714 1.00 95.62 334 LYS A O 1
ATOM 2614 N N . VAL A 1 335 ? -8.354 -18.219 2.360 1.00 93.19 335 VAL A N 1
ATOM 2615 C CA . VAL A 1 335 ? -9.057 -17.262 1.481 1.00 93.19 335 VAL A CA 1
ATOM 2616 C C . VAL A 1 335 ? -9.730 -17.952 0.291 1.00 93.19 335 VAL A C 1
ATOM 2618 O O . VAL A 1 335 ? -10.654 -17.405 -0.310 1.00 93.19 335 VAL A O 1
ATOM 2621 N N . ARG A 1 336 ? -9.293 -19.176 -0.037 1.00 95.38 336 ARG A N 1
ATOM 2622 C CA . ARG A 1 336 ? -9.878 -20.028 -1.075 1.00 95.38 336 ARG A CA 1
ATOM 2623 C C . ARG A 1 336 ? -9.862 -21.495 -0.650 1.00 95.38 336 ARG A C 1
ATOM 2625 O O . ARG A 1 336 ? -8.872 -21.970 -0.095 1.00 95.38 336 ARG A O 1
ATOM 2632 N N . TYR A 1 337 ? -10.928 -22.205 -0.992 1.00 96.62 337 TYR A N 1
ATOM 2633 C CA . TYR A 1 337 ? -11.084 -23.646 -0.814 1.00 96.62 337 TYR A CA 1
ATOM 2634 C C . TYR A 1 337 ? -11.389 -24.326 -2.149 1.00 96.62 337 TYR A C 1
ATOM 2636 O O . TYR A 1 337 ? -11.910 -23.689 -3.067 1.00 96.62 337 TYR A O 1
ATOM 2644 N N . SER A 1 338 ? -11.102 -25.618 -2.249 1.00 96.19 338 SER A N 1
ATOM 2645 C CA . SER A 1 338 ? -11.712 -26.475 -3.268 1.00 96.19 338 SER A CA 1
ATOM 2646 C C . SER A 1 338 ? -13.137 -26.867 -2.859 1.00 96.19 338 SER A C 1
ATOM 2648 O O . SER A 1 338 ? -13.497 -26.837 -1.679 1.00 96.19 338 SER A O 1
ATOM 2650 N N . GLU A 1 339 ? -13.965 -27.247 -3.828 1.00 96.50 339 GLU A N 1
ATOM 2651 C CA . GLU A 1 339 ? -15.298 -27.786 -3.577 1.00 96.50 339 GLU A CA 1
ATOM 2652 C C . GLU A 1 339 ? -15.228 -28.974 -2.603 1.00 96.50 339 GLU A C 1
ATOM 2654 O O . GLU A 1 339 ? -14.373 -29.855 -2.708 1.00 96.50 339 GLU A O 1
ATOM 2659 N N . ASN A 1 340 ? -16.159 -29.015 -1.651 1.00 96.94 340 ASN A N 1
ATOM 2660 C CA . ASN A 1 340 ? -16.247 -30.012 -0.581 1.00 96.94 340 ASN A CA 1
ATOM 2661 C C . ASN A 1 340 ? -15.048 -30.066 0.384 1.00 96.94 340 ASN A C 1
ATOM 2663 O O . ASN A 1 340 ? -14.944 -31.010 1.173 1.00 96.94 340 ASN A O 1
ATOM 2667 N N . GLU A 1 341 ? -14.153 -29.079 0.369 1.00 97.62 341 GLU A N 1
ATOM 2668 C CA . GLU A 1 341 ? -13.055 -29.011 1.328 1.00 97.62 341 GLU A CA 1
ATOM 2669 C C . GLU A 1 341 ? -13.557 -28.704 2.756 1.00 97.62 341 GLU A C 1
ATOM 2671 O O . GLU A 1 341 ? -14.565 -28.021 2.972 1.00 97.62 341 GLU A O 1
ATOM 2676 N N . GLY A 1 342 ? -12.847 -29.229 3.758 1.00 97.75 342 GLY A N 1
ATOM 2677 C CA . GLY A 1 342 ? -13.056 -28.861 5.156 1.00 97.75 342 GLY A CA 1
ATOM 2678 C C . GLY A 1 342 ? -12.482 -27.477 5.472 1.00 97.75 342 GLY A C 1
ATOM 2679 O O . GLY A 1 342 ? -11.348 -27.166 5.110 1.00 97.75 342 GLY A O 1
ATOM 2680 N N . ALA A 1 343 ? -13.245 -26.673 6.203 1.00 97.56 343 ALA A N 1
ATOM 2681 C CA . ALA A 1 343 ? -12.885 -25.330 6.633 1.00 97.56 343 ALA A CA 1
ATOM 2682 C C . ALA A 1 343 ? -12.981 -25.182 8.157 1.00 97.56 343 ALA A C 1
ATOM 2684 O O . ALA A 1 343 ? -13.707 -25.912 8.838 1.00 97.56 343 ALA A O 1
ATOM 2685 N N . SER A 1 344 ? -12.239 -24.213 8.688 1.00 97.69 344 SER A N 1
ATOM 2686 C CA . SER A 1 344 ? -12.254 -23.799 10.088 1.00 97.69 344 SER A CA 1
ATOM 2687 C C . SER A 1 344 ? -12.328 -22.280 10.150 1.00 97.69 344 SER A C 1
ATOM 2689 O O . SER A 1 344 ? -11.522 -21.594 9.522 1.00 97.69 344 SER A O 1
ATOM 2691 N N . THR A 1 345 ? -13.259 -21.750 10.935 1.00 97.56 345 THR A N 1
ATOM 2692 C CA . THR A 1 345 ? -13.391 -20.309 11.165 1.00 97.56 345 THR A CA 1
ATOM 2693 C C . THR A 1 345 ? -13.323 -20.031 12.664 1.00 97.56 345 THR A C 1
ATOM 2695 O O . THR A 1 345 ? -13.877 -20.777 13.474 1.00 97.56 345 THR A O 1
ATOM 2698 N N . GLU A 1 346 ? -12.602 -18.976 13.042 1.00 97.81 346 GLU A N 1
ATOM 2699 C CA . GLU A 1 346 ? -12.497 -18.487 14.418 1.00 97.81 346 GLU A CA 1
ATOM 2700 C C . GLU A 1 346 ? -13.145 -17.105 14.523 1.00 97.81 346 GLU A C 1
ATOM 2702 O O . GLU A 1 346 ? -12.800 -16.191 13.774 1.00 97.81 346 GLU A O 1
ATOM 2707 N N . ALA A 1 347 ? -14.070 -16.964 15.469 1.00 97.75 347 ALA A N 1
ATOM 2708 C CA . ALA A 1 347 ? -14.662 -15.702 15.880 1.00 97.75 347 ALA A CA 1
ATOM 2709 C C . ALA A 1 347 ? -14.051 -15.247 17.213 1.00 97.75 347 ALA A C 1
ATOM 2711 O O . ALA A 1 347 ? -13.911 -16.054 18.131 1.00 97.75 347 ALA A O 1
ATOM 2712 N N . THR A 1 348 ? -13.741 -13.961 17.347 1.00 96.62 348 THR A N 1
ATOM 2713 C CA . THR A 1 348 ? -13.402 -13.319 18.624 1.00 96.62 348 THR A CA 1
ATOM 2714 C C . THR A 1 348 ? -14.524 -12.366 19.002 1.00 96.62 348 THR A C 1
ATOM 2716 O O . THR A 1 348 ? -14.906 -11.510 18.203 1.00 96.62 348 THR A O 1
ATOM 2719 N N . LEU A 1 349 ? -15.033 -12.503 20.221 1.00 97.62 349 LEU A N 1
ATOM 2720 C CA . LEU A 1 349 ? -16.055 -11.644 20.804 1.00 97.62 349 LEU A CA 1
ATOM 2721 C C . LEU A 1 349 ? -15.456 -10.909 21.997 1.00 97.62 349 LEU A C 1
ATOM 2723 O O . LEU A 1 349 ? -14.834 -11.538 22.846 1.00 97.62 349 LEU A O 1
ATOM 2727 N N . THR A 1 350 ? -15.658 -9.600 22.064 1.00 89.69 350 THR A N 1
ATOM 2728 C CA . THR A 1 350 ? -15.176 -8.728 23.138 1.00 89.69 350 THR A CA 1
ATOM 2729 C C . THR A 1 350 ? -16.369 -8.090 23.838 1.00 89.69 350 THR A C 1
ATOM 2731 O O . THR A 1 350 ? -17.222 -7.493 23.174 1.00 89.69 350 THR A O 1
ATOM 2734 N N . ASN A 1 351 ? -16.445 -8.231 25.161 1.00 92.38 351 ASN A N 1
ATOM 2735 C CA . ASN A 1 351 ? -17.506 -7.663 25.987 1.00 92.38 351 ASN A CA 1
ATOM 2736 C C . ASN A 1 351 ? -17.021 -6.390 26.698 1.00 92.38 351 ASN A C 1
ATOM 2738 O O . ASN A 1 351 ? -16.394 -6.469 27.746 1.00 92.38 351 ASN A O 1
ATOM 2742 N N . GLU A 1 352 ? -17.359 -5.218 26.161 1.00 84.38 352 GLU A N 1
ATOM 2743 C CA . GLU A 1 352 ? -17.050 -3.912 26.774 1.00 84.38 352 GLU A CA 1
ATOM 2744 C C . GLU A 1 352 ? -18.154 -3.429 27.736 1.00 84.38 352 GLU A C 1
ATOM 2746 O O . GLU A 1 352 ? -18.211 -2.251 28.087 1.00 84.38 352 GLU A O 1
ATOM 2751 N N . THR A 1 353 ? -19.102 -4.293 28.116 1.00 83.19 353 THR A N 1
ATOM 2752 C CA . THR A 1 353 ? -20.115 -3.946 29.126 1.00 83.19 353 THR A CA 1
ATOM 2753 C C . THR A 1 353 ? -19.589 -4.160 30.542 1.00 83.19 353 THR A C 1
ATOM 2755 O O . THR A 1 353 ? -18.588 -4.840 30.752 1.00 83.19 353 THR A O 1
ATOM 2758 N N . ASN A 1 354 ? -20.291 -3.609 31.533 1.00 84.00 354 ASN A N 1
ATOM 2759 C CA . ASN A 1 354 ? -19.921 -3.720 32.949 1.00 84.00 354 ASN A CA 1
ATOM 2760 C C . ASN A 1 354 ? -20.378 -5.041 33.597 1.00 84.00 354 ASN A C 1
ATOM 2762 O O . ASN A 1 354 ? -20.175 -5.233 34.793 1.00 84.00 354 ASN A O 1
ATOM 2766 N N . GLU A 1 355 ? -21.025 -5.930 32.840 1.00 90.31 355 GLU A N 1
ATOM 2767 C CA . GLU A 1 355 ? -21.606 -7.175 33.343 1.00 90.31 355 GLU A CA 1
ATOM 2768 C C . GLU A 1 355 ? -21.239 -8.351 32.430 1.00 90.31 355 GLU A C 1
ATOM 2770 O O . GLU A 1 355 ? -20.899 -8.182 31.257 1.00 90.31 355 GLU A O 1
ATOM 2775 N N . ALA A 1 356 ? -21.292 -9.566 32.974 1.00 94.00 356 ALA A N 1
ATOM 2776 C CA . ALA A 1 356 ? -21.166 -10.771 32.167 1.00 94.00 356 ALA A CA 1
ATOM 2777 C C . ALA A 1 356 ? -22.393 -10.923 31.257 1.00 94.00 356 ALA A C 1
ATOM 2779 O O . ALA A 1 356 ? -23.528 -10.709 31.684 1.00 94.00 356 ALA A O 1
ATOM 2780 N N . ILE A 1 357 ? -22.171 -11.330 30.008 1.00 95.81 357 ILE A N 1
ATOM 2781 C CA . ILE A 1 357 ? -23.242 -11.581 29.041 1.00 95.81 357 ILE A CA 1
ATOM 2782 C C . ILE A 1 357 ? -23.262 -13.068 28.719 1.00 95.81 357 ILE A C 1
ATOM 2784 O O . ILE A 1 357 ? -22.249 -13.635 28.322 1.00 95.81 357 ILE A O 1
ATOM 2788 N N . THR A 1 358 ? -24.432 -13.691 28.854 1.00 97.62 358 THR A N 1
ATOM 2789 C CA . THR A 1 358 ? -24.688 -15.079 28.447 1.00 97.62 358 THR A CA 1
ATOM 2790 C C . THR A 1 358 ? -25.779 -15.114 27.385 1.00 97.62 358 THR A C 1
ATOM 2792 O O . THR A 1 358 ? -26.781 -14.406 27.490 1.00 97.62 358 THR A O 1
ATOM 2795 N N . GLY A 1 359 ? -25.589 -15.936 26.356 1.00 97.62 359 GLY A N 1
ATOM 2796 C CA . GLY A 1 359 ? -26.521 -16.018 25.238 1.00 97.62 359 GLY A CA 1
ATOM 2797 C C . GLY A 1 359 ? -26.244 -17.192 24.306 1.00 97.62 359 GLY A C 1
ATOM 2798 O O . GLY A 1 359 ? -25.563 -18.147 24.668 1.00 97.62 359 GLY A O 1
ATOM 2799 N N . THR A 1 360 ? -26.784 -17.132 23.094 1.00 98.62 360 THR A N 1
ATOM 2800 C CA . THR A 1 360 ? -26.558 -18.138 22.049 1.00 98.62 360 THR A CA 1
ATOM 2801 C C . THR A 1 360 ? -25.726 -17.542 20.927 1.00 98.62 360 THR A C 1
ATOM 2803 O O . THR A 1 360 ? -26.079 -16.500 20.387 1.00 98.62 360 THR A O 1
ATOM 2806 N N . ILE A 1 361 ? -24.664 -18.228 20.520 1.00 98.44 361 ILE A N 1
ATOM 2807 C CA . ILE A 1 361 ? -23.871 -17.865 19.343 1.00 98.44 361 ILE A CA 1
ATOM 2808 C C . ILE A 1 361 ? -24.153 -18.838 18.196 1.00 98.44 361 ILE A C 1
ATOM 2810 O O . ILE A 1 361 ? -24.231 -20.053 18.401 1.00 98.44 361 ILE A O 1
ATOM 2814 N N . VAL A 1 362 ? -24.337 -18.303 16.990 1.00 98.69 362 VAL A N 1
ATOM 2815 C CA . VAL A 1 362 ? -24.679 -19.063 15.780 1.00 98.69 362 VAL A CA 1
ATOM 2816 C C . VAL A 1 362 ? -23.746 -18.659 14.647 1.00 98.69 362 VAL A C 1
ATOM 2818 O O . VAL A 1 362 ? -23.508 -17.475 14.433 1.00 98.69 362 VAL A O 1
ATOM 2821 N N . ALA A 1 363 ? -23.244 -19.642 13.906 1.00 98.50 363 ALA A N 1
ATOM 2822 C CA . ALA A 1 363 ? -22.520 -19.443 12.658 1.00 98.50 363 ALA A CA 1
ATOM 2823 C C . ALA A 1 363 ? -23.373 -19.925 11.481 1.00 98.50 363 ALA A C 1
ATOM 2825 O O . ALA A 1 363 ? -23.887 -21.044 11.502 1.00 98.50 363 ALA A O 1
ATOM 2826 N N . THR A 1 364 ? -23.483 -19.109 10.436 1.00 98.12 364 THR A N 1
ATOM 2827 C CA . THR A 1 364 ? -24.261 -19.387 9.224 1.00 98.12 364 THR A CA 1
ATOM 2828 C C . THR A 1 364 ? -23.407 -19.138 7.988 1.00 98.12 364 THR A C 1
ATOM 2830 O O . THR A 1 364 ? -22.757 -18.106 7.875 1.00 98.12 364 THR A O 1
ATOM 2833 N N . MET A 1 365 ? -23.429 -20.059 7.031 1.00 97.00 365 MET A N 1
ATOM 2834 C CA . MET A 1 365 ? -22.900 -19.837 5.688 1.00 97.00 365 MET A CA 1
ATOM 2835 C C . MET A 1 365 ? -23.986 -19.242 4.799 1.00 97.00 365 MET A C 1
ATOM 2837 O O . MET A 1 365 ? -25.108 -19.749 4.770 1.00 97.00 365 MET A O 1
ATOM 2841 N N . ILE A 1 366 ? -23.625 -18.215 4.038 1.00 94.69 366 ILE A N 1
ATOM 2842 C CA . ILE A 1 366 ? -24.441 -17.599 2.995 1.00 94.69 366 ILE A CA 1
ATOM 2843 C C . ILE A 1 366 ? -23.811 -17.941 1.638 1.00 94.69 366 ILE A C 1
ATOM 2845 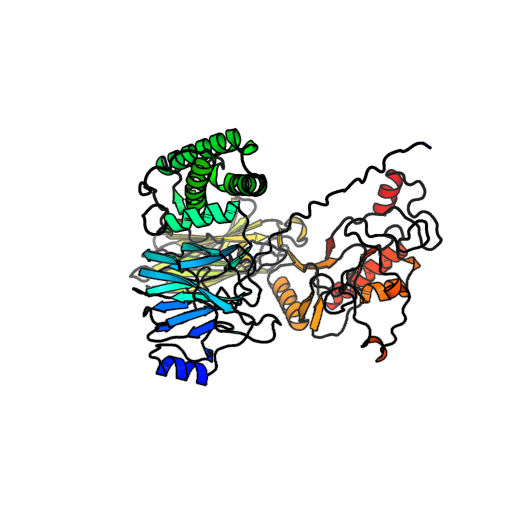O O . ILE A 1 366 ? -22.615 -17.722 1.422 1.00 94.69 366 ILE A O 1
ATOM 2849 N N . LEU A 1 367 ? -24.614 -18.493 0.731 1.00 90.25 367 LEU A N 1
ATOM 2850 C CA . LEU A 1 367 ? -24.235 -18.901 -0.622 1.00 90.25 367 LEU A CA 1
ATOM 2851 C C . LEU A 1 367 ? -25.275 -18.419 -1.640 1.00 90.25 367 LEU A C 1
ATOM 2853 O O . LEU A 1 367 ? -26.437 -18.238 -1.299 1.00 90.25 367 LEU A O 1
ATOM 2857 N N . GLY A 1 368 ? -24.867 -18.176 -2.889 1.00 79.62 368 GLY A N 1
ATOM 2858 C CA . GLY A 1 368 ? -25.799 -17.740 -3.942 1.00 79.62 368 GLY A CA 1
ATOM 2859 C C . GLY A 1 368 ? -26.514 -16.409 -3.659 1.00 79.62 368 GLY A C 1
ATOM 2860 O O . GLY A 1 368 ? -27.570 -16.174 -4.227 1.00 79.62 368 GLY A O 1
ATOM 2861 N N . LEU A 1 369 ? -25.930 -15.554 -2.806 1.00 77.69 369 LEU A N 1
ATOM 2862 C CA . LEU A 1 369 ? -26.457 -14.281 -2.276 1.00 77.69 369 LEU A CA 1
ATOM 2863 C C . LEU A 1 369 ? -27.510 -14.394 -1.160 1.00 77.69 369 LEU A C 1
ATOM 2865 O O . LEU A 1 369 ? -27.535 -13.521 -0.295 1.00 77.69 369 LEU A O 1
ATOM 2869 N N . ASP A 1 370 ? -28.339 -15.436 -1.128 1.00 84.56 370 ASP A N 1
ATOM 2870 C CA . ASP A 1 370 ? -29.473 -15.523 -0.191 1.00 84.56 370 ASP A CA 1
ATOM 2871 C C . ASP A 1 370 ? -29.631 -16.875 0.523 1.00 84.56 370 ASP A C 1
ATOM 2873 O O . ASP A 1 370 ? -30.257 -16.952 1.585 1.00 84.56 370 ASP A O 1
ATOM 2877 N N . SER A 1 371 ? -29.040 -17.940 -0.014 1.00 91.31 371 SER A N 1
ATOM 2878 C CA . SER A 1 371 ? -29.181 -19.283 0.530 1.00 91.31 371 SER A CA 1
ATOM 2879 C C . SER A 1 371 ? -28.351 -19.420 1.801 1.00 91.31 371 SER A C 1
ATOM 2881 O O . SER A 1 371 ? -27.150 -19.154 1.818 1.00 91.31 371 SER A O 1
ATOM 2883 N N . ARG A 1 372 ? -29.000 -19.837 2.889 1.00 94.88 372 ARG A N 1
ATOM 2884 C CA . ARG A 1 372 ? -28.408 -19.892 4.229 1.00 94.88 372 ARG A CA 1
ATOM 2885 C C . ARG A 1 372 ? -28.326 -21.320 4.749 1.00 94.88 372 ARG A C 1
ATOM 2887 O O . ARG A 1 372 ? -29.295 -22.071 4.670 1.00 94.88 372 ARG A O 1
ATOM 2894 N N . ARG A 1 373 ? -27.177 -21.680 5.319 1.00 94.56 373 ARG A N 1
ATOM 2895 C CA . ARG A 1 373 ? -26.933 -22.970 5.978 1.00 94.56 373 ARG A CA 1
ATOM 2896 C C . ARG A 1 373 ? -26.310 -22.731 7.348 1.00 94.56 373 ARG A C 1
ATOM 2898 O O . ARG A 1 373 ? -25.225 -22.164 7.426 1.00 94.56 373 ARG A O 1
ATOM 2905 N N . GLU A 1 374 ? -26.970 -23.176 8.415 1.00 97.44 374 GLU A N 1
ATOM 2906 C CA . GLU A 1 374 ? -26.367 -23.162 9.754 1.00 97.44 374 GLU A CA 1
ATOM 2907 C C . GLU A 1 374 ? -25.133 -24.076 9.768 1.00 97.44 374 GLU A C 1
ATOM 2909 O O . GLU A 1 374 ? -25.181 -25.211 9.288 1.00 97.44 374 GLU A O 1
ATOM 2914 N N . LEU A 1 375 ? -24.019 -23.555 10.278 1.00 97.75 375 LEU A N 1
ATOM 2915 C CA . LEU A 1 375 ? -22.744 -24.260 10.384 1.00 97.75 375 LEU A CA 1
ATOM 2916 C C . LEU A 1 375 ? -22.510 -24.787 11.797 1.00 97.75 375 LEU A C 1
ATOM 2918 O O . LEU A 1 375 ? -22.031 -25.905 11.967 1.00 97.75 375 LEU A O 1
ATOM 2922 N N . ALA A 1 376 ? -22.811 -23.967 12.805 1.00 98.12 376 ALA A N 1
ATOM 2923 C CA . ALA A 1 376 ? -22.602 -24.300 14.205 1.00 98.12 376 ALA A CA 1
ATOM 2924 C C . ALA A 1 376 ? -23.462 -23.421 15.117 1.00 98.12 376 ALA A C 1
ATOM 2926 O O . ALA A 1 376 ? -23.801 -22.287 14.774 1.00 98.12 376 ALA A O 1
ATOM 2927 N N . ARG A 1 377 ? -23.753 -23.934 16.312 1.00 98.38 377 ARG A N 1
ATOM 2928 C CA . ARG A 1 377 ? -24.518 -23.245 17.350 1.00 98.38 377 ARG A CA 1
ATOM 2929 C C . ARG A 1 377 ? -24.014 -23.650 18.726 1.00 98.38 377 ARG A C 1
ATOM 2931 O O . ARG A 1 377 ? -23.800 -24.834 18.976 1.00 98.38 377 ARG A O 1
ATOM 2938 N N . VAL A 1 378 ? -23.869 -22.678 19.619 1.00 98.12 378 VAL A N 1
ATOM 2939 C CA . VAL A 1 378 ? -23.575 -22.909 21.038 1.00 98.12 378 VAL A CA 1
ATOM 2940 C C . VAL A 1 378 ? -24.534 -22.066 21.872 1.00 98.12 378 VAL A C 1
ATOM 2942 O O . VAL A 1 378 ? -24.546 -20.842 21.758 1.00 98.12 378 VAL A O 1
ATOM 2945 N N . GLY A 1 379 ? -25.362 -22.734 22.675 1.00 96.12 379 GLY A N 1
ATOM 2946 C CA . GLY A 1 379 ? -26.157 -22.091 23.723 1.00 96.12 379 GLY A CA 1
ATOM 2947 C C . GLY A 1 379 ? -25.311 -21.816 24.964 1.00 96.12 379 GLY A C 1
ATOM 2948 O O . GLY A 1 379 ? -24.230 -22.387 25.114 1.00 96.12 379 GLY A O 1
ATOM 2949 N N . ASP A 1 380 ? -25.807 -20.943 25.838 1.00 95.25 380 ASP A N 1
ATOM 2950 C CA . ASP A 1 380 ? -25.166 -20.565 27.104 1.00 95.25 380 ASP A CA 1
ATOM 2951 C C . ASP A 1 380 ? -23.700 -20.110 26.949 1.00 95.25 380 ASP A C 1
ATOM 2953 O O . ASP A 1 380 ? -22.844 -20.326 27.812 1.00 95.25 380 ASP A O 1
ATOM 2957 N N . PHE A 1 381 ? -23.389 -19.454 25.827 1.00 97.38 381 PHE A N 1
ATOM 2958 C CA . PHE A 1 381 ? -22.087 -18.849 25.590 1.00 97.38 381 PHE A CA 1
ATOM 2959 C C . PHE A 1 381 ? -21.945 -17.611 26.479 1.00 97.38 381 PHE A C 1
ATOM 2961 O O . PHE A 1 381 ? -22.501 -16.555 26.176 1.00 97.38 381 PHE A O 1
ATOM 2968 N N . SER A 1 382 ? -21.225 -17.766 27.591 1.00 96.38 382 SER A N 1
ATOM 2969 C CA . SER A 1 382 ? -20.931 -16.682 28.534 1.00 96.38 382 SER A CA 1
ATOM 2970 C C . SER A 1 382 ? -19.588 -16.010 28.247 1.00 96.38 382 SER A C 1
ATOM 2972 O O . SER A 1 382 ? -18.611 -16.698 27.917 1.00 96.38 382 SER A O 1
ATOM 2974 N N . ILE A 1 383 ? -19.548 -14.685 28.384 1.00 95.75 383 ILE A N 1
ATOM 2975 C CA . ILE A 1 383 ? -18.366 -13.826 28.258 1.00 95.75 383 ILE A CA 1
ATOM 2976 C C . ILE A 1 383 ? -18.392 -12.816 29.410 1.00 95.75 383 ILE A C 1
ATOM 2978 O O . ILE A 1 383 ? -19.356 -12.057 29.553 1.00 95.75 383 ILE A O 1
ATOM 2982 N N . GLU A 1 384 ? -17.338 -12.790 30.217 1.00 95.38 384 GLU A N 1
ATOM 2983 C CA . GLU A 1 384 ? -17.228 -11.895 31.371 1.00 95.38 384 GLU A CA 1
ATOM 2984 C C . GLU A 1 384 ? -17.054 -10.427 30.945 1.00 95.38 384 GLU A C 1
ATOM 2986 O O . GLU A 1 384 ? -16.695 -10.124 29.804 1.00 95.38 384 GLU A O 1
ATOM 2991 N N . SER A 1 385 ? -17.316 -9.490 31.862 1.00 89.19 385 SER A N 1
ATOM 2992 C CA . SER A 1 385 ? -17.055 -8.059 31.629 1.00 89.19 385 SER A CA 1
ATOM 2993 C C . SER A 1 385 ? -15.569 -7.817 31.329 1.00 89.19 385 SER A C 1
ATOM 2995 O O . SER A 1 385 ? -14.692 -8.294 32.051 1.00 89.19 385 SER A O 1
ATOM 2997 N N . GLY A 1 386 ? -15.285 -7.089 30.247 1.00 77.12 386 GLY A N 1
ATOM 2998 C CA . GLY A 1 386 ? -13.933 -6.785 29.774 1.00 77.12 386 GLY A CA 1
ATOM 2999 C C . GLY A 1 386 ? -13.203 -7.960 29.107 1.00 77.12 386 GLY A C 1
ATOM 3000 O O . GLY A 1 386 ? -12.053 -7.811 28.693 1.00 77.12 386 GLY A O 1
ATOM 3001 N N . GLU A 1 387 ? -13.830 -9.136 28.991 1.00 87.88 387 GLU A N 1
ATOM 3002 C CA . GLU A 1 387 ? -13.208 -10.318 28.391 1.00 87.88 387 GLU A CA 1
ATOM 3003 C C . GLU A 1 387 ? -13.249 -10.261 26.854 1.00 87.88 387 GLU A C 1
ATOM 3005 O O . GLU A 1 387 ? -14.214 -9.801 26.237 1.00 87.88 387 GLU A O 1
ATOM 3010 N N . SER A 1 388 ? -12.202 -10.801 26.219 1.00 91.00 388 SER A N 1
ATOM 3011 C CA . SER A 1 388 ? -12.231 -11.216 24.814 1.00 91.00 388 SER A CA 1
ATOM 3012 C C . SER A 1 388 ? -12.135 -12.734 24.704 1.00 91.00 388 SER A C 1
ATOM 3014 O O . SER A 1 388 ? -11.126 -13.327 25.086 1.00 91.00 388 SER A O 1
ATOM 3016 N N . LYS A 1 389 ? -13.164 -13.363 24.137 1.00 96.44 389 LYS A N 1
ATOM 3017 C CA . LYS A 1 389 ? -13.301 -14.817 24.047 1.00 96.44 389 LYS A CA 1
ATOM 3018 C C . LYS A 1 389 ? -13.340 -15.287 22.601 1.00 96.44 389 LYS A C 1
ATOM 3020 O O . LYS A 1 389 ? -13.997 -14.690 21.751 1.00 96.44 389 LYS A O 1
ATOM 3025 N N . LYS A 1 390 ? -12.637 -16.385 22.326 1.00 97.19 390 LYS A N 1
ATOM 3026 C CA . LYS A 1 390 ? -12.560 -17.000 20.997 1.00 97.19 390 LYS A CA 1
ATOM 3027 C C . LYS A 1 390 ? -13.491 -18.201 20.887 1.00 97.19 390 LYS A C 1
ATOM 3029 O O . LYS A 1 390 ? -13.553 -19.025 21.798 1.00 97.19 390 LYS A O 1
ATOM 3034 N N . TRP A 1 391 ? -14.152 -18.335 19.745 1.00 98.19 391 TRP A N 1
ATOM 3035 C CA . TRP A 1 391 ? -14.959 -19.492 19.382 1.00 98.19 391 TRP A CA 1
ATOM 3036 C C . TRP A 1 391 ? -14.562 -19.990 17.996 1.00 98.19 391 TRP A C 1
ATOM 3038 O O . TRP A 1 391 ? -14.612 -19.247 17.019 1.00 98.19 391 TRP A O 1
ATOM 3048 N N . ARG A 1 392 ? -14.160 -21.258 17.911 1.00 98.12 392 ARG A N 1
ATOM 3049 C CA . ARG A 1 392 ? -13.766 -21.910 16.661 1.00 98.12 392 ARG A CA 1
ATOM 3050 C C . ARG A 1 392 ? -14.784 -22.974 16.287 1.00 98.12 392 ARG A C 1
ATOM 3052 O O . ARG A 1 392 ? -15.175 -23.776 17.133 1.00 98.12 392 ARG A O 1
ATOM 3059 N N . PHE A 1 393 ? -15.148 -23.019 15.013 1.00 98.25 393 PHE A N 1
ATOM 3060 C CA . PHE A 1 393 ? -16.038 -24.030 14.453 1.00 98.25 393 PHE A CA 1
ATOM 3061 C C . PHE A 1 393 ? -15.496 -24.539 13.116 1.00 98.25 393 PHE A C 1
ATOM 3063 O O . PHE A 1 393 ? -14.809 -23.821 12.388 1.00 98.25 393 PHE A O 1
ATOM 3070 N N . ASN A 1 394 ? -15.789 -25.803 12.814 1.00 98.12 394 ASN A N 1
ATOM 3071 C CA . ASN A 1 394 ? -15.348 -26.480 11.598 1.00 98.12 394 ASN A CA 1
ATOM 3072 C C . ASN A 1 394 ? -16.565 -26.893 10.775 1.00 98.12 394 ASN A C 1
ATOM 3074 O O . ASN A 1 394 ? -17.594 -27.262 11.338 1.00 98.12 394 ASN A O 1
ATOM 3078 N N . TYR A 1 395 ? -16.444 -26.844 9.455 1.00 97.88 395 TYR A N 1
ATOM 3079 C CA . TYR A 1 395 ? -17.538 -27.136 8.533 1.00 97.88 395 TYR A CA 1
ATOM 3080 C C . TYR A 1 395 ? -17.003 -27.568 7.164 1.00 97.88 395 TYR A C 1
ATOM 3082 O O . TYR A 1 395 ? -15.798 -27.575 6.926 1.00 97.88 395 TYR A O 1
ATOM 3090 N N . ASN A 1 396 ? -17.904 -27.956 6.265 1.00 96.94 396 ASN A N 1
ATOM 3091 C CA . ASN A 1 396 ? -17.595 -28.251 4.870 1.00 96.94 396 ASN A CA 1
ATOM 3092 C C . ASN A 1 396 ? -18.128 -27.116 3.983 1.00 96.94 396 ASN A C 1
ATOM 3094 O O . ASN A 1 396 ? -19.278 -26.704 4.165 1.00 96.94 396 ASN A O 1
ATOM 3098 N N . VAL A 1 397 ? -17.320 -26.621 3.040 1.00 95.88 397 VAL A N 1
ATOM 3099 C CA . VAL A 1 397 ? -17.694 -25.473 2.184 1.00 95.88 397 VAL A CA 1
ATOM 3100 C C . VAL A 1 397 ? -18.780 -25.797 1.147 1.00 95.88 397 VAL A C 1
ATOM 3102 O O . VAL A 1 397 ? -19.406 -24.889 0.594 1.00 95.88 397 VAL A O 1
ATOM 3105 N N . GLY A 1 398 ? -19.053 -27.086 0.933 1.00 94.31 398 GLY A N 1
ATOM 3106 C CA . GLY A 1 398 ? -20.057 -27.586 0.001 1.00 94.31 398 GLY A CA 1
ATOM 3107 C C . GLY A 1 398 ? -19.560 -27.707 -1.445 1.00 94.31 398 GLY A C 1
ATOM 3108 O O . GLY A 1 398 ? -18.430 -27.323 -1.756 1.00 94.31 398 GLY A O 1
ATOM 3109 N N . PRO A 1 399 ? -20.392 -28.279 -2.330 1.00 93.56 399 PRO A N 1
ATOM 3110 C CA . PRO A 1 399 ? -20.028 -28.555 -3.717 1.00 93.56 399 PRO A CA 1
ATOM 3111 C C . PRO A 1 399 ? -20.149 -27.347 -4.656 1.00 93.56 399 PRO A C 1
ATOM 3113 O O . PRO A 1 399 ? -19.740 -27.445 -5.808 1.00 93.56 399 PRO A O 1
ATOM 3116 N N . GLU A 1 400 ? -20.766 -26.241 -4.235 1.00 91.94 400 GLU A N 1
ATOM 3117 C CA . GLU A 1 400 ? -21.065 -25.124 -5.131 1.00 91.94 400 GLU A CA 1
ATOM 3118 C C . GLU A 1 400 ? -19.876 -24.150 -5.234 1.00 91.94 400 GLU A C 1
ATOM 3120 O O . GLU A 1 400 ? -19.437 -23.599 -4.226 1.00 91.94 400 GLU A O 1
ATOM 3125 N N . THR A 1 401 ? -19.400 -23.886 -6.450 1.00 92.00 401 THR A N 1
ATOM 3126 C CA . THR A 1 401 ? -18.316 -22.933 -6.754 1.00 92.00 401 THR A CA 1
ATOM 3127 C C . THR A 1 401 ? -18.714 -21.467 -6.453 1.00 92.00 401 THR A C 1
ATOM 3129 O O . THR A 1 401 ? -19.897 -21.145 -6.310 1.00 92.00 401 THR A O 1
ATOM 3132 N N . TYR A 1 402 ? -17.722 -20.568 -6.424 1.00 90.81 402 TYR A N 1
ATOM 3133 C CA . TYR A 1 402 ? -17.760 -19.112 -6.202 1.00 90.81 402 TYR A CA 1
ATOM 3134 C C . TYR A 1 402 ? -17.766 -18.668 -4.730 1.00 90.81 402 TYR A C 1
ATOM 3136 O O . TYR A 1 402 ? -17.281 -19.370 -3.847 1.00 90.81 402 TYR A O 1
ATOM 3144 N N . GLY A 1 403 ? -18.187 -17.428 -4.474 1.00 90.56 403 GLY A N 1
ATOM 3145 C CA . GLY A 1 403 ? -18.053 -16.781 -3.174 1.00 90.56 403 GLY A CA 1
ATOM 3146 C C . GLY A 1 403 ? -18.958 -17.369 -2.090 1.00 90.56 403 GLY A C 1
ATOM 3147 O O . GLY A 1 403 ? -20.069 -17.850 -2.348 1.00 90.56 403 GLY A O 1
ATOM 3148 N N . ARG A 1 404 ? -18.476 -17.272 -0.852 1.00 92.44 404 ARG A N 1
ATOM 3149 C CA . ARG A 1 404 ? -19.217 -17.528 0.383 1.00 92.44 404 ARG A CA 1
ATOM 3150 C C . ARG A 1 404 ? -19.057 -16.361 1.336 1.00 92.44 404 ARG A C 1
ATOM 3152 O O . ARG A 1 404 ? -18.003 -15.730 1.362 1.00 92.44 404 ARG A O 1
ATOM 3159 N N . ALA A 1 405 ? -20.082 -16.145 2.152 1.00 93.94 405 ALA A N 1
ATOM 3160 C CA . ALA A 1 405 ? -19.928 -15.428 3.406 1.00 93.94 405 ALA A CA 1
ATOM 3161 C C . ALA A 1 405 ? -20.159 -16.393 4.570 1.00 93.94 405 ALA A C 1
ATOM 3163 O O . ALA A 1 405 ? -21.038 -17.255 4.510 1.00 93.94 405 ALA A O 1
ATOM 3164 N N . VAL A 1 406 ? -19.386 -16.243 5.634 1.00 95.69 406 VAL A N 1
ATOM 3165 C CA . VAL A 1 406 ? -19.675 -16.831 6.938 1.00 95.69 406 VAL A CA 1
ATOM 3166 C C . VAL A 1 406 ? -20.060 -15.698 7.861 1.00 95.69 406 VAL A C 1
ATOM 3168 O O . VAL A 1 406 ? -19.300 -14.755 8.042 1.00 95.69 406 VAL A O 1
ATOM 3171 N N . GLU A 1 407 ? -21.257 -15.796 8.415 1.00 96.56 407 GLU A N 1
ATOM 3172 C CA . GLU A 1 407 ? -21.830 -14.854 9.358 1.00 96.56 407 GLU A CA 1
ATOM 3173 C C . GLU A 1 407 ? -21.841 -15.492 10.742 1.00 96.56 407 GLU A C 1
ATOM 3175 O O . GLU A 1 407 ? -22.315 -16.616 10.905 1.00 96.56 407 GLU A O 1
ATOM 3180 N N . VAL A 1 408 ? -21.327 -14.779 11.737 1.00 98.19 408 VAL A N 1
ATOM 3181 C CA . VAL A 1 408 ? -21.504 -15.131 13.145 1.00 98.19 408 VAL A CA 1
ATOM 3182 C C . VAL A 1 408 ? -22.415 -14.101 13.780 1.00 98.19 408 VAL A C 1
ATOM 3184 O O . VAL A 1 408 ? -22.228 -12.902 13.582 1.00 98.19 408 VAL A O 1
ATOM 3187 N N . GLU A 1 409 ? -23.392 -14.575 14.541 1.00 98.44 409 GLU A N 1
ATOM 3188 C CA . GLU A 1 409 ? -24.376 -13.755 15.236 1.00 98.44 409 GLU A CA 1
ATOM 3189 C C . GLU A 1 409 ? -24.521 -14.225 16.686 1.00 98.44 409 GLU A C 1
ATOM 3191 O O . GLU A 1 409 ? -24.548 -15.428 16.965 1.00 98.44 409 GLU A O 1
ATOM 3196 N N . PHE A 1 410 ? -24.581 -13.269 17.613 1.00 98.50 410 PHE A N 1
ATOM 3197 C CA . PHE A 1 410 ? -24.808 -13.512 19.033 1.00 98.50 410 PHE A CA 1
ATOM 3198 C C . PHE A 1 410 ? -26.191 -13.003 19.436 1.00 98.50 410 PHE A C 1
ATOM 3200 O O . PHE A 1 410 ? -26.521 -11.835 19.218 1.00 98.50 410 PHE A O 1
ATOM 3207 N N . PHE A 1 411 ? -26.966 -13.871 20.077 1.00 98.31 411 PHE A N 1
ATOM 3208 C CA . PHE A 1 411 ? -28.301 -13.601 20.593 1.00 98.31 411 PHE A CA 1
ATOM 3209 C C . PHE A 1 411 ? -28.294 -13.603 22.121 1.00 98.31 411 PHE A C 1
ATOM 3211 O O . PHE A 1 411 ? -27.670 -14.473 22.727 1.00 98.31 411 PHE A O 1
ATOM 3218 N N . ASP A 1 412 ? -29.007 -12.673 22.753 1.00 95.19 412 ASP A N 1
ATOM 3219 C CA . ASP A 1 412 ? -29.205 -12.679 24.207 1.00 95.19 412 ASP A CA 1
ATOM 3220 C C . ASP A 1 412 ? -30.165 -13.798 24.672 1.00 95.19 412 ASP A C 1
ATOM 3222 O O . ASP A 1 412 ? -30.734 -14.545 23.870 1.00 95.19 412 ASP A O 1
ATOM 3226 N N . GLY A 1 413 ? -30.370 -13.917 25.988 1.00 90.75 413 GLY A N 1
ATOM 3227 C CA . GLY A 1 413 ? -31.306 -14.886 26.574 1.00 90.75 413 GLY A CA 1
ATOM 3228 C C . GLY A 1 413 ? -32.785 -14.664 26.214 1.00 90.75 413 GLY A C 1
ATOM 3229 O O . GLY A 1 413 ? -33.599 -15.558 26.432 1.00 90.75 413 GLY A O 1
ATOM 3230 N N . ALA A 1 414 ? -33.142 -13.504 25.653 1.00 93.19 414 ALA A N 1
ATOM 3231 C CA . ALA A 1 414 ? -34.477 -13.212 25.130 1.00 93.19 414 ALA A CA 1
ATOM 3232 C C . ALA A 1 414 ? -34.600 -13.507 23.620 1.00 93.19 414 ALA A C 1
ATOM 3234 O O . ALA A 1 414 ? -35.693 -13.405 23.064 1.00 93.19 414 ALA A O 1
ATOM 3235 N N . GLY A 1 415 ? -33.504 -13.903 22.964 1.00 93.25 415 GLY A N 1
ATOM 3236 C CA . GLY A 1 415 ? -33.449 -14.195 21.535 1.00 93.25 415 GLY A CA 1
ATOM 3237 C C . GLY A 1 415 ? -33.234 -12.967 20.647 1.00 93.25 415 GLY A C 1
ATOM 3238 O O . GLY A 1 415 ? -33.378 -13.078 19.430 1.00 93.25 415 GLY A O 1
ATOM 3239 N N . ASN A 1 416 ? -32.886 -11.806 21.208 1.00 96.12 416 ASN A N 1
ATOM 3240 C CA . ASN A 1 416 ? -32.563 -10.623 20.413 1.00 96.12 416 ASN A CA 1
ATOM 3241 C C . ASN A 1 416 ? -31.132 -10.713 19.887 1.00 96.12 416 ASN A C 1
ATOM 3243 O O . ASN A 1 416 ? -30.212 -11.031 20.639 1.00 96.12 416 ASN A O 1
ATOM 3247 N N . SER A 1 417 ? -30.933 -10.369 18.614 1.00 96.88 417 SER A N 1
ATOM 3248 C CA . SER A 1 417 ? -29.592 -10.213 18.046 1.00 96.88 417 SER A CA 1
ATOM 3249 C C . SER A 1 417 ? -28.892 -9.010 18.679 1.00 96.88 417 SER A C 1
ATOM 3251 O O . SER A 1 417 ? -29.363 -7.876 18.571 1.00 96.88 417 SER A O 1
ATOM 3253 N N . ILE A 1 418 ? -27.773 -9.267 19.355 1.00 96.44 418 ILE A N 1
ATOM 3254 C CA . ILE A 1 418 ? -26.929 -8.239 19.973 1.00 96.44 418 ILE A CA 1
ATOM 3255 C C . ILE A 1 418 ? -25.888 -7.752 18.977 1.00 96.44 418 ILE A C 1
ATOM 3257 O O . ILE A 1 418 ? -25.614 -6.552 18.875 1.00 96.44 418 ILE A O 1
ATOM 3261 N N . ASP A 1 419 ? -25.289 -8.687 18.244 1.00 97.00 419 ASP A N 1
ATOM 3262 C CA . ASP A 1 419 ? -24.276 -8.363 17.265 1.00 97.00 419 ASP A CA 1
ATOM 3263 C C . ASP A 1 419 ? -24.112 -9.448 16.206 1.00 97.00 419 ASP A C 1
ATOM 3265 O O . ASP A 1 419 ? -24.270 -10.635 16.485 1.00 97.00 419 ASP A O 1
ATOM 3269 N N . ARG A 1 420 ? -23.727 -9.022 15.001 1.00 95.50 420 ARG A N 1
ATOM 3270 C CA . ARG A 1 420 ? -23.423 -9.898 13.868 1.00 95.50 420 ARG A CA 1
ATOM 3271 C C . ARG A 1 420 ? -22.225 -9.393 13.080 1.00 95.50 420 ARG A C 1
ATOM 3273 O O . ARG A 1 420 ? -22.035 -8.176 12.956 1.00 95.50 420 ARG A O 1
ATOM 3280 N N . TRP A 1 421 ? -21.450 -10.312 12.517 1.00 94.94 421 TRP A N 1
ATOM 3281 C CA . TRP A 1 421 ? -20.320 -9.986 11.652 1.00 94.94 421 TRP A CA 1
ATOM 3282 C C . TRP A 1 421 ? -20.050 -11.051 10.600 1.00 94.94 421 TRP A C 1
ATOM 3284 O O . TRP A 1 421 ? -20.428 -12.206 10.784 1.00 94.94 421 TRP A O 1
ATOM 3294 N N . GLN A 1 422 ? -19.396 -10.648 9.508 1.00 93.19 422 GLN A N 1
ATOM 3295 C CA . GLN A 1 422 ? -19.172 -11.492 8.338 1.00 93.19 422 GLN A CA 1
ATOM 3296 C C . GLN A 1 422 ? -17.702 -11.550 7.911 1.00 93.19 422 GLN A C 1
ATOM 3298 O O . GLN A 1 422 ? -16.943 -10.592 8.063 1.00 93.19 422 GLN A O 1
ATOM 3303 N N . GLU A 1 423 ? -17.353 -12.698 7.343 1.00 92.75 423 GLU A N 1
ATOM 3304 C CA . GLU A 1 423 ? -16.099 -13.029 6.672 1.00 92.75 423 GLU A CA 1
ATOM 3305 C C . GLU A 1 423 ? -16.421 -13.633 5.302 1.00 92.75 423 GLU A C 1
ATOM 3307 O O . GLU A 1 423 ? -17.459 -14.278 5.149 1.00 92.75 423 GLU A O 1
ATOM 3312 N N . TYR A 1 424 ? -15.530 -13.474 4.328 1.00 92.25 424 TYR A N 1
ATOM 3313 C CA . TYR A 1 424 ? -15.699 -13.960 2.963 1.00 92.25 424 TYR A CA 1
ATOM 3314 C C . TYR A 1 424 ? -14.560 -14.892 2.550 1.00 92.25 424 TYR A C 1
ATOM 3316 O O . TYR A 1 424 ? -13.450 -14.831 3.070 1.00 92.25 424 TYR A O 1
ATOM 3324 N N . TYR A 1 425 ? -14.835 -15.783 1.603 1.00 93.31 425 TYR A N 1
ATOM 3325 C CA . TYR A 1 425 ? -13.814 -16.578 0.919 1.00 93.31 425 TYR A CA 1
ATOM 3326 C C . TYR A 1 425 ? -14.361 -17.129 -0.398 1.00 93.31 425 TYR A C 1
ATOM 3328 O O . TYR A 1 425 ? -15.573 -17.169 -0.632 1.00 93.31 425 TYR A O 1
ATOM 3336 N N . GLY A 1 426 ? -13.454 -17.570 -1.264 1.00 93.62 426 GLY A N 1
ATOM 3337 C CA . GLY A 1 426 ? -13.791 -18.242 -2.513 1.00 93.62 426 GLY A CA 1
ATOM 3338 C C . GLY A 1 426 ? -13.838 -19.766 -2.386 1.00 93.62 426 GLY A C 1
ATOM 3339 O O . GLY A 1 426 ? -13.055 -20.362 -1.649 1.00 93.62 426 GLY A O 1
ATOM 3340 N N . VAL A 1 427 ? -14.711 -20.411 -3.155 1.00 95.12 427 VAL A N 1
ATOM 3341 C CA . VAL A 1 427 ? -14.712 -21.863 -3.379 1.00 95.12 427 VAL A CA 1
ATOM 3342 C C . VAL A 1 427 ? -14.518 -22.105 -4.870 1.00 95.12 427 VAL A C 1
ATOM 3344 O O . VAL A 1 427 ? -15.376 -21.745 -5.667 1.00 95.12 427 VAL A O 1
ATOM 3347 N N . ALA A 1 428 ? -13.371 -22.646 -5.260 1.00 95.00 428 ALA A N 1
ATOM 3348 C CA . ALA A 1 428 ? -13.098 -23.100 -6.619 1.00 95.00 428 ALA A CA 1
ATOM 3349 C C . ALA A 1 428 ? -11.823 -23.942 -6.618 1.00 95.00 428 ALA A C 1
ATOM 3351 O O . ALA A 1 428 ? -10.755 -23.417 -6.290 1.00 95.00 428 ALA A O 1
ATOM 3352 N N . GLU A 1 429 ? -11.904 -25.209 -7.018 1.00 92.00 429 GLU A N 1
ATOM 3353 C CA . GLU A 1 429 ? -10.732 -26.048 -7.286 1.00 92.00 429 GLU A CA 1
ATOM 3354 C C . GLU A 1 429 ? -9.860 -25.416 -8.381 1.00 92.00 429 GLU A C 1
ATOM 3356 O O . GLU A 1 429 ? -8.656 -25.226 -8.200 1.00 92.00 429 GLU A O 1
ATOM 3361 N N . GLU A 1 430 ? -10.487 -24.975 -9.473 1.00 92.00 430 GLU A N 1
ATOM 3362 C CA . GLU A 1 430 ? -9.852 -24.155 -10.504 1.00 92.00 430 GLU A CA 1
ATOM 3363 C C . GLU A 1 430 ? -9.794 -22.687 -10.048 1.00 92.00 430 GLU A C 1
ATOM 3365 O O . GLU A 1 430 ? -10.700 -21.892 -10.318 1.00 92.00 430 GLU A O 1
ATOM 3370 N N . PHE A 1 431 ? -8.719 -22.315 -9.346 1.00 86.81 431 PHE A N 1
ATOM 3371 C CA . PHE A 1 431 ? -8.580 -20.984 -8.736 1.00 86.81 431 PHE A CA 1
ATOM 3372 C C . PHE A 1 431 ? -8.733 -19.822 -9.736 1.00 86.81 431 PHE A C 1
ATOM 3374 O O . PHE A 1 431 ? -9.211 -18.751 -9.357 1.00 86.81 431 PHE A O 1
ATOM 3381 N N . PHE A 1 432 ? -8.407 -20.041 -11.018 1.00 88.12 432 PHE A N 1
ATOM 3382 C CA . PHE A 1 432 ? -8.542 -19.039 -12.077 1.00 88.12 432 PHE A CA 1
ATOM 3383 C C . PHE A 1 432 ? -9.980 -18.520 -12.263 1.00 88.12 432 PHE A C 1
ATOM 3385 O O . PHE A 1 432 ? -10.166 -17.386 -12.700 1.00 88.12 432 PHE A O 1
ATOM 3392 N N . ARG A 1 433 ? -11.007 -19.293 -11.877 1.00 90.44 433 ARG A N 1
ATOM 3393 C CA . ARG A 1 433 ? -12.422 -18.875 -11.978 1.00 90.44 433 ARG A CA 1
ATOM 3394 C C . ARG A 1 433 ? -12.791 -17.697 -11.084 1.00 90.44 433 ARG A C 1
ATOM 3396 O O . ARG A 1 433 ? -13.776 -17.014 -11.347 1.00 90.44 433 ARG A O 1
ATOM 3403 N N . ILE A 1 434 ? -12.035 -17.501 -10.010 1.00 89.81 434 ILE A N 1
ATOM 3404 C CA . ILE A 1 434 ? -12.233 -16.444 -9.013 1.00 89.81 434 ILE A CA 1
ATOM 3405 C C . ILE A 1 434 ? -10.923 -15.693 -8.783 1.00 89.81 434 ILE A C 1
ATOM 3407 O O . ILE A 1 434 ? -10.610 -15.295 -7.664 1.00 89.81 434 ILE A O 1
ATOM 3411 N N . HIS A 1 435 ? -10.121 -15.572 -9.838 1.00 89.56 435 HIS A N 1
ATOM 3412 C CA . HIS A 1 435 ? -8.765 -15.062 -9.764 1.00 89.56 435 HIS A CA 1
ATOM 3413 C C . HIS A 1 435 ? -8.713 -13.617 -9.260 1.00 89.56 435 HIS A C 1
ATOM 3415 O O . HIS A 1 435 ? -9.315 -12.710 -9.835 1.00 89.56 435 HIS A O 1
ATOM 3421 N N . GLN A 1 436 ? -7.929 -13.418 -8.207 1.00 87.38 436 GLN A N 1
ATOM 3422 C CA . GLN A 1 436 ? -7.498 -12.123 -7.708 1.00 87.38 436 GLN A CA 1
ATOM 3423 C C . GLN A 1 436 ? -6.007 -12.250 -7.383 1.00 87.38 436 GLN A C 1
ATOM 3425 O O . GLN A 1 436 ? -5.635 -13.100 -6.570 1.00 87.38 436 GLN A O 1
ATOM 3430 N N . HIS A 1 437 ? -5.153 -11.440 -8.013 1.00 85.31 437 HIS A N 1
ATOM 3431 C CA . HIS A 1 437 ? -3.704 -11.465 -7.781 1.00 85.31 437 HIS A CA 1
ATOM 3432 C C . HIS A 1 437 ? -3.165 -10.146 -7.251 1.00 85.31 437 HIS A C 1
ATOM 3434 O O . HIS A 1 437 ? -3.691 -9.072 -7.532 1.00 85.31 437 HIS A O 1
ATOM 3440 N N . CYS A 1 438 ? -2.052 -10.247 -6.528 1.00 75.25 438 CYS A N 1
ATOM 3441 C CA . CYS A 1 438 ? -1.224 -9.120 -6.125 1.00 75.25 438 CYS A CA 1
ATOM 3442 C C . CYS A 1 438 ? 0.260 -9.448 -6.366 1.00 75.25 438 CYS A C 1
ATOM 3444 O O . CYS A 1 438 ? 0.659 -10.617 -6.304 1.00 75.25 438 CYS A O 1
ATOM 3446 N N . TYR A 1 439 ? 1.047 -8.418 -6.693 1.00 64.69 439 TYR A N 1
ATOM 3447 C CA . TYR A 1 439 ? 2.471 -8.510 -7.046 1.00 64.69 439 TYR A CA 1
ATOM 3448 C C . TYR A 1 439 ? 3.387 -8.470 -5.817 1.00 64.69 439 TYR A C 1
ATOM 3450 O O . TYR A 1 439 ? 4.350 -9.224 -5.720 1.00 64.69 439 TYR A O 1
ATOM 3458 N N . GLN A 1 440 ? 3.089 -7.637 -4.829 1.00 58.34 440 GLN A N 1
ATOM 3459 C CA . GLN A 1 440 ? 3.889 -7.557 -3.615 1.00 58.34 440 GLN A CA 1
ATOM 3460 C C . GLN A 1 440 ? 3.090 -6.799 -2.570 1.00 58.34 440 GLN A C 1
ATOM 3462 O O . GLN A 1 440 ? 2.516 -5.751 -2.852 1.00 58.34 440 GLN A O 1
ATOM 3467 N N . THR A 1 441 ? 3.021 -7.364 -1.372 1.00 52.44 441 THR A N 1
ATOM 3468 C CA . THR A 1 441 ? 2.094 -6.948 -0.320 1.00 52.44 441 THR A CA 1
ATOM 3469 C C . THR A 1 441 ? 2.642 -5.924 0.644 1.00 52.44 441 THR A C 1
ATOM 3471 O O . THR A 1 441 ? 1.910 -5.543 1.546 1.00 52.44 441 THR A O 1
ATOM 3474 N N . LYS A 1 442 ? 3.861 -5.418 0.443 1.00 48.84 442 LYS A N 1
ATOM 3475 C CA . LYS A 1 442 ? 4.368 -4.321 1.260 1.00 48.84 442 LYS A CA 1
ATOM 3476 C C . LYS A 1 442 ? 3.911 -2.985 0.689 1.00 48.84 442 LYS A C 1
ATOM 3478 O O . LYS A 1 442 ? 4.549 -2.436 -0.205 1.00 48.84 442 LYS A O 1
ATOM 3483 N N . SER A 1 443 ? 2.799 -2.482 1.207 1.00 46.81 443 SER A N 1
ATOM 3484 C CA . SER A 1 443 ? 2.404 -1.084 1.055 1.00 46.81 443 SER A CA 1
ATOM 3485 C C . SER A 1 443 ? 2.790 -0.327 2.318 1.00 46.81 443 SER A C 1
ATOM 3487 O O . SER A 1 443 ? 2.695 -0.866 3.416 1.00 46.81 443 SER A O 1
ATOM 3489 N N . GLU A 1 444 ? 3.202 0.928 2.172 1.00 41.78 444 GLU A N 1
ATOM 3490 C CA . GLU A 1 444 ? 3.410 1.843 3.301 1.00 41.78 444 GLU A CA 1
ATOM 3491 C C . GLU A 1 444 ? 2.105 2.105 4.081 1.00 41.78 444 GLU A C 1
ATOM 3493 O O . GLU A 1 444 ? 2.141 2.501 5.242 1.00 41.78 444 GLU A O 1
ATOM 3498 N N . TYR A 1 445 ? 0.945 1.845 3.466 1.00 43.12 445 TYR A N 1
ATOM 3499 C CA . TYR A 1 445 ? -0.347 2.336 3.946 1.00 43.12 445 TYR A CA 1
ATOM 3500 C C . TYR A 1 445 ? -1.271 1.272 4.564 1.00 43.12 445 TYR A C 1
ATOM 3502 O O . TYR A 1 445 ? -2.309 1.634 5.119 1.00 43.12 445 TYR A O 1
ATOM 3510 N N . TRP A 1 446 ? -0.960 -0.026 4.468 1.00 51.62 446 TRP A N 1
ATOM 3511 C CA . TRP A 1 446 ? -1.809 -1.087 5.033 1.00 51.62 446 TRP A CA 1
ATOM 3512 C C . TRP A 1 446 ? -1.037 -2.362 5.377 1.00 51.62 446 TRP A C 1
ATOM 3514 O O . TRP A 1 446 ? -0.048 -2.704 4.730 1.00 51.62 446 TRP A O 1
ATOM 3524 N N . ASP A 1 447 ? -1.546 -3.093 6.372 1.00 51.38 447 ASP A N 1
ATOM 3525 C CA . ASP A 1 447 ? -0.995 -4.379 6.801 1.00 51.38 447 ASP A CA 1
ATOM 3526 C C . ASP A 1 447 ? -1.054 -5.425 5.673 1.00 51.38 447 ASP A C 1
ATOM 3528 O O . ASP A 1 447 ? -2.061 -5.572 4.970 1.00 51.38 447 ASP A O 1
ATOM 3532 N N . GLU A 1 448 ? 0.030 -6.191 5.532 1.00 64.25 448 GLU A N 1
ATOM 3533 C CA . GLU A 1 448 ? 0.160 -7.265 4.547 1.00 64.25 448 GLU A CA 1
ATOM 3534 C C . GLU A 1 448 ? -0.722 -8.470 4.925 1.00 64.25 448 GLU A C 1
ATOM 3536 O O . GLU A 1 448 ? -0.280 -9.392 5.616 1.00 64.25 448 GLU A O 1
ATOM 3541 N N . ASP A 1 449 ? -1.987 -8.479 4.501 1.00 73.00 449 ASP A N 1
ATOM 3542 C CA . ASP A 1 449 ? -2.901 -9.578 4.824 1.00 73.00 449 ASP A CA 1
ATOM 3543 C C . ASP A 1 449 ? -3.705 -10.062 3.605 1.00 73.00 449 ASP A C 1
ATOM 3545 O O . ASP A 1 449 ? -4.533 -9.343 3.038 1.00 73.00 449 ASP A O 1
ATOM 3549 N N . HIS A 1 450 ? -3.500 -11.331 3.232 1.00 79.25 450 HIS A N 1
ATOM 3550 C CA . HIS A 1 450 ? -4.290 -12.034 2.215 1.00 79.25 450 HIS A CA 1
ATOM 3551 C C . HIS A 1 450 ? -5.794 -11.961 2.513 1.00 79.25 450 HIS A C 1
ATOM 3553 O O . HIS A 1 450 ? -6.606 -11.920 1.593 1.00 79.25 450 HIS A O 1
ATOM 3559 N N . PHE A 1 451 ? -6.170 -11.918 3.792 1.00 82.00 451 PHE A N 1
ATOM 3560 C CA . PHE A 1 451 ? -7.557 -11.866 4.246 1.00 82.00 451 PHE A CA 1
ATOM 3561 C C . PHE A 1 451 ? -8.162 -10.453 4.224 1.00 82.00 451 PHE A C 1
ATOM 3563 O O . PHE A 1 451 ? -9.360 -10.293 4.447 1.00 82.00 451 PHE A O 1
ATOM 3570 N N . THR A 1 452 ? -7.358 -9.426 3.943 1.00 77.56 452 THR A N 1
ATOM 3571 C CA . THR A 1 452 ? -7.845 -8.057 3.725 1.00 77.56 452 THR A CA 1
ATOM 3572 C C . THR A 1 452 ? -8.309 -7.861 2.287 1.00 77.56 452 THR A C 1
ATOM 3574 O O . THR A 1 452 ? -9.377 -7.303 2.047 1.00 77.56 452 THR A O 1
ATOM 3577 N N . PHE A 1 453 ? -7.510 -8.331 1.330 1.00 78.56 453 PHE A N 1
ATOM 3578 C CA . PHE A 1 453 ? -7.753 -8.116 -0.100 1.00 78.56 453 PHE A CA 1
ATOM 3579 C C . PHE A 1 453 ? -8.355 -9.330 -0.810 1.00 78.56 453 PHE A C 1
ATOM 3581 O O . PHE A 1 453 ? -8.744 -9.215 -1.967 1.00 78.56 453 PHE A O 1
ATOM 3588 N N . TYR A 1 454 ? -8.402 -10.483 -0.139 1.00 84.44 454 TYR A N 1
ATOM 3589 C CA . TYR A 1 454 ? -8.901 -11.762 -0.656 1.00 84.44 454 TYR A CA 1
ATOM 3590 C C . TYR A 1 454 ? -8.211 -12.280 -1.922 1.00 84.44 454 TYR A C 1
ATOM 3592 O O . TYR A 1 454 ? -8.731 -13.180 -2.585 1.00 84.44 454 TYR A O 1
ATOM 3600 N N . TYR A 1 455 ? -7.004 -11.795 -2.234 1.00 86.94 455 TYR A N 1
ATOM 3601 C CA . TYR A 1 455 ? -6.264 -12.324 -3.371 1.00 86.94 455 TYR A CA 1
ATOM 3602 C C . TYR A 1 455 ? -5.878 -13.788 -3.128 1.00 86.94 455 TYR A C 1
ATOM 3604 O O . TYR A 1 455 ? -5.382 -14.174 -2.066 1.00 86.94 455 TYR A O 1
ATOM 3612 N N . ASN A 1 456 ? -6.105 -14.610 -4.146 1.00 90.75 456 ASN A N 1
ATOM 3613 C CA . ASN A 1 456 ? -5.872 -16.050 -4.130 1.00 90.75 456 ASN A CA 1
ATOM 3614 C C . ASN A 1 456 ? -4.710 -16.475 -5.035 1.00 90.75 456 ASN A C 1
ATOM 3616 O O . ASN A 1 456 ? -4.434 -17.669 -5.138 1.00 90.75 456 ASN A O 1
ATOM 3620 N N . GLN A 1 457 ? -3.999 -15.513 -5.629 1.00 90.69 457 GLN A N 1
ATOM 3621 C CA . GLN A 1 457 ? -2.718 -15.723 -6.290 1.00 90.69 457 GLN A CA 1
ATOM 3622 C C . GLN A 1 457 ? -1.672 -14.703 -5.816 1.00 90.69 457 GLN A C 1
ATOM 3624 O O . GLN A 1 457 ? -1.877 -13.491 -5.866 1.00 90.69 457 GLN A O 1
ATOM 3629 N N . SER A 1 458 ? -0.509 -15.206 -5.412 1.00 88.69 458 SER A N 1
ATOM 3630 C CA . SER A 1 458 ? 0.720 -14.435 -5.235 1.00 88.69 458 SER A CA 1
ATOM 3631 C C . SER A 1 458 ? 1.607 -14.659 -6.458 1.00 88.69 458 SER A C 1
ATOM 3633 O O . SER A 1 458 ? 1.838 -15.805 -6.849 1.00 88.69 458 SER A O 1
ATOM 3635 N N . HIS A 1 459 ? 2.138 -13.599 -7.061 1.00 86.50 459 HIS A N 1
ATOM 3636 C CA . HIS A 1 459 ? 3.111 -13.741 -8.146 1.00 86.50 459 HIS A CA 1
ATOM 3637 C C . HIS A 1 459 ? 4.414 -13.029 -7.801 1.00 86.50 459 HIS A C 1
ATOM 3639 O O . HIS A 1 459 ? 4.406 -11.884 -7.364 1.00 86.50 459 HIS A O 1
ATOM 3645 N N . TYR A 1 460 ? 5.537 -13.721 -7.967 1.00 85.50 460 TYR A N 1
ATOM 3646 C CA . TYR A 1 460 ? 6.857 -13.142 -7.753 1.00 85.50 460 TYR A CA 1
ATOM 3647 C C . TYR A 1 460 ? 7.388 -12.587 -9.059 1.00 85.50 460 TYR A C 1
ATOM 3649 O O . TYR A 1 460 ? 7.848 -13.355 -9.901 1.00 85.50 460 TYR A O 1
ATOM 3657 N N . PHE A 1 461 ? 7.324 -11.267 -9.230 1.00 83.12 461 PHE A N 1
ATOM 3658 C CA . PHE A 1 461 ? 7.860 -10.639 -10.430 1.00 83.12 461 PHE A CA 1
ATOM 3659 C C . PHE A 1 461 ? 9.346 -10.333 -10.339 1.00 83.12 461 PHE A C 1
ATOM 3661 O O . PHE A 1 461 ? 9.840 -9.844 -9.327 1.00 83.12 461 PHE A O 1
ATOM 3668 N N . ALA A 1 462 ? 10.054 -10.698 -11.409 1.00 78.56 462 ALA A N 1
ATOM 3669 C CA . ALA A 1 462 ? 11.483 -10.495 -11.588 1.00 78.56 462 ALA A CA 1
ATOM 3670 C C . ALA A 1 462 ? 12.393 -11.086 -10.493 1.00 78.56 462 ALA A C 1
ATOM 3672 O O . ALA A 1 462 ? 13.551 -10.696 -10.391 1.00 78.56 462 ALA A O 1
ATOM 3673 N N . HIS A 1 463 ? 11.914 -12.021 -9.665 1.00 82.06 463 HIS A N 1
ATOM 3674 C CA . HIS A 1 463 ? 12.704 -12.569 -8.557 1.00 82.06 463 HIS A CA 1
ATOM 3675 C C . HIS A 1 463 ? 13.756 -13.585 -8.990 1.00 82.06 463 HIS A C 1
ATOM 3677 O O . HIS A 1 463 ? 14.653 -13.875 -8.203 1.00 82.06 463 HIS A O 1
ATOM 3683 N N . GLU A 1 464 ? 13.666 -14.113 -10.207 1.00 83.31 464 GLU A N 1
ATOM 3684 C CA . GLU A 1 464 ? 14.463 -15.263 -10.616 1.00 83.31 464 GLU A CA 1
ATOM 3685 C C . GLU A 1 464 ? 15.812 -14.823 -11.188 1.00 83.31 464 GLU A C 1
ATOM 3687 O O . GLU A 1 464 ? 15.952 -13.691 -11.666 1.00 83.31 464 GLU A O 1
ATOM 3692 N N . PRO A 1 465 ? 16.866 -15.656 -11.093 1.00 73.69 465 PRO A N 1
ATOM 3693 C CA . PRO A 1 465 ? 18.166 -15.256 -11.622 1.00 73.69 465 PRO A CA 1
ATOM 3694 C C . PRO A 1 465 ? 18.131 -15.169 -13.147 1.00 73.69 465 PRO A C 1
ATOM 3696 O O . PRO A 1 465 ? 18.991 -14.519 -13.733 1.00 73.69 465 PRO A O 1
ATOM 3699 N N . THR A 1 466 ? 17.162 -15.833 -13.779 1.00 76.56 466 THR A N 1
ATOM 3700 C CA . THR A 1 466 ? 16.905 -15.820 -15.213 1.00 76.56 466 THR A CA 1
ATOM 3701 C C . THR A 1 466 ? 15.454 -16.224 -15.499 1.00 76.56 466 THR A C 1
ATOM 3703 O O . THR A 1 466 ? 14.846 -16.979 -14.734 1.00 76.56 466 THR A O 1
ATOM 3706 N N . ALA A 1 467 ? 14.904 -15.722 -16.597 1.00 83.62 467 ALA A N 1
ATOM 3707 C CA . ALA A 1 467 ? 13.638 -16.100 -17.190 1.00 83.62 467 ALA A CA 1
ATOM 3708 C C . ALA A 1 467 ? 13.633 -17.557 -17.683 1.00 83.62 467 ALA A C 1
ATOM 3710 O O . ALA A 1 467 ? 14.645 -18.263 -17.711 1.00 83.62 467 ALA A O 1
ATOM 3711 N N . LEU A 1 468 ? 12.439 -18.028 -18.054 1.00 86.56 468 LEU A N 1
ATOM 3712 C CA . LEU A 1 468 ? 12.158 -19.376 -18.559 1.00 86.56 468 LEU A CA 1
ATOM 3713 C C . LEU A 1 468 ? 12.545 -20.507 -17.586 1.00 86.56 468 LEU A C 1
ATOM 3715 O O . LEU A 1 468 ? 12.584 -21.674 -17.973 1.00 86.56 468 LEU A O 1
ATOM 3719 N N . GLY A 1 469 ? 12.812 -20.184 -16.315 1.00 77.12 469 GLY A N 1
ATOM 3720 C CA . GLY A 1 469 ? 13.212 -21.160 -15.301 1.00 77.12 469 GLY A CA 1
ATOM 3721 C C . GLY A 1 469 ? 14.527 -21.864 -15.641 1.00 77.12 469 GLY A C 1
ATOM 3722 O O . GLY A 1 469 ? 14.681 -23.051 -15.347 1.00 77.12 469 GLY A O 1
ATOM 3723 N N . MET A 1 470 ? 15.455 -21.174 -16.318 1.00 72.19 470 MET A N 1
ATOM 3724 C CA . MET A 1 470 ? 16.687 -21.790 -16.811 1.00 72.19 470 MET A CA 1
ATOM 3725 C C . MET A 1 470 ? 17.585 -22.231 -15.646 1.00 72.19 470 MET A C 1
ATOM 3727 O O . MET A 1 470 ? 18.322 -21.444 -15.061 1.00 72.19 470 MET A O 1
ATOM 3731 N N . VAL A 1 471 ? 17.531 -23.542 -15.389 1.00 64.00 471 VAL A N 1
ATOM 3732 C CA . VAL A 1 471 ? 18.270 -24.332 -14.393 1.00 64.00 471 VAL A CA 1
ATOM 3733 C C . VAL A 1 471 ? 17.793 -24.115 -12.944 1.00 64.00 471 VAL A C 1
ATOM 3735 O O . VAL A 1 471 ? 17.950 -23.025 -12.397 1.00 64.00 471 VAL A O 1
ATOM 3738 N N . PRO A 1 472 ? 17.270 -25.151 -12.256 1.00 59.66 472 PRO A N 1
ATOM 3739 C CA . PRO A 1 472 ? 17.206 -25.125 -10.798 1.00 59.66 472 PRO A CA 1
ATOM 3740 C C . PRO A 1 472 ? 18.638 -25.100 -10.252 1.00 59.66 472 PRO A C 1
ATOM 3742 O O . PRO A 1 472 ? 19.478 -25.900 -10.660 1.00 59.66 472 PRO A O 1
ATOM 3745 N N . PHE A 1 473 ? 18.937 -24.164 -9.360 1.00 66.50 473 PHE A N 1
ATOM 3746 C CA . PHE A 1 473 ? 20.278 -23.970 -8.819 1.00 66.50 473 PHE A CA 1
ATOM 3747 C C . PHE A 1 473 ? 20.241 -24.137 -7.299 1.00 66.50 473 PHE A C 1
ATOM 3749 O O . PHE A 1 473 ? 19.376 -23.588 -6.620 1.00 66.50 473 PHE A O 1
ATOM 3756 N N . ASP A 1 474 ? 21.206 -24.878 -6.758 1.00 66.44 474 ASP A N 1
ATOM 3757 C CA . ASP A 1 474 ? 21.239 -25.274 -5.342 1.00 66.44 474 ASP A CA 1
ATOM 3758 C C . ASP A 1 474 ? 21.796 -24.177 -4.414 1.00 66.44 474 ASP A C 1
ATOM 3760 O O . ASP A 1 474 ? 22.294 -24.456 -3.322 1.00 66.44 474 ASP A O 1
ATOM 3764 N N . ALA A 1 475 ? 21.763 -22.912 -4.840 1.00 68.62 475 ALA A N 1
ATOM 3765 C CA . ALA A 1 475 ? 22.241 -21.823 -4.000 1.00 68.62 475 ALA A CA 1
ATOM 3766 C C . ALA A 1 475 ? 21.231 -21.552 -2.882 1.00 68.62 475 ALA A C 1
ATOM 3768 O O . ALA A 1 475 ? 20.044 -21.386 -3.139 1.00 68.62 475 ALA A O 1
ATOM 3769 N N . GLU A 1 476 ? 21.699 -21.436 -1.640 1.00 70.62 476 GLU A N 1
ATOM 3770 C CA . GLU A 1 476 ? 20.838 -21.047 -0.513 1.00 70.62 476 GLU A CA 1
ATOM 3771 C C . GLU A 1 476 ? 20.335 -19.601 -0.634 1.00 70.62 476 GLU A C 1
ATOM 3773 O O . GLU A 1 476 ? 19.263 -19.256 -0.123 1.00 70.62 476 GLU A O 1
ATOM 3778 N N . GLN A 1 477 ? 21.109 -18.754 -1.320 1.00 71.81 477 GLN A N 1
ATOM 3779 C CA . GLN A 1 477 ? 20.777 -17.371 -1.630 1.00 71.81 477 GLN A CA 1
ATOM 3780 C C . GLN A 1 477 ? 21.285 -16.984 -3.018 1.00 71.81 477 GLN A C 1
ATOM 3782 O O . GLN A 1 477 ? 22.324 -17.470 -3.464 1.00 71.81 477 GLN A O 1
ATOM 3787 N N . TYR A 1 478 ? 20.582 -16.068 -3.678 1.00 72.00 478 TYR A N 1
ATOM 3788 C CA . TYR A 1 478 ? 20.993 -15.514 -4.967 1.00 72.00 478 TYR A CA 1
ATOM 3789 C C . TYR A 1 478 ? 20.519 -14.072 -5.132 1.00 72.00 478 TYR A C 1
ATOM 3791 O O . TYR A 1 478 ? 19.701 -13.570 -4.358 1.00 72.00 478 TYR A O 1
ATOM 3799 N N . ILE A 1 479 ? 21.071 -13.404 -6.141 1.00 71.56 479 ILE A N 1
ATOM 3800 C CA . ILE A 1 479 ? 20.638 -12.080 -6.578 1.00 71.56 479 ILE A CA 1
ATOM 3801 C C . ILE A 1 479 ? 19.771 -12.274 -7.823 1.00 71.56 479 ILE A C 1
ATOM 3803 O O . ILE A 1 479 ? 20.198 -12.932 -8.772 1.00 71.56 479 ILE A O 1
ATOM 3807 N N . ALA A 1 480 ? 18.555 -11.737 -7.797 1.00 74.81 480 ALA A N 1
ATOM 3808 C CA . ALA A 1 480 ? 17.628 -11.773 -8.919 1.00 74.81 480 ALA A CA 1
ATOM 3809 C C . ALA A 1 480 ? 18.200 -11.022 -10.132 1.00 74.81 480 ALA A C 1
ATOM 3811 O O . ALA A 1 480 ? 18.831 -9.975 -9.969 1.00 74.81 480 ALA A O 1
ATOM 3812 N N . GLY A 1 481 ? 17.963 -11.533 -11.342 1.00 67.56 481 GLY A N 1
ATOM 3813 C CA . GLY A 1 481 ? 18.626 -11.041 -12.554 1.00 67.56 481 GLY A CA 1
ATOM 3814 C C . GLY A 1 481 ? 18.212 -9.622 -12.953 1.00 67.56 481 GLY A C 1
ATOM 3815 O O . GLY A 1 481 ? 19.066 -8.791 -13.246 1.00 67.56 481 GLY A O 1
ATOM 3816 N N . GLN A 1 482 ? 16.910 -9.334 -12.937 1.00 67.75 482 GLN A N 1
ATOM 3817 C CA . GLN A 1 482 ? 16.354 -8.076 -13.451 1.00 67.75 482 GLN A CA 1
ATOM 3818 C C . GLN A 1 482 ? 16.360 -6.943 -12.411 1.00 67.75 482 GLN A C 1
ATOM 3820 O O . GLN A 1 482 ? 16.719 -5.812 -12.722 1.00 67.75 482 GLN A O 1
ATOM 3825 N N . VAL A 1 483 ? 15.974 -7.239 -11.169 1.00 68.94 483 VAL A N 1
ATOM 3826 C CA . VAL A 1 483 ? 15.766 -6.232 -10.103 1.00 68.94 483 VAL A CA 1
ATOM 3827 C C . VAL A 1 483 ? 16.867 -6.213 -9.041 1.00 68.94 483 VAL A C 1
ATOM 3829 O O . VAL A 1 483 ? 16.865 -5.348 -8.169 1.00 68.94 483 VAL A O 1
ATOM 3832 N N . GLY A 1 484 ? 17.806 -7.165 -9.069 1.00 68.56 484 GLY A N 1
ATOM 3833 C CA . GLY A 1 484 ? 18.913 -7.218 -8.107 1.00 68.56 484 GLY A CA 1
ATOM 3834 C C . GLY A 1 484 ? 18.504 -7.587 -6.674 1.00 68.56 484 GLY A C 1
ATOM 3835 O O . GLY A 1 484 ? 19.266 -7.369 -5.731 1.00 68.56 484 GLY A O 1
ATOM 3836 N N . TYR A 1 485 ? 17.304 -8.137 -6.472 1.00 71.19 485 TYR A N 1
ATOM 3837 C CA . TYR A 1 485 ? 16.830 -8.530 -5.145 1.00 71.19 485 TYR A CA 1
ATOM 3838 C C . TYR A 1 485 ? 17.648 -9.681 -4.574 1.00 71.19 485 TYR A C 1
ATOM 3840 O O . TYR A 1 485 ? 17.955 -10.646 -5.267 1.00 71.19 485 TYR A O 1
ATOM 3848 N N . ARG A 1 486 ? 17.949 -9.615 -3.276 1.00 74.00 486 ARG A N 1
ATOM 3849 C CA . ARG A 1 486 ? 18.565 -10.728 -2.550 1.00 74.00 486 ARG A CA 1
ATOM 3850 C C . ARG A 1 486 ? 17.483 -11.711 -2.132 1.00 74.00 486 ARG A C 1
ATOM 3852 O O . ARG A 1 486 ? 16.623 -11.384 -1.317 1.00 74.00 486 ARG A O 1
ATOM 3859 N N . ILE A 1 487 ? 17.535 -12.915 -2.680 1.00 75.88 487 ILE A N 1
ATOM 3860 C CA . ILE A 1 487 ? 16.540 -13.953 -2.451 1.00 75.88 487 ILE A CA 1
ATOM 3861 C C . ILE A 1 487 ? 17.123 -15.026 -1.539 1.00 75.88 487 ILE A C 1
ATOM 3863 O O . ILE A 1 487 ? 18.218 -15.524 -1.780 1.00 75.88 487 ILE A O 1
ATOM 3867 N N . SER A 1 488 ? 16.366 -15.396 -0.505 1.00 78.81 488 SER A N 1
ATOM 3868 C CA . SER A 1 488 ? 16.647 -16.544 0.361 1.00 78.81 488 SER A CA 1
ATOM 3869 C C . SER A 1 488 ? 15.739 -17.707 -0.022 1.00 78.81 488 SER A C 1
ATOM 3871 O O . SER A 1 488 ? 14.511 -17.593 0.053 1.00 78.81 488 SER A O 1
ATOM 3873 N N . VAL A 1 489 ? 16.335 -18.828 -0.430 1.00 78.00 489 VAL A N 1
ATOM 3874 C CA . VAL A 1 489 ? 15.603 -20.011 -0.908 1.00 78.00 489 VAL A CA 1
ATOM 3875 C C . VAL A 1 489 ? 14.764 -20.659 0.195 1.00 78.00 489 VAL A C 1
ATOM 3877 O O . VAL A 1 489 ? 13.575 -20.896 -0.043 1.00 78.00 489 VAL A O 1
ATOM 3880 N N . PRO A 1 490 ? 15.287 -20.884 1.421 1.00 78.44 490 PRO A N 1
ATOM 3881 C CA . PRO A 1 490 ? 14.480 -21.437 2.507 1.00 78.44 490 PRO A CA 1
ATOM 3882 C C . PRO A 1 490 ? 13.281 -20.551 2.861 1.00 78.44 490 PRO A C 1
ATOM 3884 O O . PRO A 1 490 ? 12.176 -21.057 3.055 1.00 78.44 490 PRO A O 1
ATOM 3887 N N . LEU A 1 491 ? 13.474 -19.226 2.889 1.00 79.75 491 LEU A N 1
ATOM 3888 C CA . LEU A 1 491 ? 12.400 -18.277 3.190 1.00 79.75 491 LEU A CA 1
ATOM 3889 C C . LEU A 1 491 ? 11.319 -18.297 2.103 1.00 79.75 491 LEU A C 1
ATOM 3891 O O . LEU A 1 491 ? 10.130 -18.326 2.416 1.00 79.75 491 LEU A O 1
ATOM 3895 N N . ARG A 1 492 ? 11.726 -18.335 0.828 1.00 84.19 492 ARG A N 1
ATOM 3896 C CA . ARG A 1 492 ? 10.810 -18.431 -0.315 1.00 84.19 492 ARG A CA 1
ATOM 3897 C C . ARG A 1 492 ? 9.958 -19.695 -0.238 1.00 84.19 492 ARG A C 1
ATOM 3899 O O . ARG A 1 492 ? 8.737 -19.604 -0.316 1.00 84.19 492 ARG A O 1
ATOM 3906 N N . LYS A 1 493 ? 10.583 -20.860 -0.029 1.00 85.62 493 LYS A N 1
ATOM 3907 C CA . LYS A 1 493 ? 9.872 -22.143 0.094 1.00 85.62 493 LYS A CA 1
ATOM 3908 C C . LYS A 1 493 ? 8.918 -22.153 1.293 1.00 85.62 493 LYS A C 1
ATOM 3910 O O . LYS A 1 493 ? 7.797 -22.639 1.170 1.00 85.62 493 LYS A O 1
ATOM 3915 N N . ALA A 1 494 ? 9.314 -21.561 2.422 1.00 83.06 494 ALA A N 1
ATOM 3916 C CA . ALA A 1 494 ? 8.435 -21.405 3.581 1.00 83.06 494 ALA A CA 1
ATOM 3917 C C . ALA A 1 494 ? 7.217 -20.513 3.274 1.00 83.06 494 ALA A C 1
ATOM 3919 O O . ALA A 1 494 ? 6.098 -20.853 3.660 1.00 83.06 494 ALA A O 1
ATOM 3920 N N . GLN A 1 495 ? 7.408 -19.413 2.538 1.00 85.69 495 GLN A N 1
ATOM 3921 C CA . GLN A 1 495 ? 6.310 -18.537 2.125 1.00 85.69 495 GLN A CA 1
ATOM 3922 C C . GLN A 1 495 ? 5.353 -19.234 1.150 1.00 85.69 495 GLN A C 1
ATOM 3924 O O . GLN A 1 495 ? 4.143 -19.151 1.332 1.00 85.69 495 GLN A O 1
ATOM 3929 N N . ILE A 1 496 ? 5.872 -19.965 0.160 1.00 88.81 496 ILE A N 1
ATOM 3930 C CA . ILE A 1 496 ? 5.061 -20.764 -0.774 1.00 88.81 496 ILE A CA 1
ATOM 3931 C C . ILE A 1 496 ? 4.242 -21.812 -0.006 1.00 88.81 496 ILE A C 1
ATOM 3933 O O . ILE A 1 496 ? 3.034 -21.937 -0.209 1.00 88.81 496 ILE A O 1
ATOM 3937 N N . ALA A 1 497 ? 4.870 -22.524 0.935 1.00 88.06 497 ALA A N 1
ATOM 3938 C CA . ALA A 1 497 ? 4.179 -23.500 1.772 1.00 88.06 497 ALA A CA 1
ATOM 3939 C C . ALA A 1 497 ? 3.062 -22.853 2.609 1.00 88.06 497 ALA A C 1
ATOM 3941 O O . ALA A 1 497 ? 1.959 -23.399 2.686 1.00 88.06 497 ALA A O 1
ATOM 3942 N N . ARG A 1 498 ? 3.313 -21.672 3.191 1.00 89.25 498 ARG A N 1
ATOM 3943 C CA . ARG A 1 498 ? 2.297 -20.889 3.908 1.00 89.25 498 ARG A CA 1
ATOM 3944 C C . ARG A 1 498 ? 1.152 -20.473 2.985 1.00 89.25 498 ARG A C 1
ATOM 3946 O O . ARG A 1 498 ? -0.001 -20.687 3.345 1.00 89.25 498 ARG A O 1
ATOM 3953 N N . ASN A 1 499 ? 1.451 -19.925 1.808 1.00 90.50 499 ASN A N 1
ATOM 3954 C CA . ASN A 1 499 ? 0.451 -19.519 0.817 1.00 90.50 499 ASN A CA 1
ATOM 3955 C C . ASN A 1 499 ? -0.472 -20.693 0.463 1.00 90.50 499 ASN A C 1
ATOM 3957 O O . ASN A 1 499 ? -1.696 -20.579 0.542 1.00 90.50 499 ASN A O 1
ATOM 3961 N N . LYS A 1 500 ? 0.110 -21.868 0.206 1.00 91.06 500 LYS A N 1
ATOM 3962 C CA . LYS A 1 500 ? -0.646 -23.092 -0.074 1.00 91.06 500 LYS A CA 1
ATOM 3963 C C . LYS A 1 500 ? -1.562 -23.500 1.084 1.00 91.06 500 LYS A C 1
ATOM 3965 O O . LYS A 1 500 ? -2.704 -23.903 0.854 1.00 91.06 500 LYS A O 1
ATOM 3970 N N . GLN A 1 501 ? -1.104 -23.363 2.331 1.00 91.56 501 GLN A N 1
ATOM 3971 C CA . GLN A 1 501 ? -1.920 -23.652 3.518 1.00 91.56 501 GLN A CA 1
ATOM 3972 C C . GLN A 1 501 ? -3.143 -22.738 3.638 1.00 91.56 501 GLN A C 1
ATOM 3974 O O . GLN A 1 501 ? -4.174 -23.198 4.121 1.00 91.56 501 GLN A O 1
ATOM 3979 N N . ILE A 1 502 ? -3.056 -21.492 3.167 1.00 92.88 502 ILE A N 1
ATOM 3980 C CA . ILE A 1 502 ? -4.153 -20.513 3.215 1.00 92.88 502 ILE A CA 1
ATOM 3981 C C . ILE A 1 502 ? -4.951 -20.422 1.903 1.00 92.88 502 ILE A C 1
ATOM 3983 O O . ILE A 1 502 ? -5.787 -19.534 1.753 1.00 92.88 502 ILE A O 1
ATOM 3987 N N . GLY A 1 503 ? -4.732 -21.345 0.960 1.00 93.62 503 GLY A N 1
ATOM 3988 C CA . GLY A 1 503 ? -5.489 -21.420 -0.296 1.00 93.62 503 GLY A CA 1
ATOM 3989 C C . GLY A 1 503 ? -4.993 -20.498 -1.415 1.00 93.62 503 GLY A C 1
ATOM 3990 O O . GLY A 1 503 ? -5.686 -20.342 -2.419 1.00 93.62 503 GLY A O 1
ATOM 3991 N N . VAL A 1 504 ? -3.803 -19.917 -1.273 1.00 92.88 504 VAL A N 1
ATOM 3992 C CA . VAL A 1 504 ? -3.207 -18.979 -2.232 1.00 92.88 504 VAL A CA 1
ATOM 3993 C C . VAL A 1 504 ? -2.255 -19.723 -3.163 1.00 92.88 504 VAL A C 1
ATOM 3995 O O . VAL A 1 504 ? -1.285 -20.328 -2.705 1.00 92.88 504 VAL A O 1
ATOM 3998 N N . ALA A 1 505 ? -2.518 -19.649 -4.466 1.00 92.69 505 ALA A N 1
ATOM 3999 C CA . ALA A 1 505 ? -1.615 -20.140 -5.498 1.00 92.69 505 ALA A CA 1
ATOM 4000 C C . ALA A 1 505 ? -0.386 -19.228 -5.596 1.00 92.69 505 ALA A C 1
ATOM 4002 O O . ALA A 1 505 ? -0.503 -18.007 -5.485 1.00 92.69 505 ALA A O 1
ATOM 4003 N N . THR A 1 506 ? 0.800 -19.789 -5.809 1.00 92.12 506 THR A N 1
ATOM 4004 C CA . THR A 1 506 ? 2.028 -19.008 -5.976 1.00 92.12 506 THR A CA 1
ATOM 4005 C C . THR A 1 506 ? 2.643 -19.253 -7.342 1.00 92.12 506 THR A C 1
ATOM 4007 O O . THR A 1 506 ? 2.885 -20.390 -7.728 1.00 92.12 506 THR A O 1
ATOM 4010 N N . THR A 1 507 ? 2.924 -18.177 -8.067 1.00 91.62 507 THR A N 1
ATOM 4011 C CA . THR A 1 507 ? 3.501 -18.224 -9.417 1.00 91.62 507 THR A CA 1
ATOM 4012 C C . THR A 1 507 ? 4.822 -17.473 -9.464 1.00 91.62 507 THR A C 1
ATOM 4014 O O . THR A 1 507 ? 5.006 -16.502 -8.724 1.00 91.62 507 THR A O 1
ATOM 4017 N N . PHE A 1 508 ? 5.733 -17.904 -10.331 1.00 90.00 508 PHE A N 1
ATOM 4018 C CA . PHE A 1 508 ? 6.943 -17.143 -10.640 1.00 90.00 508 PHE A CA 1
ATOM 4019 C C . PHE A 1 508 ? 6.808 -16.446 -11.989 1.00 90.00 508 PHE A C 1
ATOM 4021 O O . PHE A 1 508 ? 6.071 -16.896 -12.866 1.00 90.00 508 PHE A O 1
ATOM 4028 N N . TYR A 1 509 ? 7.508 -15.334 -12.138 1.00 87.62 509 TYR A N 1
ATOM 4029 C CA . TYR A 1 509 ? 7.503 -14.534 -13.351 1.00 87.62 509 TYR A CA 1
ATOM 4030 C C . TYR A 1 509 ? 8.461 -15.067 -14.407 1.00 87.62 509 TYR A C 1
ATOM 4032 O O . TYR A 1 509 ? 9.590 -15.448 -14.103 1.00 87.62 509 TYR A O 1
ATOM 4040 N N . SER A 1 510 ? 8.023 -15.033 -15.660 1.00 87.88 510 SER A N 1
ATOM 4041 C CA . SER A 1 510 ? 8.861 -15.342 -16.812 1.00 87.88 510 SER A CA 1
ATOM 4042 C C . SER A 1 510 ? 8.465 -14.499 -18.022 1.00 87.88 510 SER A C 1
ATOM 4044 O O . SER A 1 510 ? 7.337 -14.028 -18.112 1.00 87.88 510 SER A O 1
ATOM 4046 N N . ILE A 1 511 ? 9.382 -14.367 -18.978 1.00 83.38 511 ILE A N 1
ATOM 4047 C CA . ILE A 1 511 ? 9.193 -13.685 -20.268 1.00 83.38 511 ILE A CA 1
ATOM 4048 C C . ILE A 1 511 ? 9.641 -14.587 -21.422 1.00 83.38 511 ILE A C 1
ATOM 4050 O O . ILE A 1 511 ? 10.281 -15.611 -21.199 1.00 83.38 511 ILE A O 1
ATOM 4054 N N . GLY A 1 512 ? 9.341 -14.197 -22.664 1.00 83.62 512 GLY A N 1
ATOM 4055 C CA . GLY A 1 512 ? 9.723 -14.913 -23.893 1.00 83.62 512 GLY A CA 1
ATOM 4056 C C . GLY A 1 512 ? 11.183 -14.752 -24.333 1.00 83.62 512 GLY A C 1
ATOM 4057 O O . GLY A 1 512 ? 11.469 -14.833 -25.529 1.00 83.62 512 GLY A O 1
ATOM 4058 N N . CYS A 1 513 ? 12.098 -14.510 -23.397 1.00 83.25 513 CYS A N 1
ATOM 4059 C CA . CYS A 1 513 ? 13.499 -14.212 -23.677 1.00 83.25 513 CYS A CA 1
ATOM 4060 C C . CYS A 1 513 ? 14.415 -15.045 -22.780 1.00 83.25 513 CYS A C 1
ATOM 4062 O O . CYS A 1 513 ? 14.071 -15.361 -21.643 1.00 83.25 513 CYS A O 1
ATOM 4064 N N . PHE A 1 514 ? 15.607 -15.350 -23.283 1.00 83.88 514 PHE A N 1
ATOM 4065 C CA . PHE A 1 514 ? 16.732 -15.676 -22.419 1.00 83.88 514 PHE A CA 1
ATOM 4066 C C . PHE A 1 514 ? 17.298 -14.368 -21.882 1.00 83.88 514 PHE A C 1
ATOM 4068 O O . PHE A 1 514 ? 17.547 -13.436 -22.646 1.00 83.88 514 PHE A O 1
ATOM 4075 N N . ASP A 1 515 ? 17.515 -14.290 -20.581 1.00 77.38 515 ASP A N 1
ATOM 4076 C CA . ASP A 1 515 ? 18.068 -13.109 -19.936 1.00 77.38 515 ASP A CA 1
ATOM 4077 C C . ASP A 1 515 ? 19.175 -13.495 -18.954 1.00 77.38 515 ASP A C 1
ATOM 4079 O O . ASP A 1 515 ? 19.394 -14.670 -18.649 1.00 77.38 515 ASP A O 1
ATOM 4083 N N . SER A 1 516 ? 19.889 -12.479 -18.478 1.00 72.12 516 SER A N 1
ATOM 4084 C CA . SER A 1 516 ? 20.984 -12.631 -17.524 1.00 72.12 516 SER A CA 1
ATOM 4085 C C . SER A 1 516 ? 22.100 -13.581 -17.998 1.00 72.12 516 SER A C 1
ATOM 4087 O O . SER A 1 516 ? 22.120 -14.107 -19.112 1.00 72.12 516 SER A O 1
ATOM 4089 N N . GLN A 1 517 ? 23.103 -13.781 -17.145 1.00 70.69 517 GLN A N 1
ATOM 4090 C CA . GLN A 1 517 ? 24.244 -14.640 -17.466 1.00 70.69 517 GLN A CA 1
ATOM 4091 C C . GLN A 1 517 ? 23.826 -16.102 -17.681 1.00 70.69 517 GLN A C 1
ATOM 4093 O O . GLN A 1 517 ? 24.372 -16.773 -18.553 1.00 70.69 517 GLN A O 1
ATOM 4098 N N . MET A 1 518 ? 22.833 -16.594 -16.933 1.00 75.00 518 MET A N 1
ATOM 4099 C CA . MET A 1 518 ? 22.382 -17.982 -17.062 1.00 75.00 518 MET A CA 1
ATOM 4100 C C . MET A 1 518 ? 21.638 -18.218 -18.379 1.00 75.00 518 MET A C 1
ATOM 4102 O O . MET A 1 518 ? 21.901 -19.223 -19.038 1.00 75.00 518 MET A O 1
ATOM 4106 N N . GLY A 1 519 ? 20.776 -17.291 -18.807 1.00 79.06 519 GLY A N 1
ATOM 4107 C CA . GLY A 1 519 ? 20.125 -17.372 -20.111 1.00 79.06 519 GLY A CA 1
ATOM 4108 C C . GLY A 1 519 ? 21.130 -17.281 -21.258 1.00 79.06 519 GLY A C 1
ATOM 4109 O O . GLY A 1 519 ? 21.034 -18.047 -22.213 1.00 79.06 519 GLY A O 1
ATOM 4110 N N . TYR A 1 520 ? 22.163 -16.442 -21.143 1.00 77.25 520 TYR A N 1
ATOM 4111 C CA . TYR A 1 520 ? 23.222 -16.353 -22.158 1.00 77.25 520 TYR A CA 1
ATOM 4112 C C . TYR A 1 520 ? 23.999 -17.665 -22.323 1.00 77.25 520 TYR A C 1
ATOM 4114 O O . TYR A 1 520 ? 24.338 -18.033 -23.448 1.00 77.25 520 TYR A O 1
ATOM 4122 N N . GLU A 1 521 ? 24.241 -18.417 -21.244 1.00 75.69 521 GLU A N 1
ATOM 4123 C CA . GLU A 1 521 ? 24.820 -19.764 -21.359 1.00 75.69 521 GLU A CA 1
ATOM 4124 C C . GLU A 1 521 ? 23.922 -20.714 -22.158 1.00 75.69 521 GLU A C 1
ATOM 4126 O O . GLU A 1 521 ? 24.428 -21.551 -22.908 1.00 75.69 521 GLU A O 1
ATOM 4131 N N . GLN A 1 522 ? 22.599 -20.582 -22.035 1.00 84.25 522 GLN A N 1
ATOM 4132 C CA . GLN A 1 522 ? 21.666 -21.367 -22.845 1.00 84.25 522 GLN A CA 1
ATOM 4133 C C . GLN A 1 522 ? 21.733 -20.952 -24.310 1.00 84.25 522 GLN A C 1
ATOM 4135 O O . GLN A 1 522 ? 21.818 -21.819 -25.171 1.00 84.25 522 GLN A O 1
ATOM 4140 N N . VAL A 1 523 ? 21.816 -19.652 -24.600 1.00 84.94 523 VAL A N 1
ATOM 4141 C CA . VAL A 1 523 ? 21.993 -19.151 -25.972 1.00 84.94 523 VAL A CA 1
ATOM 4142 C C . VAL A 1 523 ? 23.293 -19.659 -26.602 1.00 84.94 523 VAL A C 1
ATOM 4144 O O . VAL A 1 523 ? 23.295 -20.025 -27.773 1.00 84.94 523 VAL A O 1
ATOM 4147 N N . ARG A 1 524 ? 24.404 -19.740 -25.853 1.00 80.94 524 ARG A N 1
ATOM 4148 C CA . ARG A 1 524 ? 25.667 -20.290 -26.388 1.00 80.94 524 ARG A CA 1
ATOM 4149 C C . ARG A 1 524 ? 25.574 -21.784 -26.713 1.00 80.94 524 ARG A C 1
ATOM 4151 O O . ARG A 1 524 ? 26.249 -22.240 -27.633 1.00 80.94 524 ARG A O 1
ATOM 4158 N N . LYS A 1 525 ? 24.770 -22.540 -25.962 1.00 85.88 525 LYS A N 1
ATOM 4159 C CA . LYS A 1 525 ? 24.532 -23.977 -26.194 1.00 85.88 525 LYS A CA 1
ATOM 4160 C C . LYS A 1 525 ? 23.504 -24.232 -27.292 1.00 85.88 525 LYS A C 1
ATOM 4162 O O . LYS A 1 525 ? 23.633 -25.222 -28.003 1.00 85.88 525 LYS A O 1
ATOM 4167 N N . HIS A 1 526 ? 22.528 -23.338 -27.405 1.00 91.00 526 HIS A N 1
ATOM 4168 C CA . HIS A 1 526 ? 21.380 -23.436 -28.295 1.00 91.00 526 HIS A CA 1
ATOM 4169 C C . HIS A 1 526 ? 21.197 -22.156 -29.123 1.00 91.00 526 HIS A C 1
ATOM 4171 O O . HIS A 1 526 ? 20.164 -21.482 -29.012 1.00 91.00 526 HIS A O 1
ATOM 4177 N N . PRO A 1 527 ? 22.182 -21.776 -29.959 1.00 90.62 527 PRO A N 1
ATOM 4178 C CA . PRO A 1 527 ? 22.047 -20.599 -30.813 1.00 90.62 527 PRO A CA 1
ATOM 4179 C C . PRO A 1 527 ? 20.871 -20.741 -31.796 1.00 90.62 527 PRO A C 1
ATOM 4181 O O . PRO A 1 527 ? 20.278 -19.753 -32.216 1.00 90.62 527 PRO A O 1
ATOM 4184 N N . GLU A 1 528 ? 20.458 -21.969 -32.114 1.00 93.06 528 GLU A N 1
ATOM 4185 C CA . GLU A 1 528 ? 19.290 -22.261 -32.939 1.00 93.06 528 GLU A CA 1
ATOM 4186 C C . GLU A 1 528 ? 17.947 -21.833 -32.324 1.00 93.06 528 GLU A C 1
ATOM 4188 O O . GLU A 1 528 ? 16.961 -21.713 -33.056 1.00 93.06 528 GLU A O 1
ATOM 4193 N N . PHE A 1 529 ? 17.896 -21.582 -31.010 1.00 92.50 529 PHE A N 1
ATOM 4194 C CA . PHE A 1 529 ? 16.673 -21.209 -30.292 1.00 92.50 529 PHE A CA 1
ATOM 4195 C C . PHE A 1 529 ? 16.409 -19.707 -30.241 1.00 92.50 529 PHE A C 1
ATOM 4197 O O . PHE A 1 529 ? 15.356 -19.318 -29.741 1.00 92.50 529 PHE A O 1
ATOM 4204 N N . ILE A 1 530 ? 17.300 -18.856 -30.749 1.00 90.00 530 ILE A N 1
ATOM 4205 C CA . ILE A 1 530 ? 17.116 -17.401 -30.702 1.00 90.00 530 ILE A CA 1
ATOM 4206 C C . ILE A 1 530 ? 16.748 -16.805 -32.059 1.00 90.00 530 ILE A C 1
ATOM 4208 O O . ILE A 1 530 ? 16.866 -17.436 -33.113 1.00 90.00 530 ILE A O 1
ATOM 4212 N N . LEU A 1 531 ? 16.252 -15.572 -32.020 1.00 88.56 531 LEU A N 1
ATOM 4213 C CA . LEU A 1 531 ? 15.941 -14.788 -33.207 1.00 88.56 531 LEU A CA 1
ATOM 4214 C C . LEU A 1 531 ? 17.167 -13.988 -33.666 1.00 88.56 531 LEU A C 1
ATOM 4216 O O . LEU A 1 531 ? 17.887 -13.428 -32.841 1.00 88.56 531 LEU A O 1
ATOM 4220 N N . TYR A 1 532 ? 17.357 -13.878 -34.979 1.00 86.81 532 TYR A N 1
ATOM 4221 C CA . TYR A 1 532 ? 18.427 -13.112 -35.617 1.00 86.81 532 TYR A CA 1
ATOM 4222 C C . TYR A 1 532 ? 17.883 -11.963 -36.476 1.00 86.81 532 TYR A C 1
ATOM 4224 O O . TYR A 1 532 ? 16.734 -11.975 -36.926 1.00 86.81 532 TYR A O 1
ATOM 4232 N N . ASP A 1 533 ? 18.711 -10.950 -36.706 1.00 84.00 533 ASP A N 1
ATOM 4233 C CA . ASP A 1 533 ? 18.482 -9.878 -37.665 1.00 84.00 533 ASP A CA 1
ATOM 4234 C C . ASP A 1 533 ? 18.980 -10.261 -39.074 1.00 84.00 533 ASP A C 1
ATOM 4236 O O . ASP A 1 533 ? 19.523 -11.342 -39.307 1.00 84.00 533 ASP A O 1
ATOM 4240 N N . ALA A 1 534 ? 18.787 -9.363 -40.045 1.00 83.94 534 ALA A N 1
ATOM 4241 C CA . ALA A 1 534 ? 19.174 -9.606 -41.439 1.00 83.94 534 ALA A CA 1
ATOM 4242 C C . ALA A 1 534 ? 20.693 -9.743 -41.654 1.00 83.94 534 ALA A C 1
ATOM 4244 O O . ALA A 1 534 ? 21.117 -10.207 -42.710 1.00 83.94 534 ALA A O 1
ATOM 4245 N N . ASN A 1 535 ? 21.505 -9.330 -40.679 1.00 81.31 535 ASN A N 1
ATOM 4246 C CA . ASN A 1 535 ? 22.961 -9.412 -40.720 1.00 81.31 535 ASN A CA 1
ATOM 4247 C C . ASN A 1 535 ? 23.483 -10.683 -40.029 1.00 81.31 535 ASN A C 1
ATOM 4249 O O . ASN A 1 535 ? 24.696 -10.845 -39.885 1.00 81.31 535 ASN A O 1
ATOM 4253 N N . GLY A 1 536 ? 22.587 -11.566 -39.571 1.00 77.75 536 GLY A N 1
ATOM 4254 C CA . GLY A 1 536 ? 22.943 -12.760 -38.811 1.00 77.75 536 GLY A CA 1
ATOM 4255 C C . GLY A 1 536 ? 23.405 -12.457 -37.384 1.00 77.75 536 GLY A C 1
ATOM 4256 O O . GLY A 1 536 ? 24.058 -13.299 -36.770 1.00 77.75 536 GLY A O 1
ATOM 4257 N N . GLN A 1 537 ? 23.102 -11.270 -36.849 1.00 80.56 537 GLN A N 1
ATOM 4258 C CA . GLN A 1 537 ? 23.313 -10.947 -35.436 1.00 80.56 537 GLN A CA 1
ATOM 4259 C C . GLN A 1 537 ? 22.063 -11.293 -34.626 1.00 80.56 537 GLN A C 1
ATOM 4261 O O . GLN A 1 537 ? 20.971 -11.271 -35.187 1.00 80.56 537 GLN A O 1
ATOM 4266 N N . PRO A 1 538 ? 22.172 -11.604 -33.324 1.00 82.38 538 PRO A N 1
ATOM 4267 C CA . PRO A 1 538 ? 21.003 -11.734 -32.461 1.00 82.38 538 PRO A CA 1
ATOM 4268 C C . PRO A 1 538 ? 20.075 -10.518 -32.584 1.00 82.38 538 PRO A C 1
ATOM 4270 O O . PRO A 1 538 ? 20.524 -9.370 -32.528 1.00 82.38 538 PRO A O 1
ATOM 4273 N N . ALA A 1 539 ? 18.784 -10.772 -32.783 1.00 77.75 539 ALA A N 1
ATOM 4274 C CA . ALA A 1 539 ? 17.785 -9.730 -32.965 1.00 77.75 539 ALA A CA 1
ATOM 4275 C C . ALA A 1 539 ? 17.578 -8.933 -31.671 1.00 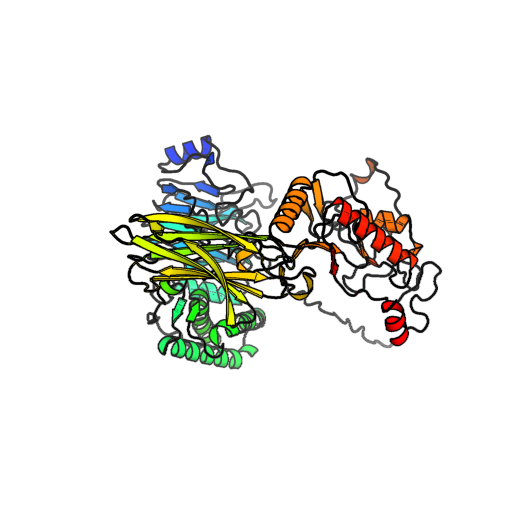77.75 539 ALA A C 1
ATOM 4277 O O . ALA A 1 539 ? 17.590 -9.488 -30.572 1.00 77.75 539 ALA A O 1
ATOM 4278 N N . VAL A 1 540 ? 17.326 -7.634 -31.824 1.00 69.94 540 VAL A N 1
ATOM 4279 C CA . VAL A 1 540 ? 16.951 -6.733 -30.725 1.00 69.94 540 VAL A CA 1
ATOM 4280 C C . VAL A 1 540 ? 15.621 -7.168 -30.115 1.00 69.94 540 VAL A C 1
ATOM 4282 O O . VAL A 1 540 ? 14.685 -7.495 -30.848 1.00 69.94 540 VAL A O 1
ATOM 4285 N N . ASP A 1 541 ? 15.521 -7.126 -28.786 1.00 68.75 541 ASP A N 1
ATOM 4286 C CA . ASP A 1 541 ? 14.250 -7.273 -28.070 1.00 68.75 541 ASP A CA 1
ATOM 4287 C C . ASP A 1 541 ? 13.276 -6.145 -28.467 1.00 68.75 541 ASP A C 1
ATOM 4289 O O . ASP A 1 541 ? 13.563 -4.973 -28.203 1.00 68.75 541 ASP A O 1
ATOM 4293 N N . PRO A 1 542 ? 12.142 -6.455 -29.127 1.00 60.59 542 PRO A N 1
ATOM 4294 C CA . PRO A 1 542 ? 11.199 -5.437 -29.576 1.00 60.59 542 PRO A CA 1
ATOM 4295 C C . PRO A 1 542 ? 10.371 -4.826 -28.434 1.00 60.59 542 PRO A C 1
ATOM 4297 O O . PRO A 1 542 ? 9.782 -3.766 -28.636 1.00 60.59 542 PRO A O 1
ATOM 4300 N N . LEU A 1 543 ? 10.298 -5.477 -27.269 1.00 58.78 543 LEU A N 1
ATOM 4301 C CA . LEU A 1 543 ? 9.533 -5.032 -26.102 1.00 58.78 543 LEU A CA 1
ATOM 4302 C C . LEU A 1 543 ? 10.385 -4.182 -25.157 1.00 58.78 543 LEU A C 1
ATOM 4304 O O . LEU A 1 543 ? 9.957 -3.102 -24.756 1.00 58.78 543 LEU A O 1
ATOM 4308 N N . TYR A 1 544 ? 11.587 -4.648 -24.821 1.00 57.88 544 TYR A N 1
ATOM 4309 C CA . TYR A 1 544 ? 12.429 -4.005 -23.803 1.00 57.88 544 TYR A CA 1
ATOM 4310 C C . TYR A 1 544 ? 13.629 -3.242 -24.387 1.00 57.88 544 TYR A C 1
ATOM 4312 O O . TYR A 1 544 ? 14.253 -2.444 -23.688 1.00 57.88 544 TYR A O 1
ATOM 4320 N N . GLY A 1 545 ? 13.908 -3.408 -25.686 1.00 50.97 545 GLY A N 1
ATOM 4321 C CA . GLY A 1 545 ? 15.011 -2.747 -26.379 1.00 50.97 545 GLY A CA 1
ATOM 4322 C C . GLY A 1 545 ? 16.395 -3.294 -26.006 1.00 50.97 545 GLY A C 1
ATOM 4323 O O . GLY A 1 545 ? 16.585 -3.984 -25.010 1.00 50.97 545 GLY A O 1
ATOM 4324 N N . GLY A 1 546 ? 17.395 -2.962 -26.828 1.00 48.97 546 GLY A N 1
ATOM 4325 C CA . GLY A 1 546 ? 18.799 -3.338 -26.620 1.00 48.97 546 GLY A CA 1
ATOM 4326 C C . GLY A 1 546 ? 19.277 -4.479 -27.526 1.00 48.97 546 GLY A C 1
ATOM 4327 O O . GLY A 1 546 ? 18.575 -5.458 -27.757 1.00 48.97 546 GLY A O 1
ATOM 4328 N N . TYR A 1 547 ? 20.491 -4.339 -28.069 1.00 51.44 547 TYR A N 1
ATOM 4329 C CA . TYR A 1 547 ? 21.183 -5.455 -28.717 1.00 51.44 547 TYR A CA 1
ATOM 4330 C C . TYR A 1 547 ? 21.793 -6.363 -27.643 1.00 51.44 547 TYR A C 1
ATOM 4332 O O . TYR A 1 547 ? 22.419 -5.840 -26.713 1.00 51.44 547 TYR A O 1
ATOM 4340 N N . PRO A 1 548 ? 21.708 -7.695 -27.793 1.00 55.00 548 PRO A N 1
ATOM 4341 C CA . PRO A 1 548 ? 22.525 -8.613 -27.010 1.00 55.00 548 PRO A CA 1
ATOM 4342 C C . PRO A 1 548 ? 23.997 -8.226 -27.145 1.00 55.00 548 PRO A C 1
ATOM 4344 O O . PRO A 1 548 ? 24.465 -8.027 -28.265 1.00 55.00 548 PRO A O 1
ATOM 4347 N N . ASN A 1 549 ? 24.737 -8.082 -26.039 1.00 52.91 549 ASN A N 1
ATOM 4348 C CA . ASN A 1 549 ? 26.139 -7.670 -26.113 1.00 52.91 549 ASN A CA 1
ATOM 4349 C C . ASN A 1 549 ? 26.966 -8.752 -26.846 1.00 52.91 549 ASN A C 1
ATOM 4351 O O . ASN A 1 549 ? 27.187 -9.831 -26.283 1.00 52.91 549 ASN A O 1
ATOM 4355 N N . PRO A 1 550 ? 27.478 -8.486 -28.066 1.00 47.94 550 PRO A N 1
ATOM 4356 C CA . PRO A 1 550 ? 28.176 -9.502 -28.849 1.00 47.94 550 PRO A CA 1
ATOM 4357 C C . PRO A 1 550 ? 29.492 -9.944 -28.191 1.00 47.94 550 PRO A C 1
ATOM 4359 O O . PRO A 1 550 ? 29.951 -11.061 -28.425 1.00 47.94 550 PRO A O 1
ATOM 4362 N N . MET A 1 551 ? 30.071 -9.118 -27.309 1.00 42.72 551 MET A N 1
ATOM 4363 C CA . MET A 1 551 ? 31.263 -9.470 -26.529 1.00 42.72 551 MET A CA 1
ATOM 4364 C C . MET A 1 551 ? 30.977 -10.496 -25.426 1.00 42.72 551 MET A C 1
ATOM 4366 O O . MET A 1 551 ? 31.877 -11.246 -25.056 1.00 42.72 551 MET A O 1
ATOM 4370 N N . GLU A 1 552 ? 29.749 -10.552 -24.905 1.00 49.09 552 GLU A N 1
ATOM 4371 C CA . GLU A 1 552 ? 29.352 -11.563 -23.920 1.00 49.09 552 GLU A CA 1
ATOM 4372 C C . GLU A 1 552 ? 29.083 -12.902 -24.624 1.00 49.09 552 GLU A C 1
ATOM 4374 O O . GLU A 1 552 ? 29.572 -13.934 -24.176 1.00 49.09 552 GLU A O 1
ATOM 4379 N N . LEU A 1 553 ? 28.413 -12.912 -25.782 1.00 48.41 553 LEU A N 1
ATOM 4380 C CA . LEU A 1 553 ? 28.168 -14.144 -26.549 1.00 48.41 553 LEU A CA 1
ATOM 4381 C C . LEU A 1 553 ? 29.454 -14.771 -27.125 1.00 48.41 553 LEU A C 1
ATOM 4383 O O . LEU A 1 553 ? 29.535 -15.993 -27.222 1.00 48.41 553 LEU A O 1
ATOM 4387 N N . ALA A 1 554 ? 30.473 -13.963 -27.443 1.00 40.16 554 ALA A N 1
ATOM 4388 C CA . ALA A 1 554 ? 31.740 -14.420 -28.026 1.00 40.16 554 ALA A CA 1
ATOM 4389 C C . ALA A 1 554 ? 32.8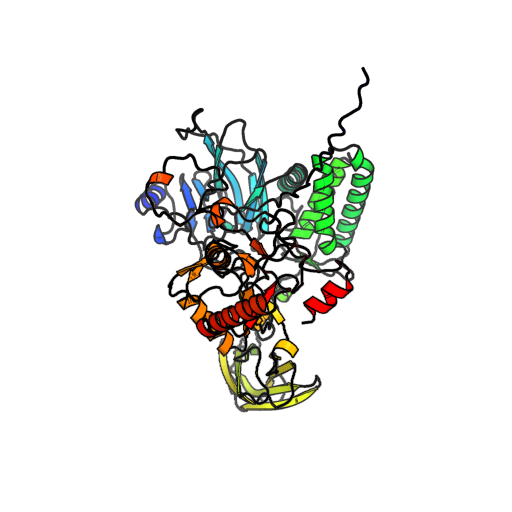48 -14.788 -27.012 1.00 40.16 554 ALA A C 1
ATOM 4391 O O . ALA A 1 554 ? 33.874 -15.338 -27.416 1.00 40.16 554 ALA A O 1
ATOM 4392 N N . SER A 1 555 ? 32.699 -14.484 -25.715 1.00 35.16 555 SER A N 1
ATOM 4393 C CA . SER A 1 555 ? 33.763 -14.712 -24.723 1.00 35.16 555 SER A CA 1
ATOM 4394 C C . SER A 1 555 ? 33.599 -16.068 -24.022 1.00 35.16 555 SER A C 1
ATOM 4396 O O . SER A 1 555 ? 32.648 -16.225 -23.255 1.00 35.16 555 SER A O 1
ATOM 4398 N N . PRO A 1 556 ? 34.535 -17.029 -24.164 1.00 34.19 556 PRO A N 1
ATOM 4399 C CA . PRO A 1 556 ? 34.664 -18.087 -23.170 1.00 34.19 556 PRO A CA 1
ATOM 4400 C C . PRO A 1 556 ? 35.024 -17.439 -21.827 1.00 34.19 556 PRO A C 1
ATOM 4402 O O . PRO A 1 556 ? 35.744 -16.435 -21.775 1.00 34.19 556 PRO A O 1
ATOM 4405 N N . ILE A 1 557 ? 34.490 -17.976 -20.734 1.00 36.41 557 ILE A N 1
ATOM 4406 C CA . ILE A 1 557 ? 34.830 -17.534 -19.383 1.00 36.41 557 ILE A CA 1
ATOM 4407 C C . ILE A 1 557 ? 36.303 -17.896 -19.123 1.00 36.41 557 ILE A C 1
ATOM 4409 O O . ILE A 1 557 ? 36.620 -18.982 -18.649 1.00 36.41 557 ILE A O 1
ATOM 4413 N N . GLU A 1 558 ? 37.232 -16.984 -19.409 1.00 33.94 558 GLU A N 1
ATOM 4414 C CA . GLU A 1 558 ? 38.498 -16.951 -18.680 1.00 33.94 558 GLU A CA 1
ATOM 4415 C C . GLU A 1 558 ? 38.239 -16.242 -17.346 1.00 33.94 558 GLU A C 1
ATOM 4417 O O . GLU A 1 558 ? 38.231 -15.010 -17.256 1.00 33.94 558 GLU A O 1
ATOM 4422 N N . VAL A 1 559 ? 38.027 -17.022 -16.281 1.00 39.03 559 VAL A N 1
ATOM 4423 C CA . VAL A 1 559 ? 38.206 -16.531 -14.906 1.00 39.03 559 VAL A CA 1
ATOM 4424 C C . VAL A 1 559 ? 39.709 -16.332 -14.695 1.00 39.03 559 VAL A C 1
ATOM 4426 O O . VAL A 1 559 ? 40.403 -17.205 -14.185 1.00 39.03 559 VAL A O 1
ATOM 4429 N N . GLY A 1 560 ? 40.242 -15.205 -15.163 1.00 30.47 560 GLY A N 1
ATOM 4430 C CA . GLY A 1 560 ? 41.667 -14.892 -15.093 1.00 30.47 560 GLY A CA 1
ATOM 4431 C C . GLY A 1 560 ? 41.934 -13.485 -14.543 1.00 30.47 560 GLY A C 1
ATOM 4432 O O . GLY A 1 560 ? 41.211 -12.547 -14.884 1.00 30.47 560 GLY A O 1
ATOM 4433 N N . PRO A 1 561 ? 42.999 -13.285 -13.741 1.00 31.84 561 PRO A N 1
ATOM 4434 C CA . PRO A 1 561 ? 43.294 -12.038 -13.016 1.00 31.84 561 PRO A CA 1
ATOM 4435 C C . PRO A 1 561 ? 43.611 -10.813 -13.899 1.00 31.84 561 PRO A C 1
ATOM 4437 O O . PRO A 1 561 ? 43.851 -9.728 -13.376 1.00 31.84 561 PRO A O 1
ATOM 4440 N N . LYS A 1 562 ? 43.584 -10.945 -15.231 1.00 36.91 562 LYS A N 1
ATOM 4441 C CA . LYS A 1 562 ? 44.012 -9.912 -16.189 1.00 36.91 562 LYS A CA 1
ATOM 4442 C C . LYS A 1 562 ? 42.965 -8.837 -16.527 1.00 36.91 562 LYS A C 1
ATOM 4444 O O . LYS A 1 562 ? 43.299 -7.904 -17.246 1.00 36.91 562 LYS A O 1
ATOM 4449 N N . ARG A 1 563 ? 41.725 -8.906 -16.016 1.00 39.59 563 ARG A N 1
ATOM 4450 C CA . ARG A 1 563 ? 40.705 -7.846 -16.229 1.00 39.59 563 ARG A CA 1
ATOM 4451 C C . ARG A 1 563 ? 40.713 -6.711 -15.190 1.00 39.59 563 ARG A C 1
ATOM 4453 O O . ARG A 1 563 ? 39.948 -5.769 -15.352 1.00 39.59 563 ARG A O 1
ATOM 4460 N N . LYS A 1 564 ? 41.559 -6.755 -14.153 1.00 38.25 564 LYS A N 1
ATOM 4461 C CA . LYS A 1 564 ? 41.558 -5.748 -13.069 1.00 38.25 564 LYS A CA 1
ATOM 4462 C C . LYS A 1 564 ? 42.109 -4.363 -13.446 1.00 38.25 564 LYS A C 1
ATOM 4464 O O . LYS A 1 564 ? 41.926 -3.438 -12.667 1.00 38.25 564 LYS A O 1
ATOM 4469 N N . GLU A 1 565 ? 42.758 -4.201 -14.599 1.00 38.12 565 GLU A N 1
ATOM 4470 C CA . GLU A 1 565 ? 43.507 -2.968 -14.921 1.00 38.12 565 GLU A CA 1
ATOM 4471 C C . GLU A 1 565 ? 42.899 -2.101 -16.032 1.00 38.12 565 GLU A C 1
ATOM 4473 O O . GLU A 1 565 ? 43.429 -1.036 -16.341 1.00 38.12 565 GLU A O 1
ATOM 4478 N N . LEU A 1 566 ? 41.770 -2.497 -16.622 1.00 35.31 566 LEU A N 1
ATOM 4479 C CA . LEU A 1 566 ? 41.036 -1.613 -17.525 1.00 35.31 566 LEU A CA 1
ATOM 4480 C C . LEU A 1 566 ? 40.019 -0.834 -16.702 1.00 35.31 566 LEU A C 1
ATOM 4482 O O . LEU A 1 566 ? 39.179 -1.435 -16.047 1.00 35.31 566 LEU A O 1
ATOM 4486 N N . SER A 1 567 ? 40.091 0.494 -16.744 1.00 38.09 567 SER A N 1
ATOM 4487 C CA . SER A 1 567 ? 39.054 1.405 -16.262 1.00 38.09 567 SER A CA 1
ATOM 4488 C C . SER A 1 567 ? 37.730 1.062 -16.947 1.00 38.09 567 SER A C 1
ATOM 4490 O O . SER A 1 567 ? 37.453 1.447 -18.085 1.00 38.09 567 SER A O 1
ATOM 4492 N N . ILE A 1 568 ? 36.949 0.230 -16.265 1.00 40.91 568 ILE A N 1
ATOM 4493 C CA . ILE A 1 568 ? 35.719 -0.364 -16.765 1.00 40.91 568 ILE A CA 1
ATOM 4494 C C . ILE A 1 568 ? 34.728 0.777 -17.013 1.00 40.91 568 ILE A C 1
ATOM 4496 O O . ILE A 1 568 ? 34.362 1.508 -16.096 1.00 40.91 568 ILE A O 1
ATOM 4500 N N . LYS A 1 569 ? 34.325 0.976 -18.275 1.00 38.31 569 LYS A N 1
ATOM 4501 C CA . LYS A 1 569 ? 33.236 1.904 -18.610 1.00 38.31 569 LYS A CA 1
ATOM 4502 C C . LYS A 1 569 ? 31.978 1.474 -17.832 1.00 38.31 569 LYS A C 1
ATOM 4504 O O . LYS A 1 569 ? 31.750 0.273 -17.753 1.00 38.31 569 LYS A O 1
ATOM 4509 N N . PRO A 1 570 ? 31.123 2.386 -17.336 1.00 36.00 570 PRO A N 1
ATOM 4510 C CA . PRO A 1 570 ? 30.032 2.046 -16.406 1.00 36.00 570 PRO A CA 1
ATOM 4511 C C . PRO A 1 570 ? 29.080 0.920 -16.854 1.00 36.00 570 PRO A C 1
ATOM 4513 O O . PRO A 1 570 ? 28.571 0.182 -16.025 1.00 36.00 570 PRO A O 1
ATOM 4516 N N . HIS A 1 571 ? 28.880 0.729 -18.162 1.00 40.34 571 HIS A N 1
ATOM 4517 C CA . HIS A 1 571 ? 28.057 -0.353 -18.734 1.00 40.34 571 HIS A CA 1
ATOM 4518 C C . HIS A 1 571 ? 28.748 -1.733 -18.776 1.00 40.34 571 HIS A C 1
ATOM 4520 O O . HIS A 1 571 ? 28.223 -2.674 -19.364 1.00 40.34 571 HIS A O 1
ATOM 4526 N N . LEU A 1 572 ? 29.962 -1.838 -18.239 1.00 36.44 572 LEU A N 1
ATOM 4527 C CA . LEU A 1 572 ? 30.733 -3.074 -18.097 1.00 36.44 572 LEU A CA 1
ATOM 4528 C C . LEU A 1 572 ? 30.988 -3.407 -16.615 1.00 36.44 572 LEU A C 1
ATOM 4530 O O . LEU A 1 572 ? 31.666 -4.396 -16.324 1.00 36.44 572 LEU A O 1
ATOM 4534 N N . ASP A 1 573 ? 30.471 -2.587 -15.689 1.00 39.66 573 ASP A N 1
ATOM 4535 C CA . ASP A 1 573 ? 30.524 -2.857 -14.257 1.00 39.66 573 ASP A CA 1
ATOM 4536 C C . ASP A 1 573 ? 29.487 -3.931 -13.894 1.00 39.66 573 ASP A C 1
ATOM 4538 O O . ASP A 1 573 ? 28.273 -3.771 -14.072 1.00 39.66 573 ASP A O 1
ATOM 4542 N N . ARG A 1 574 ? 30.004 -5.060 -13.403 1.00 44.41 574 ARG A N 1
ATOM 4543 C CA . ARG A 1 574 ? 29.243 -6.265 -13.064 1.00 44.41 574 ARG A CA 1
ATOM 4544 C C . ARG A 1 574 ? 28.422 -6.114 -11.783 1.00 44.41 574 ARG A C 1
ATOM 4546 O O . ARG A 1 574 ? 27.545 -6.943 -11.565 1.00 44.41 574 ARG A O 1
ATOM 4553 N N . GLU A 1 575 ? 28.666 -5.082 -10.973 1.00 39.22 575 GLU A N 1
ATOM 4554 C CA . GLU A 1 575 ? 27.761 -4.717 -9.875 1.00 39.22 575 GLU A CA 1
ATOM 4555 C C . GLU A 1 575 ? 26.543 -3.910 -10.365 1.00 39.22 575 GLU A C 1
ATOM 4557 O O . GLU A 1 575 ? 25.558 -3.811 -9.637 1.00 39.22 575 GLU A O 1
ATOM 4562 N N . ILE A 1 576 ? 26.572 -3.366 -11.594 1.00 36.06 576 ILE A N 1
ATOM 4563 C CA . ILE A 1 576 ? 25.624 -2.326 -12.039 1.00 36.06 576 ILE A CA 1
ATOM 4564 C C . ILE A 1 576 ? 24.754 -2.754 -13.242 1.00 36.06 576 ILE A C 1
ATOM 4566 O O . ILE A 1 576 ? 23.690 -2.176 -13.442 1.00 36.06 576 ILE A O 1
ATOM 4570 N N . THR A 1 577 ? 25.116 -3.777 -14.035 1.00 47.62 577 THR A N 1
ATOM 4571 C CA . THR A 1 577 ? 24.302 -4.158 -15.221 1.00 47.62 577 THR A CA 1
ATOM 4572 C C . THR A 1 577 ? 24.277 -5.660 -15.565 1.00 47.62 577 THR A C 1
ATOM 4574 O O . THR A 1 577 ? 25.140 -6.127 -16.307 1.00 47.62 577 THR A O 1
ATOM 4577 N N . PRO A 1 578 ? 23.254 -6.432 -15.132 1.00 45.75 578 PRO A N 1
ATOM 4578 C CA . PRO A 1 578 ? 23.000 -7.782 -15.643 1.00 45.75 578 PRO A CA 1
ATOM 4579 C C . PRO A 1 578 ? 21.738 -7.914 -16.516 1.00 45.75 578 PRO A C 1
ATOM 4581 O O . PRO A 1 578 ? 21.412 -9.027 -16.926 1.00 45.75 578 PRO A O 1
ATOM 4584 N N . TRP A 1 579 ? 21.031 -6.823 -16.832 1.00 53.25 579 TRP A N 1
ATOM 4585 C CA . TRP A 1 579 ? 19.770 -6.912 -17.574 1.00 53.25 579 TRP A CA 1
ATOM 4586 C C . TRP A 1 579 ? 19.981 -6.751 -19.088 1.00 53.25 579 TRP A C 1
ATOM 4588 O O . TRP A 1 579 ? 20.114 -5.641 -19.601 1.00 53.25 579 TRP A O 1
ATOM 4598 N N . GLN A 1 580 ? 20.073 -7.877 -19.801 1.00 65.38 580 GLN A N 1
ATOM 4599 C CA . GLN A 1 580 ? 20.094 -7.947 -21.267 1.00 65.38 580 GLN A CA 1
ATOM 4600 C C . GLN A 1 580 ? 19.205 -9.107 -21.722 1.00 65.38 580 GLN A C 1
ATOM 4602 O O . GLN A 1 580 ? 19.276 -10.188 -21.137 1.00 65.38 580 GLN A O 1
ATOM 4607 N N . HIS A 1 581 ? 18.382 -8.884 -22.747 1.00 75.25 581 HIS A N 1
ATOM 4608 C CA . HIS A 1 581 ? 17.455 -9.877 -23.288 1.00 75.25 581 HIS A CA 1
ATOM 4609 C C . HIS A 1 581 ? 17.928 -10.408 -24.636 1.00 75.25 581 HIS A C 1
ATOM 4611 O O . HIS A 1 581 ? 18.360 -9.648 -25.503 1.00 75.25 581 HIS A O 1
ATOM 4617 N N . VAL A 1 582 ? 17.775 -11.713 -24.832 1.00 81.06 582 VAL A N 1
ATOM 4618 C CA . VAL A 1 582 ? 17.905 -12.373 -26.126 1.00 81.06 582 VAL A CA 1
ATOM 4619 C C . VAL A 1 582 ? 16.585 -13.056 -26.435 1.00 81.06 582 VAL A C 1
ATOM 4621 O O . VAL A 1 582 ? 16.198 -14.015 -25.765 1.00 81.06 582 VAL A O 1
ATOM 4624 N N . ASN A 1 583 ? 15.890 -12.560 -27.458 1.00 83.31 583 ASN A N 1
ATOM 4625 C CA . ASN A 1 583 ? 14.595 -13.108 -27.841 1.00 83.31 583 ASN A CA 1
ATOM 4626 C C . ASN A 1 583 ? 14.722 -14.581 -28.207 1.00 83.31 583 ASN A C 1
ATOM 4628 O O . ASN A 1 583 ? 15.464 -14.944 -29.130 1.00 83.31 583 ASN A O 1
ATOM 4632 N N . MET A 1 584 ? 13.925 -15.410 -27.544 1.00 88.81 584 MET A N 1
ATOM 4633 C CA . MET A 1 584 ? 13.722 -16.771 -27.998 1.00 88.81 584 MET A CA 1
ATOM 4634 C C . MET A 1 584 ? 12.897 -16.744 -29.287 1.00 88.81 584 MET A C 1
ATOM 4636 O O . MET A 1 584 ? 11.964 -15.954 -29.455 1.00 88.81 584 MET A O 1
ATOM 4640 N N . ASN A 1 585 ? 13.227 -17.625 -30.221 1.00 89.81 585 ASN A N 1
ATOM 4641 C CA . ASN A 1 585 ? 12.444 -17.811 -31.421 1.00 89.81 585 ASN A CA 1
ATOM 4642 C C . ASN A 1 585 ? 11.181 -18.626 -31.108 1.00 89.81 585 ASN A C 1
ATOM 4644 O O . ASN A 1 585 ? 11.156 -19.845 -31.261 1.00 89.81 585 ASN A O 1
ATOM 4648 N N . LEU A 1 586 ? 10.107 -17.936 -30.724 1.00 88.50 586 LEU A N 1
ATOM 4649 C CA . LEU A 1 586 ? 8.816 -18.559 -30.411 1.00 88.50 586 LEU A CA 1
ATOM 4650 C C . LEU A 1 586 ? 8.109 -19.204 -31.622 1.00 88.50 586 LEU A C 1
ATOM 4652 O O . LEU A 1 586 ? 7.113 -19.891 -31.432 1.00 88.50 586 LEU A O 1
ATOM 4656 N N . ALA A 1 587 ? 8.606 -19.043 -32.859 1.00 88.06 587 ALA A N 1
ATOM 4657 C CA . ALA A 1 587 ? 8.091 -19.794 -34.016 1.00 88.06 587 ALA A CA 1
ATOM 4658 C C . ALA A 1 587 ? 8.611 -21.240 -34.069 1.00 88.06 587 ALA A C 1
ATOM 4660 O O . ALA A 1 587 ? 8.104 -22.059 -34.842 1.00 88.06 587 ALA A O 1
ATOM 4661 N N . ARG A 1 588 ? 9.659 -21.542 -33.297 1.00 89.75 588 ARG A N 1
ATOM 4662 C CA . ARG A 1 588 ? 10.300 -22.851 -33.253 1.00 89.75 588 ARG A CA 1
ATOM 4663 C C . ARG A 1 588 ? 9.709 -23.709 -32.146 1.00 89.75 588 ARG A C 1
ATOM 4665 O O . ARG A 1 588 ? 9.900 -23.447 -30.962 1.00 89.75 588 ARG A O 1
ATOM 4672 N N . GLU A 1 589 ? 9.038 -24.781 -32.547 1.00 89.06 589 GLU A N 1
ATOM 4673 C CA . GLU A 1 589 ? 8.388 -25.707 -31.619 1.00 89.06 589 GLU A CA 1
ATOM 4674 C C . GLU A 1 589 ? 9.379 -26.367 -30.644 1.00 89.06 589 GLU A C 1
ATOM 4676 O O . GLU A 1 589 ? 9.058 -26.558 -29.475 1.00 89.06 589 GLU A O 1
ATOM 4681 N N . ASP A 1 590 ? 10.595 -26.688 -31.092 1.00 92.81 590 ASP A N 1
ATOM 4682 C CA . ASP A 1 590 ? 11.632 -27.280 -30.242 1.00 92.81 590 ASP A CA 1
ATOM 4683 C C . ASP A 1 590 ? 12.152 -26.302 -29.178 1.00 92.81 590 ASP A C 1
ATOM 4685 O O . ASP A 1 590 ? 12.287 -26.696 -28.019 1.00 92.81 590 ASP A O 1
ATOM 4689 N N . ALA A 1 591 ? 12.343 -25.027 -29.529 1.00 91.00 591 ALA A N 1
ATOM 4690 C CA . ALA A 1 591 ? 12.695 -23.971 -28.578 1.00 91.00 591 ALA A CA 1
ATOM 4691 C C . ALA A 1 591 ? 11.586 -23.758 -27.529 1.00 91.00 591 ALA A C 1
ATOM 4693 O O . ALA A 1 591 ? 11.856 -23.697 -26.328 1.00 91.00 591 ALA A O 1
ATOM 4694 N N . VAL A 1 592 ? 10.320 -23.719 -27.965 1.00 90.19 592 VAL A N 1
ATOM 4695 C CA . VAL A 1 592 ? 9.163 -23.586 -27.063 1.00 90.19 592 VAL A CA 1
ATOM 4696 C C . VAL A 1 592 ? 9.057 -24.789 -26.125 1.00 90.19 592 VAL A C 1
ATOM 4698 O O . VAL A 1 592 ? 8.920 -24.611 -24.914 1.00 90.19 592 VAL A O 1
ATOM 4701 N N . ARG A 1 593 ? 9.172 -26.018 -26.646 1.00 91.88 593 ARG A N 1
ATOM 4702 C CA . ARG A 1 593 ? 9.170 -27.240 -25.824 1.00 91.88 593 ARG A CA 1
ATOM 4703 C C . ARG A 1 593 ? 10.305 -27.221 -24.805 1.00 91.88 593 ARG A C 1
ATOM 4705 O O . ARG A 1 593 ? 10.061 -27.510 -23.638 1.00 91.88 593 ARG A O 1
ATOM 4712 N N . PHE A 1 594 ? 11.511 -26.834 -25.219 1.00 91.81 594 PHE A N 1
ATOM 4713 C CA . PHE A 1 594 ? 12.661 -26.708 -24.326 1.00 91.81 594 PHE A CA 1
ATOM 4714 C C . PHE A 1 594 ? 12.379 -25.751 -23.160 1.00 91.81 594 PHE A C 1
ATOM 4716 O O . PHE A 1 594 ? 12.595 -26.113 -22.002 1.00 91.81 594 PHE A O 1
ATOM 4723 N N . ALA A 1 595 ? 11.852 -24.561 -23.449 1.00 90.00 595 ALA A N 1
ATOM 4724 C CA . ALA A 1 595 ? 11.538 -23.568 -22.430 1.00 90.00 595 ALA A CA 1
ATOM 4725 C C . ALA A 1 595 ? 10.421 -24.018 -21.479 1.00 90.00 595 ALA A C 1
ATOM 4727 O O . ALA A 1 595 ? 10.540 -23.862 -20.265 1.00 90.00 595 ALA A O 1
ATOM 4728 N N . VAL A 1 596 ? 9.354 -24.623 -22.009 1.00 90.88 596 VAL A N 1
ATOM 4729 C CA . VAL A 1 596 ? 8.242 -25.140 -21.199 1.00 90.88 596 VAL A CA 1
ATOM 4730 C C . VAL A 1 596 ? 8.711 -26.231 -20.235 1.00 90.88 596 VAL A C 1
ATOM 4732 O O . VAL A 1 596 ? 8.323 -26.211 -19.069 1.00 90.88 596 VAL A O 1
ATOM 4735 N N . GLU A 1 597 ? 9.567 -27.157 -20.672 1.00 91.81 597 GLU A N 1
ATOM 4736 C CA . GLU A 1 597 ? 10.095 -28.212 -19.794 1.00 91.81 597 GLU A CA 1
ATOM 4737 C C . GLU A 1 597 ? 11.005 -27.659 -18.682 1.00 91.81 597 GLU A C 1
ATOM 4739 O O . GLU A 1 597 ? 10.949 -28.135 -17.544 1.00 91.81 597 GLU A O 1
ATOM 4744 N N . HIS A 1 598 ? 11.781 -26.605 -18.957 1.00 90.69 598 HIS A N 1
ATOM 4745 C CA . HIS A 1 598 ? 12.580 -25.926 -17.929 1.00 90.69 598 HIS A CA 1
ATOM 4746 C C . HIS A 1 598 ? 11.704 -25.183 -16.923 1.00 90.69 598 HIS A C 1
ATOM 4748 O O . HIS A 1 598 ? 11.889 -25.353 -15.719 1.00 90.69 598 HIS A O 1
ATOM 4754 N N . MET A 1 599 ? 10.696 -24.443 -17.390 1.00 91.56 599 MET A N 1
ATOM 4755 C CA . MET A 1 599 ? 9.744 -23.771 -16.506 1.00 91.56 599 MET A CA 1
ATOM 4756 C C . MET A 1 599 ? 8.991 -24.759 -15.611 1.00 91.56 599 MET A C 1
ATOM 4758 O O . MET A 1 599 ? 8.832 -24.485 -14.425 1.00 91.56 599 MET A O 1
ATOM 4762 N N . LYS A 1 600 ? 8.577 -25.923 -16.135 1.00 91.44 600 LYS A N 1
ATOM 4763 C CA . LYS A 1 600 ? 7.969 -26.998 -15.330 1.00 91.44 600 LYS A CA 1
ATOM 4764 C C . LYS A 1 600 ? 8.936 -27.523 -14.274 1.00 91.44 600 LYS A C 1
ATOM 4766 O O . LYS A 1 600 ? 8.598 -27.535 -13.097 1.00 91.44 600 LYS A O 1
ATOM 4771 N N . THR A 1 601 ? 10.154 -27.883 -14.684 1.00 90.69 601 THR A N 1
ATOM 4772 C CA . THR A 1 601 ? 11.192 -28.396 -13.775 1.00 90.69 601 THR A CA 1
ATOM 4773 C C . THR A 1 601 ? 11.498 -27.396 -12.660 1.00 90.69 601 THR A C 1
ATOM 4775 O O . THR A 1 601 ? 11.623 -27.769 -11.494 1.00 90.69 601 THR A O 1
ATOM 4778 N N . TYR A 1 602 ? 11.592 -26.112 -13.008 1.00 89.81 602 TYR A N 1
ATOM 4779 C CA . TYR A 1 602 ? 11.779 -25.032 -12.052 1.00 89.81 602 TYR A CA 1
ATOM 4780 C C . TYR A 1 602 ? 10.567 -24.907 -11.118 1.00 89.81 602 TYR A C 1
ATOM 4782 O O . TYR A 1 602 ? 10.732 -24.926 -9.900 1.00 89.81 602 TYR A O 1
ATOM 4790 N N . SER A 1 603 ? 9.346 -24.876 -11.658 1.00 90.88 603 SER A N 1
ATOM 4791 C CA . SER A 1 603 ? 8.108 -24.838 -10.868 1.00 90.88 603 SER A CA 1
ATOM 4792 C C . SER A 1 603 ? 8.062 -25.966 -9.834 1.00 90.88 603 SER A C 1
ATOM 4794 O O . SER A 1 603 ? 7.862 -25.701 -8.649 1.00 90.88 603 SER A O 1
ATOM 4796 N N . ASP A 1 604 ? 8.341 -27.200 -10.259 1.00 89.69 604 ASP A N 1
ATOM 4797 C CA . ASP A 1 604 ? 8.333 -28.394 -9.410 1.00 89.69 604 ASP A CA 1
ATOM 4798 C C . ASP A 1 604 ? 9.420 -28.342 -8.327 1.00 89.69 604 ASP A C 1
ATOM 4800 O O . ASP A 1 604 ? 9.162 -28.656 -7.164 1.00 89.69 604 ASP A O 1
ATOM 4804 N N . HIS A 1 605 ? 10.634 -27.898 -8.676 1.00 87.25 605 HIS A N 1
ATOM 4805 C CA . HIS A 1 605 ? 11.748 -27.784 -7.729 1.00 87.25 605 HIS A CA 1
ATOM 4806 C C . HIS A 1 605 ? 11.457 -26.786 -6.592 1.00 87.25 605 HIS A C 1
ATOM 4808 O O . HIS A 1 605 ? 11.892 -26.967 -5.444 1.00 87.25 605 HIS A O 1
ATOM 4814 N N . TRP A 1 606 ? 10.738 -25.711 -6.911 1.00 87.12 606 TRP A N 1
ATOM 4815 C CA . TRP A 1 606 ? 10.422 -24.629 -5.981 1.00 87.12 606 TRP A CA 1
ATOM 4816 C C . TRP A 1 606 ? 9.071 -24.791 -5.282 1.00 87.12 606 TRP A C 1
ATOM 4818 O O . TRP A 1 606 ? 8.877 -24.224 -4.205 1.00 87.12 606 TRP A O 1
ATOM 4828 N N . GLY A 1 607 ? 8.174 -25.597 -5.850 1.00 89.38 607 GLY A N 1
ATOM 4829 C CA . GLY A 1 607 ? 6.803 -25.774 -5.381 1.00 89.38 607 GLY A CA 1
ATOM 4830 C C . GLY A 1 607 ? 5.847 -24.677 -5.853 1.00 89.38 607 GLY A C 1
ATOM 4831 O O . GLY A 1 607 ? 4.850 -24.432 -5.178 1.00 89.38 607 GLY A O 1
ATOM 4832 N N . PHE A 1 608 ? 6.150 -24.002 -6.965 1.00 92.19 608 PHE A N 1
ATOM 4833 C CA . PHE A 1 608 ? 5.227 -23.051 -7.584 1.00 92.19 608 PHE A CA 1
ATOM 4834 C C . PHE A 1 608 ? 4.020 -23.776 -8.191 1.00 92.19 608 PHE A C 1
ATOM 4836 O O . PHE A 1 608 ? 4.149 -24.865 -8.750 1.00 92.19 608 PHE A O 1
ATOM 4843 N N . ASP A 1 609 ? 2.853 -23.141 -8.112 1.00 91.69 609 ASP A N 1
ATOM 4844 C CA . ASP A 1 609 ? 1.596 -23.623 -8.692 1.00 91.69 609 ASP A CA 1
ATOM 4845 C C . ASP A 1 609 ? 1.451 -23.226 -10.176 1.00 91.69 609 ASP A C 1
ATOM 4847 O O . ASP A 1 609 ? 0.529 -23.678 -10.853 1.00 91.69 609 ASP A O 1
ATOM 4851 N N . GLY A 1 610 ? 2.348 -22.379 -10.698 1.00 89.81 610 GLY A N 1
ATOM 4852 C CA . GLY A 1 610 ? 2.367 -22.007 -12.110 1.00 89.81 610 GLY A CA 1
ATOM 4853 C C . GLY A 1 610 ? 3.359 -20.900 -12.470 1.00 89.81 610 GLY A C 1
ATOM 4854 O O . GLY A 1 610 ? 4.185 -20.473 -11.661 1.00 89.81 610 GLY A O 1
ATOM 4855 N N . VAL A 1 611 ? 3.232 -20.413 -13.706 1.00 89.44 611 VAL A N 1
ATOM 4856 C CA . VAL A 1 611 ? 4.062 -19.350 -14.285 1.00 89.44 611 VAL A CA 1
ATOM 4857 C C . VAL A 1 611 ? 3.185 -18.147 -14.608 1.00 89.44 611 VAL A C 1
ATOM 4859 O O . VAL A 1 611 ? 2.161 -18.284 -15.276 1.00 89.44 611 VAL A O 1
ATOM 4862 N N . TYR A 1 612 ? 3.599 -16.967 -14.162 1.00 88.38 612 TYR A N 1
ATOM 4863 C CA . TYR A 1 612 ? 3.079 -15.698 -14.650 1.00 88.38 612 TYR A CA 1
ATOM 4864 C C . TYR A 1 612 ? 3.937 -15.266 -15.841 1.00 88.38 612 TYR A C 1
ATOM 4866 O O . TYR A 1 612 ? 5.079 -14.841 -15.666 1.00 88.38 612 TYR A O 1
ATOM 4874 N N . PHE A 1 613 ? 3.413 -15.428 -17.054 1.00 86.81 613 PHE A N 1
ATOM 4875 C CA . PHE A 1 613 ? 4.133 -15.076 -18.275 1.00 86.81 613 PHE A CA 1
ATOM 4876 C C . PHE A 1 613 ? 3.844 -13.620 -18.657 1.00 86.81 613 PHE A C 1
ATOM 4878 O O . PHE A 1 613 ? 2.695 -13.270 -18.920 1.00 86.81 613 PHE A O 1
ATOM 4885 N N . ASP A 1 614 ? 4.877 -12.784 -18.677 1.00 79.44 614 ASP A N 1
ATOM 4886 C CA . ASP A 1 614 ? 4.801 -11.370 -19.038 1.00 79.44 614 ASP A CA 1
ATOM 4887 C C . ASP A 1 614 ? 5.200 -11.132 -20.500 1.00 79.44 614 ASP A C 1
ATOM 4889 O O . ASP A 1 614 ? 6.025 -11.841 -21.085 1.00 79.44 614 ASP A O 1
ATOM 4893 N N . GLY A 1 615 ? 4.577 -10.122 -21.101 1.00 70.25 615 GLY A N 1
ATOM 4894 C CA . GLY A 1 615 ? 4.648 -9.843 -22.529 1.00 70.25 615 GLY A CA 1
ATOM 4895 C C . GLY A 1 615 ? 3.735 -10.728 -23.389 1.00 70.25 615 GLY A C 1
ATOM 4896 O O . GLY A 1 615 ? 2.912 -11.509 -22.914 1.00 70.25 615 GLY A O 1
ATOM 4897 N N . CYS A 1 616 ? 3.852 -10.571 -24.709 1.00 61.03 616 CYS A N 1
ATOM 4898 C CA . CYS A 1 616 ? 3.082 -11.370 -25.660 1.00 61.03 616 CYS A CA 1
ATOM 4899 C C . CYS A 1 616 ? 3.779 -12.714 -25.911 1.00 61.03 616 CYS A C 1
ATOM 4901 O O . CYS A 1 616 ? 4.905 -12.737 -26.408 1.00 61.03 616 CYS A O 1
ATOM 4903 N N . LEU A 1 617 ? 3.074 -13.825 -25.661 1.00 68.19 617 LEU A N 1
ATOM 4904 C CA . LEU A 1 617 ? 3.364 -15.129 -26.274 1.00 68.19 617 LEU A CA 1
ATOM 4905 C C . LEU A 1 617 ? 3.122 -15.004 -27.784 1.00 68.19 617 LEU A C 1
ATOM 4907 O O . LEU A 1 617 ? 2.043 -15.300 -28.290 1.00 68.19 617 LEU A O 1
ATOM 4911 N N . GLY A 1 618 ? 4.093 -14.433 -28.487 1.00 71.69 618 GLY A N 1
ATOM 4912 C CA . GLY A 1 618 ? 3.935 -13.999 -29.864 1.00 71.69 618 GLY A CA 1
ATOM 4913 C C . GLY A 1 618 ? 5.168 -14.302 -30.689 1.00 71.69 618 GLY A C 1
ATOM 4914 O O . GLY A 1 618 ? 6.302 -14.185 -30.233 1.00 71.69 618 GLY A O 1
ATOM 4915 N N . VAL A 1 619 ? 4.941 -14.683 -31.939 1.00 84.69 619 VAL A N 1
ATOM 4916 C CA . VAL A 1 619 ? 6.023 -14.839 -32.904 1.00 84.69 619 VAL A CA 1
ATOM 4917 C C . VAL A 1 619 ? 6.469 -13.467 -33.395 1.00 84.69 619 VAL A C 1
ATOM 4919 O O . VAL A 1 619 ? 5.642 -12.620 -33.723 1.00 84.69 619 VAL A O 1
ATOM 4922 N N . TRP A 1 620 ? 7.780 -13.256 -33.480 1.00 85.00 620 TRP A N 1
ATOM 4923 C CA . TRP A 1 620 ? 8.372 -11.999 -33.934 1.00 85.00 620 TRP A CA 1
ATOM 4924 C C . TRP A 1 620 ? 8.975 -12.122 -35.334 1.00 85.00 620 TRP A C 1
ATOM 4926 O O . TRP A 1 620 ? 9.431 -13.190 -35.759 1.00 85.00 620 TRP A O 1
ATOM 4936 N N . SER A 1 621 ? 8.994 -11.001 -36.060 1.00 87.00 621 SER A N 1
ATOM 4937 C CA . SER A 1 621 ? 9.695 -10.894 -37.338 1.00 87.00 621 SER A CA 1
ATOM 4938 C C . SER A 1 621 ? 11.200 -10.956 -37.116 1.00 87.00 621 SER A C 1
ATOM 4940 O O . SER A 1 621 ? 11.710 -10.326 -36.197 1.00 87.00 621 SER A O 1
ATOM 4942 N N . GLY A 1 622 ? 11.917 -11.629 -38.002 1.00 87.88 622 GLY A N 1
ATOM 4943 C CA . GLY A 1 622 ? 13.366 -11.751 -37.938 1.00 87.88 622 GLY A CA 1
ATOM 4944 C C . GLY A 1 622 ? 13.810 -12.926 -38.787 1.00 87.88 622 GLY A C 1
ATOM 4945 O O . GLY A 1 622 ? 13.097 -13.333 -39.712 1.00 87.88 622 GLY A O 1
ATOM 4946 N N . TYR A 1 623 ? 14.961 -13.479 -38.452 1.00 89.69 623 TYR A N 1
ATOM 4947 C CA . TYR A 1 623 ? 15.576 -14.598 -39.141 1.00 89.69 623 TYR A CA 1
ATOM 4948 C C . TYR A 1 623 ? 15.850 -15.721 -38.142 1.00 89.69 623 TYR A C 1
ATOM 4950 O O . TYR A 1 623 ? 16.190 -15.474 -36.986 1.00 89.69 623 TYR A O 1
ATOM 4958 N N . ALA A 1 624 ? 15.647 -16.958 -38.572 1.00 89.56 624 ALA A N 1
ATOM 4959 C CA . ALA A 1 624 ? 16.101 -18.130 -37.847 1.00 89.56 624 ALA A CA 1
ATOM 4960 C C . ALA A 1 624 ? 17.626 -18.278 -37.995 1.00 89.56 624 ALA A C 1
ATOM 4962 O O . ALA A 1 624 ? 18.262 -17.586 -38.790 1.00 89.56 624 ALA A O 1
ATOM 4963 N N . TYR A 1 625 ? 18.212 -19.198 -37.231 1.00 89.62 625 TYR A N 1
ATOM 4964 C CA . TYR A 1 625 ? 19.656 -19.457 -37.220 1.00 89.62 625 TYR A CA 1
ATOM 4965 C C . TYR A 1 625 ? 20.247 -19.826 -38.590 1.00 89.62 625 TYR A C 1
ATOM 4967 O O . TYR A 1 625 ? 21.399 -19.523 -38.880 1.00 89.62 625 TYR A O 1
ATOM 4975 N N . ASP A 1 626 ? 19.447 -20.442 -39.460 1.00 89.06 626 ASP A N 1
ATOM 4976 C CA . ASP A 1 626 ? 19.819 -20.775 -40.839 1.00 89.06 626 ASP A CA 1
ATOM 4977 C C . ASP A 1 626 ? 19.715 -19.582 -41.814 1.00 89.06 626 ASP A C 1
ATOM 4979 O O . ASP A 1 626 ? 19.960 -19.732 -43.012 1.00 89.06 626 ASP A O 1
ATOM 4983 N N . GLY A 1 627 ? 19.348 -18.396 -41.320 1.00 87.12 627 GLY A N 1
ATOM 4984 C CA . GLY A 1 627 ? 19.165 -17.184 -42.112 1.00 87.12 627 GLY A CA 1
ATOM 4985 C C . GLY A 1 627 ? 17.836 -17.122 -42.868 1.00 87.12 627 GLY A C 1
ATOM 4986 O O . GLY A 1 627 ? 17.633 -16.204 -43.666 1.00 87.12 627 GLY A O 1
ATOM 4987 N N . VAL A 1 628 ? 16.909 -18.060 -42.646 1.00 89.69 628 VAL A N 1
ATOM 4988 C CA . VAL A 1 628 ? 15.568 -18.015 -43.245 1.00 89.69 628 VAL A CA 1
ATOM 4989 C C . VAL A 1 628 ? 14.678 -17.068 -42.446 1.00 89.69 628 VAL A C 1
ATOM 4991 O O . VAL A 1 628 ? 14.761 -16.995 -41.223 1.00 89.69 628 VAL A O 1
ATOM 4994 N N . LYS A 1 629 ? 13.790 -16.331 -43.124 1.00 89.81 629 LYS A N 1
ATOM 4995 C CA . LYS A 1 629 ? 12.812 -15.474 -42.439 1.00 89.81 629 LYS A CA 1
ATOM 4996 C C . LYS A 1 629 ? 11.961 -16.294 -41.474 1.00 89.81 629 LYS A C 1
ATOM 4998 O O . LYS A 1 629 ? 11.296 -17.240 -41.886 1.00 89.81 629 LYS A O 1
ATOM 5003 N N . ASN A 1 630 ? 11.918 -15.846 -40.223 1.00 88.50 630 ASN A N 1
ATOM 5004 C CA . ASN A 1 630 ? 11.166 -16.491 -39.155 1.00 88.50 630 ASN A CA 1
ATOM 5005 C C . ASN A 1 630 ? 9.657 -16.534 -39.439 1.00 88.50 630 ASN A C 1
ATOM 5007 O O . ASN A 1 630 ? 8.972 -17.505 -39.138 1.00 88.50 630 ASN A O 1
ATOM 5011 N N . VAL A 1 631 ? 9.156 -15.475 -40.083 1.00 88.44 631 VAL A N 1
ATOM 5012 C CA . VAL A 1 631 ? 7.794 -15.397 -40.614 1.00 88.44 631 VAL A CA 1
ATOM 5013 C C . VAL A 1 631 ? 7.893 -15.243 -42.133 1.00 88.44 631 VAL A C 1
ATOM 5015 O O . VAL A 1 631 ? 8.181 -14.140 -42.608 1.00 88.44 631 VAL A O 1
ATOM 5018 N N . PRO A 1 632 ? 7.704 -16.328 -42.913 1.00 81.75 632 PRO A N 1
ATOM 5019 C CA . PRO A 1 632 ? 8.101 -16.378 -44.321 1.00 81.75 632 PRO A CA 1
ATOM 5020 C C . PRO A 1 632 ? 7.503 -15.278 -45.203 1.00 81.75 632 PRO A C 1
ATOM 5022 O O . PRO A 1 632 ? 8.226 -14.669 -45.994 1.00 81.75 632 PRO A O 1
ATOM 5025 N N . SER A 1 633 ? 6.203 -14.991 -45.066 1.00 85.12 633 SER A N 1
ATOM 5026 C CA . SER A 1 633 ? 5.553 -13.945 -45.868 1.00 85.12 633 SER A CA 1
ATOM 5027 C C . SER A 1 633 ? 5.602 -12.555 -45.227 1.00 85.12 633 SER A C 1
ATOM 5029 O O . SER A 1 633 ? 5.370 -11.563 -45.918 1.00 85.12 633 SER A O 1
ATOM 5031 N N . GLY A 1 634 ? 5.884 -12.472 -43.921 1.00 81.94 634 GLY A N 1
ATOM 5032 C CA . GLY A 1 634 ? 5.779 -11.243 -43.130 1.00 81.94 634 GLY A CA 1
ATOM 5033 C C . GLY A 1 634 ? 4.357 -10.675 -43.017 1.00 81.94 634 GLY A C 1
ATOM 5034 O O . GLY A 1 634 ? 4.201 -9.546 -42.559 1.00 81.94 634 GLY A O 1
ATOM 5035 N N . LYS A 1 635 ? 3.324 -11.415 -43.445 1.00 87.06 635 LYS A N 1
ATOM 5036 C CA . LYS A 1 635 ? 1.920 -11.003 -43.336 1.00 87.06 635 LYS A CA 1
ATOM 5037 C C . LYS A 1 635 ? 1.341 -11.371 -41.974 1.00 87.06 635 LYS A C 1
ATOM 5039 O O . LYS A 1 635 ? 1.710 -12.397 -41.407 1.00 87.06 635 LYS A O 1
ATOM 5044 N N . TYR A 1 636 ? 0.405 -10.558 -41.483 1.00 83.62 636 TYR A N 1
ATOM 5045 C CA . TYR A 1 636 ? -0.222 -10.704 -40.164 1.00 83.62 636 TYR A CA 1
ATOM 5046 C C . TYR A 1 636 ? -0.810 -12.105 -39.923 1.00 83.62 636 TYR A C 1
ATOM 5048 O O . TYR A 1 636 ? -0.661 -12.662 -38.839 1.00 83.62 636 TYR A O 1
ATOM 5056 N N . GLU A 1 637 ? -1.408 -12.719 -40.943 1.00 86.69 637 GLU A N 1
ATOM 5057 C CA . GLU A 1 637 ? -2.039 -14.037 -40.840 1.00 86.69 637 GLU A CA 1
ATOM 5058 C C . GLU A 1 637 ? -1.036 -15.147 -40.495 1.00 86.69 637 GLU A C 1
ATOM 5060 O O . GLU A 1 637 ? -1.387 -16.095 -39.792 1.00 86.69 637 GLU A O 1
ATOM 5065 N N . ASP A 1 638 ? 0.218 -15.023 -40.940 1.00 84.00 638 ASP A N 1
ATOM 5066 C CA . ASP A 1 638 ? 1.264 -15.991 -40.608 1.00 84.00 638 ASP A CA 1
ATOM 5067 C C . ASP A 1 638 ? 1.716 -15.848 -39.151 1.00 84.00 638 ASP A C 1
ATOM 5069 O O . ASP A 1 638 ? 1.961 -16.859 -38.497 1.00 84.00 638 ASP A O 1
ATOM 5073 N N . PHE A 1 639 ? 1.763 -14.622 -38.614 1.00 84.25 639 PHE A N 1
ATOM 5074 C CA . PHE A 1 639 ? 2.027 -14.392 -37.190 1.00 84.25 639 PHE A CA 1
ATOM 5075 C C . PHE A 1 639 ? 0.939 -15.020 -36.320 1.00 84.25 639 PHE A C 1
ATOM 5077 O O . PHE A 1 639 ? 1.253 -15.735 -35.372 1.00 84.25 639 PHE A O 1
ATOM 5084 N N . VAL A 1 640 ? -0.333 -14.810 -36.675 1.00 82.25 640 VAL A N 1
ATOM 5085 C CA . VAL A 1 640 ? -1.478 -15.401 -35.963 1.00 82.25 640 VAL A CA 1
ATOM 5086 C C . VAL A 1 640 ? -1.434 -16.925 -36.037 1.00 82.25 640 VAL A C 1
ATOM 5088 O O . VAL A 1 640 ? -1.589 -17.602 -35.025 1.00 82.25 640 VAL A O 1
ATOM 5091 N N . LYS A 1 641 ? -1.183 -17.484 -37.227 1.00 83.44 641 LYS A N 1
ATOM 5092 C CA . LYS A 1 641 ? -1.117 -18.934 -37.426 1.00 83.44 641 LYS A CA 1
ATOM 5093 C C . LYS A 1 641 ? 0.034 -19.579 -36.660 1.00 83.44 641 LYS A C 1
ATOM 5095 O O . LYS A 1 641 ? -0.129 -20.703 -36.195 1.00 83.44 641 LYS A O 1
ATOM 5100 N N . LEU A 1 642 ? 1.191 -18.922 -36.587 1.00 81.81 642 LEU A N 1
ATOM 5101 C CA . LEU A 1 642 ? 2.339 -19.431 -35.842 1.00 81.81 642 LEU A CA 1
ATOM 5102 C C . LEU A 1 642 ? 2.160 -19.257 -34.331 1.00 81.81 642 LEU A C 1
ATOM 5104 O O . LEU A 1 642 ? 2.482 -20.184 -33.610 1.00 81.81 642 LEU A O 1
ATOM 5108 N N . GLY A 1 643 ? 1.606 -18.135 -33.862 1.00 79.19 643 GLY A N 1
ATOM 5109 C CA . GLY A 1 643 ? 1.349 -17.910 -32.435 1.00 79.19 643 GLY A CA 1
ATOM 5110 C C . GLY A 1 643 ? 0.214 -18.758 -31.851 1.00 79.19 643 GLY A C 1
ATOM 5111 O O . GLY A 1 643 ? 0.179 -18.976 -30.649 1.00 79.19 643 GLY A O 1
ATOM 5112 N N . ALA A 1 644 ? -0.716 -19.241 -32.682 1.00 76.94 644 ALA A N 1
ATOM 5113 C CA . ALA A 1 644 ? -1.781 -20.151 -32.250 1.00 76.94 644 ALA A CA 1
ATOM 5114 C C . ALA A 1 644 ? -1.336 -21.621 -32.105 1.00 76.94 644 ALA A C 1
ATOM 5116 O O . ALA A 1 644 ? -2.126 -22.438 -31.629 1.00 76.94 644 ALA A O 1
ATOM 5117 N N . ARG A 1 645 ? -0.138 -21.974 -32.586 1.00 70.44 645 ARG A N 1
ATOM 5118 C CA . ARG A 1 645 ? 0.464 -23.303 -32.400 1.00 70.44 645 ARG A CA 1
ATOM 5119 C C . ARG A 1 645 ? 1.136 -23.370 -31.042 1.00 70.44 645 ARG A C 1
ATOM 5121 O O . ARG A 1 645 ? 1.062 -24.465 -30.444 1.00 70.44 645 ARG A O 1
#

pLDDT: mean 80.86, std 17.66, range [22.61, 98.69]

Radius of gyration: 30.97 Å; chains: 1; bounding box: 78×71×89 Å

Secondary structure (DSSP, 8-state):
---------------------EEPTTTTS----S-PPPHHHHHHHHHTT-B---GGGSPTTEEEEESS-EEE--SSSSTTSS--EEEE--TTEEEEE---SPPPSEEEEEEEEEEEEEEEEEEEEEEEPTTS--EEEPPPPP-EEEEEEEEEEEEEEEEEE--SS-EEEEEEEEEEEEEEEEEEEEEEE--HHHHHHHHHHHHHTTTT-S--S-SEEE--HHHHHHHHHHHHHHHHHHHHGGGS-HHHHHHHHHHHHHHHHHHS-TT--EEEHHHHHHHHHHHHHHHHHTTPPPPP-PPP---B--GGGTS--BTTB-PPPTTSEEEEEEEES-SEE-TT-EEEEEEEEEE-SSS-EEEEEEEEEEETTTEEEEEEEEEEEEE-TT-EEEEEEEEE--S--EEEEEEEEEEETTS-EEEEEEEEEEE-SSGGGG--EES---BTTB---HHHH---EEEE-S-SSSGGG------SEEE-TTT--EEEHHHHHHHHHHHHHTT-EEEEEEESEEEHHHHHHHHHH-GGGB-B-TTSSBPP-TTT-----HHHHT------GGGTTS---GGG-TTT----EEEB-TT-HHHHHHHHHHHHHHHHHHT-SEEEEES-----SSB-TTS-BSSSS--HHHHHHHHT-

Sequence (645 aa):
MRQSLMILLWILFVALPVQAERDVRNSQFGGGAGVKPTDEQIATLREAGWTCPDAKQWPNAWGGQGADVEVSFPQTGGHGVGPFCRLSGGNNGYLNGYWGFPFEDTQILEVWAKGNGILRVGLMAYKLSDDHSMILPGGQMPTLDIKIKTDKWVRYRYLMRKPDYELTGHPLFMAPEGTVDIDDAKILSSNRAFDLIVAEENTLYGKDALSEDTELIHFDENARSALSKFDTAVMEFENRADELPIAITKPMRNEIKSLTPYLHSDGIKTVATVHFNQMLVLTRVLQRLAGNELKDIDGISVIGVNSEITASHYPGKRFARAGKLTITNLRSNKVRYSENEGASTEATLTNETNEAITGTIVATMILGLDSRRELARVGDFSIESGESKKWRFNYNVGPETYGRAVEVEFFDGAGNSIDRWQEYYGVAEEFFRIHQHCYQTKSEYWDEDHFTFYYNQSHYFAHEPTALGMVPFDAEQYIAGQVGYRISVPLRKAQIARNKQIGVATTFYSIGCFDSQMGYEQVRKHPEFILYDANGQPAVDPLYGGYPNPMELASPIEVGPKRKELSIKPHLDREITPWQHVNMNLAREDAVRFAVEHMKTYSDHWGFDGVYFDGCLGVWSGYAYDGVKNVPSGKYEDFVKLGAR

Foldseek 3Di:
DDDDDDPPPPPPPPPVPPQDWAFLQPQQLPDDDAAWDDQVLVVVQVVQAEAEDGRVQGRHQKDKDFHFKYKDWDQADADLGGIWIKIDTDPTMKIWTADPDWDDQKKKKKKKKAFAAKKKKFKLWWFADPVNPDTHRDDGFDIQIFGHDEPDTDMAMDMDGDPPGITDITMIIHGHTGMMIIGGITIGDDFPQRNQLNVLVSVQGPVLLADRHAFKFFCDPLVVVLVVLLVVLVVLLVVCVVVDDPSNSVVLVVLVVVLCCQRPDPPDGMGGSVSSRSSSSSSQSSCVSSVHDDDDRDRRDTDHDPCVVVPPDFAQADDDDAQAKEFGGKDKQAQEAEAFDKIKIKIKIFANHPAKFFFKKWKWKDDPNHDIDTQDIDHRDIDGHGDIDMDMGMGTPHRDFFKMKIKMWTAGPVRDTRYMHIFMHGYHPPCVVVADEDADQDDSNDDRDCRRRSHQEYEDEQQDCWALLQDDDPDQWDQRQPPRDIDGLVVLLVVCVSSVSRNHAYAYEHEQWTFFLSSLVVCLVCVQFFFAALVLAQDFDPPPGDGDDVCSNPDDDPPDPPPPPDPQDQCRDPVRDGTDTGGTQLLDPVSVVVSNVSQVVSCVVSVGPYYDYDDDLWGDWGAGNVSATSQNVPDPVSRVVSSVD